Protein AF-A0A7S1L1D4-F1 (afdb_monomer_lite)

Organism: Alexandrium catenella (NCBI:txid2925)

Sequence (574 aa):
IEDAAHQGLFAKFYCGHAAATPAEPLERAPPQRVPNTTEQGAAAAAAESSFKRWLMEVDPSGGLLCFQKELEDNYDEVGQVEDLYAKQREGGGKGLDPQFFEDVGVEDPKHRELFEAWFAGTRAASPPAAAAAVPPASEPLTTVSCQISTAAWLREMDPQGSLDCFRELFEENFDDVEQIRDLYIIEKGGMKVFDPQMFEDVGIKDKGQQALVEAWFAKVVKALPPVASAGPARQPEKAKHQPVSKSGVPSEDGQGGGQSSEDWYQKWLRKNSAGPRRRADQDAQDDGTVLRRPRLSDREQHEWYQKWLRRQESRPALPTDEWKEDASPIDQAQERWSSDDKTWYTFPSLKEKYRSDYSAEELEQFWRKQCKPRWVVEQEEHFRKWEEAEKAKPKEDQEWYQKWLRRQEIRTDVTRPGWLEPEDGEINEQELRLDPQDGEWRTFQQTQEKYGGQSDPKELEEYWRRDMRPEWKLREEEEKRKLEEAERAKPKEEQEWYQKWLRRQEFKESRPNFTERWKSKGGAQAEEGFEGRKIEPECGKAFTFEELKAEYGRDFSEEDLRSYWQKEMTRAEG

Foldseek 3Di:
DDDPVPVVVVVPPDDDDDDDDDDDDDDDDDDDDDDDPPPPVPVVVVPPAQLQVVQCQLPVLCPSVVLSVLCVVPDVHPVVLCVPFFDQDPVRFTAGHPVSCVSSVPDDPVSVVSVRCVRRVNRPPPPPDDDDDDDDDDDDDDDDPDFDQLQNVQCVLPVSCPSVVLNVVCVVPDVGPVRVCVVQQDQDPQATDGHPVVCVSSVVDDPVSSVSVRVVVVVVSVPDDRDPPDDDDDDDDDDDDDDDDDDDDDDDDDDDDDDDPVVVVVVVVVVPPDDDDDDDDDDDDDPPPPPDDPDPDVVNVVVLVVVVVVLVVPQQDQLPPPPQDDPDDADQPFWWAAPPPRDIDRLVRQCVVCVVPDDPVVSVVCCRPGTHTPVNVVSVVVNVVSVVVVVPPDVVSVVVVVVVVVVVVVVVCPPDPVQLDDPPDDADQPWWWQAPVPRDTDGLVRLCVVCVVPDPPVVSVVCCRPVTHTPVVVVVVVVVVVVVVVVVVPDVVVVVVVVVVVVVVVVVVPPDDPVVVVVVPDDDDPPVDPQAWWAQPPPRDTDGLVRQCVVCVVPDPSVVSVVCCVPPTHTDDD

Structure (mmCIF, N/CA/C/O backbone):
data_AF-A0A7S1L1D4-F1
#
_entry.id   AF-A0A7S1L1D4-F1
#
loop_
_atom_site.group_PDB
_atom_site.id
_atom_site.type_symbol
_atom_site.label_atom_id
_atom_site.label_alt_id
_atom_site.label_comp_id
_atom_site.label_asym_id
_atom_site.label_entity_id
_atom_site.label_seq_id
_atom_site.pdbx_PDB_ins_code
_atom_site.Cartn_x
_atom_site.Cartn_y
_atom_site.Cartn_z
_atom_site.occupancy
_atom_site.B_iso_or_equiv
_atom_site.auth_seq_id
_atom_site.auth_comp_id
_atom_site.auth_asym_id
_atom_site.auth_atom_id
_atom_site.pdbx_PDB_model_num
ATOM 1 N N . ILE A 1 1 ? 57.059 15.816 5.648 1.00 48.66 1 ILE A N 1
ATOM 2 C CA . ILE A 1 1 ? 56.910 14.831 6.743 1.00 48.66 1 ILE A CA 1
ATOM 3 C C . ILE A 1 1 ? 58.223 14.075 6.797 1.00 48.66 1 ILE A C 1
ATOM 5 O O . ILE A 1 1 ? 58.498 13.262 5.925 1.00 48.66 1 ILE A O 1
ATOM 9 N N . GLU A 1 2 ? 59.076 14.500 7.721 1.00 50.47 2 GLU A N 1
ATOM 10 C CA . GLU A 1 2 ? 60.470 14.083 7.897 1.00 50.47 2 GLU A CA 1
ATOM 11 C C . GLU A 1 2 ? 60.546 13.158 9.113 1.00 50.47 2 GLU A C 1
ATOM 13 O O . GLU A 1 2 ? 61.048 13.531 10.167 1.00 50.47 2 GLU A O 1
ATOM 18 N N . ASP A 1 3 ? 59.968 11.966 8.987 1.00 55.53 3 ASP A N 1
ATOM 19 C CA . ASP A 1 3 ? 60.041 10.944 10.028 1.00 55.53 3 ASP A CA 1
ATOM 20 C C . ASP A 1 3 ? 60.624 9.653 9.441 1.00 55.53 3 ASP A C 1
ATOM 22 O O . ASP A 1 3 ? 60.053 9.026 8.542 1.00 55.53 3 ASP A O 1
ATOM 26 N N . ALA A 1 4 ? 61.799 9.283 9.950 1.00 49.66 4 ALA A N 1
ATOM 27 C CA . ALA A 1 4 ? 62.588 8.134 9.521 1.00 49.66 4 ALA A CA 1
ATOM 28 C C . ALA A 1 4 ? 61.911 6.784 9.834 1.00 49.66 4 ALA A C 1
ATOM 30 O O . ALA A 1 4 ? 62.296 5.766 9.258 1.00 49.66 4 ALA A O 1
ATOM 31 N N . ALA A 1 5 ? 60.866 6.757 10.668 1.00 56.00 5 ALA A N 1
ATOM 32 C CA . ALA A 1 5 ? 60.074 5.551 10.913 1.00 56.00 5 ALA A CA 1
ATOM 33 C C . ALA A 1 5 ? 59.138 5.186 9.739 1.00 56.00 5 ALA A C 1
ATOM 35 O O . ALA A 1 5 ? 58.781 4.020 9.572 1.00 56.00 5 ALA A O 1
ATOM 36 N N . HIS A 1 6 ? 58.792 6.145 8.870 1.00 54.00 6 HIS A N 1
ATOM 37 C CA . HIS A 1 6 ? 57.832 5.934 7.778 1.00 54.00 6 HIS A CA 1
ATOM 38 C C . HIS A 1 6 ? 58.467 5.546 6.428 1.00 54.00 6 HIS A C 1
ATOM 40 O O . HIS A 1 6 ? 57.762 5.086 5.529 1.00 54.00 6 HIS A O 1
ATOM 46 N N . GLN A 1 7 ? 59.794 5.637 6.278 1.00 50.19 7 GLN A N 1
ATOM 47 C CA . GLN A 1 7 ? 60.490 5.201 5.054 1.00 50.19 7 GLN A CA 1
ATOM 48 C C . GLN A 1 7 ? 60.740 3.681 4.994 1.00 50.19 7 GLN A C 1
ATOM 50 O O . GLN A 1 7 ? 60.885 3.123 3.907 1.00 50.19 7 GLN A O 1
ATOM 55 N N . GLY A 1 8 ? 60.725 2.981 6.136 1.00 50.00 8 GLY A N 1
ATOM 56 C CA . GLY A 1 8 ? 60.973 1.533 6.200 1.00 50.00 8 GLY A CA 1
ATOM 57 C C . GLY A 1 8 ? 59.831 0.657 5.670 1.00 50.00 8 GLY A C 1
ATOM 58 O O . GLY A 1 8 ? 60.067 -0.480 5.261 1.00 50.00 8 GLY A O 1
ATOM 59 N N . LEU A 1 9 ? 58.600 1.176 5.629 1.00 52.84 9 LEU A N 1
ATOM 60 C CA . LEU A 1 9 ? 57.426 0.420 5.173 1.00 52.84 9 LEU A CA 1
ATOM 61 C C . LEU A 1 9 ? 57.191 0.518 3.658 1.00 52.84 9 LEU A C 1
ATOM 63 O O . LEU A 1 9 ? 56.613 -0.395 3.075 1.00 52.84 9 LEU A O 1
ATOM 67 N N . PHE A 1 10 ? 57.715 1.552 2.994 1.00 48.56 10 PHE A N 1
ATOM 68 C CA . PHE A 1 10 ? 57.552 1.732 1.545 1.00 48.56 10 PHE A CA 1
ATOM 69 C C . PHE A 1 10 ? 58.547 0.914 0.701 1.00 48.56 10 PHE A C 1
ATOM 71 O O . PHE A 1 10 ? 58.230 0.535 -0.424 1.00 48.56 10 PHE A O 1
ATOM 78 N N . ALA A 1 11 ? 59.717 0.559 1.244 1.00 45.44 11 ALA A N 1
ATOM 79 C CA . ALA A 1 11 ? 60.732 -0.216 0.519 1.00 45.44 11 ALA A CA 1
ATOM 80 C C . ALA A 1 11 ? 60.411 -1.721 0.397 1.00 45.44 11 ALA A C 1
ATOM 82 O O . ALA A 1 11 ? 61.032 -2.420 -0.401 1.00 45.44 11 ALA A O 1
ATOM 83 N N . LYS A 1 12 ? 59.438 -2.234 1.164 1.00 49.97 12 LYS A N 1
ATOM 84 C CA . LYS A 1 12 ? 59.093 -3.667 1.196 1.00 49.97 12 LYS A CA 1
ATOM 85 C C . LYS A 1 12 ? 58.040 -4.093 0.171 1.00 49.97 12 LYS A C 1
ATOM 87 O O . LYS A 1 12 ? 57.857 -5.290 -0.013 1.00 49.97 12 LYS A O 1
ATOM 92 N N . PHE A 1 13 ? 57.364 -3.149 -0.489 1.00 46.75 13 PHE A N 1
ATOM 93 C CA . PHE A 1 13 ? 56.202 -3.460 -1.331 1.00 46.75 13 PHE A CA 1
ATOM 94 C C . PHE A 1 13 ? 56.436 -3.339 -2.848 1.00 46.75 13 PHE A C 1
ATOM 96 O O . PHE A 1 13 ? 55.564 -3.748 -3.605 1.00 46.75 13 PHE A O 1
ATOM 103 N N . TYR A 1 14 ? 57.585 -2.824 -3.315 1.00 49.09 14 TYR A N 1
ATOM 104 C CA . TYR A 1 14 ? 57.768 -2.516 -4.748 1.00 49.09 14 TYR A CA 1
ATOM 105 C C . TYR A 1 14 ? 59.083 -2.961 -5.418 1.00 49.09 14 TYR A C 1
ATOM 107 O O . TYR A 1 14 ? 59.296 -2.632 -6.582 1.00 49.09 14 TYR A O 1
ATOM 115 N N . CYS A 1 15 ? 59.938 -3.762 -4.772 1.00 37.56 15 CYS A N 1
ATOM 116 C CA . CYS A 1 15 ? 61.202 -4.199 -5.384 1.00 37.56 15 CYS A CA 1
ATOM 117 C C . CYS A 1 15 ? 61.416 -5.723 -5.345 1.00 37.56 15 CYS A C 1
ATOM 119 O O . CYS A 1 15 ? 61.661 -6.283 -4.282 1.00 37.56 15 CYS A O 1
ATOM 121 N N . GLY A 1 16 ? 61.443 -6.347 -6.532 1.00 35.31 16 GLY A N 1
ATOM 122 C CA . GLY A 1 16 ? 62.206 -7.576 -6.823 1.00 35.31 16 GLY A CA 1
ATOM 123 C C . GLY A 1 16 ? 61.352 -8.808 -7.150 1.00 35.31 16 GLY A C 1
ATOM 124 O O . GLY A 1 16 ? 60.869 -9.472 -6.246 1.00 35.31 16 GLY A O 1
ATOM 125 N N . HIS A 1 17 ? 60.979 -9.064 -8.409 1.00 36.28 17 HIS A N 1
ATOM 126 C CA . HIS A 1 17 ? 61.735 -9.804 -9.443 1.00 36.28 17 HIS A CA 1
ATOM 127 C C . HIS A 1 17 ? 62.087 -11.267 -9.121 1.00 36.28 17 HIS A C 1
ATOM 129 O O . HIS A 1 17 ? 62.925 -11.561 -8.279 1.00 36.28 17 HIS A O 1
ATOM 135 N N . ALA A 1 18 ? 61.478 -12.154 -9.916 1.00 40.91 18 ALA A N 1
ATOM 136 C CA . ALA A 1 18 ? 62.149 -13.093 -10.815 1.00 40.91 18 ALA A CA 1
ATOM 137 C C . ALA A 1 18 ? 63.566 -13.563 -10.432 1.00 40.91 18 ALA A C 1
ATOM 139 O O . ALA A 1 18 ? 64.542 -12.841 -10.617 1.00 40.91 18 ALA A O 1
ATOM 140 N N . ALA A 1 19 ? 63.676 -14.847 -10.090 1.00 36.16 19 ALA A N 1
ATOM 141 C CA . ALA A 1 19 ? 64.818 -15.680 -10.451 1.00 36.16 19 ALA A CA 1
ATOM 142 C C . ALA A 1 19 ? 64.370 -17.147 -10.537 1.00 36.16 19 ALA A C 1
ATOM 144 O O . ALA A 1 19 ? 63.771 -17.692 -9.615 1.00 36.16 19 ALA A O 1
ATOM 145 N N . ALA A 1 20 ? 64.640 -17.750 -11.690 1.00 38.72 20 ALA A N 1
ATOM 146 C CA . ALA A 1 20 ? 64.434 -19.155 -12.004 1.00 38.72 20 ALA A CA 1
ATOM 147 C C . ALA A 1 20 ? 65.546 -20.035 -11.416 1.00 38.72 20 ALA A C 1
ATOM 149 O O . ALA A 1 20 ? 66.681 -19.569 -11.332 1.00 38.72 20 ALA A O 1
ATOM 150 N N . THR A 1 21 ? 65.234 -21.300 -11.097 1.00 37.41 21 THR A N 1
ATOM 151 C CA . THR A 1 21 ? 66.015 -22.557 -11.310 1.00 37.41 21 THR A CA 1
ATOM 152 C C . THR A 1 21 ? 65.447 -23.695 -10.424 1.00 37.41 21 THR A C 1
ATOM 154 O O . THR A 1 21 ? 64.663 -23.408 -9.524 1.00 37.41 21 THR A O 1
ATOM 157 N N . PRO A 1 22 ? 65.804 -24.979 -10.634 1.00 48.69 22 PRO A N 1
ATOM 158 C CA . PRO A 1 22 ? 65.435 -25.848 -11.750 1.00 48.69 22 PRO A CA 1
ATOM 159 C C . PRO A 1 22 ? 64.658 -27.106 -11.278 1.00 48.69 22 PRO A C 1
ATOM 161 O O . PRO A 1 22 ? 64.471 -27.350 -10.091 1.00 48.69 22 PRO A O 1
ATOM 164 N N . ALA A 1 23 ? 64.191 -27.891 -12.248 1.00 41.34 23 ALA A N 1
ATOM 165 C CA . ALA A 1 23 ? 63.345 -29.074 -12.103 1.00 41.34 23 ALA A CA 1
ATOM 166 C C . ALA A 1 23 ? 63.991 -30.281 -11.389 1.00 41.34 23 ALA A C 1
ATOM 168 O O . ALA A 1 23 ? 65.159 -30.575 -11.630 1.00 41.34 23 ALA A O 1
ATOM 169 N N . GLU A 1 24 ? 63.174 -31.044 -10.648 1.00 33.44 24 GLU A N 1
ATOM 170 C CA . GLU A 1 24 ? 63.321 -32.495 -10.416 1.00 33.44 24 GLU A CA 1
ATOM 171 C C . GLU A 1 24 ? 61.978 -33.118 -9.928 1.00 33.44 24 GLU A C 1
ATOM 173 O O . GLU A 1 24 ? 61.029 -32.363 -9.702 1.00 33.44 24 GLU A O 1
ATOM 178 N N . PRO A 1 25 ? 61.783 -34.456 -9.922 1.00 48.25 25 PRO A N 1
ATOM 179 C CA . PRO A 1 25 ? 60.781 -35.111 -10.759 1.00 48.25 25 PRO A CA 1
ATOM 180 C C . PRO A 1 25 ? 59.508 -35.585 -10.033 1.00 48.25 25 PRO A C 1
ATOM 182 O O . PRO A 1 25 ? 59.485 -35.875 -8.843 1.00 48.25 25 PRO A O 1
ATOM 185 N N . LEU A 1 26 ? 58.450 -35.704 -10.840 1.00 40.59 26 LEU A N 1
ATOM 186 C CA . LEU A 1 26 ? 57.090 -36.148 -10.526 1.00 40.59 26 LEU A CA 1
ATOM 187 C C . LEU A 1 26 ? 57.016 -37.503 -9.799 1.00 40.59 26 LEU A C 1
ATOM 189 O O . LEU A 1 26 ? 57.303 -38.545 -10.392 1.00 40.59 26 LEU A O 1
ATOM 193 N N . GLU A 1 27 ? 56.470 -37.491 -8.581 1.00 37.03 27 GLU A N 1
ATOM 194 C CA . GLU A 1 27 ? 55.903 -38.671 -7.925 1.00 37.03 27 GLU A CA 1
ATOM 195 C C . GLU A 1 27 ? 54.371 -38.690 -8.103 1.00 37.03 27 GLU A C 1
ATOM 197 O O . GLU A 1 27 ? 53.665 -37.710 -7.864 1.00 37.03 27 GLU A O 1
ATOM 202 N N . ARG A 1 28 ? 53.868 -39.820 -8.612 1.00 43.19 28 ARG A N 1
ATOM 203 C CA . ARG A 1 28 ? 52.464 -40.096 -8.951 1.00 43.19 28 ARG A CA 1
ATOM 204 C C . ARG A 1 28 ? 51.575 -40.133 -7.702 1.00 43.19 28 ARG A C 1
ATOM 206 O O . ARG A 1 28 ? 51.754 -41.006 -6.858 1.00 43.19 28 ARG A O 1
ATOM 213 N N . ALA A 1 29 ? 50.525 -39.311 -7.687 1.00 37.97 29 ALA A N 1
ATOM 214 C CA . ALA A 1 29 ? 49.351 -39.458 -6.822 1.00 37.97 29 ALA A CA 1
ATOM 215 C C . ALA A 1 29 ? 48.086 -39.790 -7.661 1.00 37.97 29 ALA A C 1
ATOM 217 O O . ALA A 1 29 ? 48.034 -39.440 -8.844 1.00 37.97 29 ALA A O 1
ATOM 218 N N . PRO A 1 30 ? 47.096 -40.514 -7.096 1.00 42.94 30 PRO A N 1
ATOM 219 C CA . PRO A 1 30 ? 46.021 -41.196 -7.831 1.00 42.94 30 PRO A CA 1
ATOM 220 C C . PRO A 1 30 ? 44.871 -40.264 -8.275 1.00 42.94 30 PRO A C 1
ATOM 222 O O . PRO A 1 30 ? 44.711 -39.176 -7.723 1.00 42.94 30 PRO A O 1
ATOM 225 N N . PRO A 1 31 ? 44.048 -40.679 -9.263 1.00 36.59 31 PRO A N 1
ATOM 226 C CA . PRO A 1 31 ? 43.069 -39.807 -9.911 1.00 36.59 31 PRO A CA 1
ATOM 227 C C . PRO A 1 31 ? 41.920 -39.413 -8.975 1.00 36.59 31 PRO A C 1
ATOM 229 O O . PRO A 1 31 ? 41.126 -40.253 -8.548 1.00 36.59 31 PRO A O 1
ATOM 232 N N . GLN A 1 32 ? 41.798 -38.110 -8.713 1.00 33.66 32 GLN A N 1
ATOM 233 C CA . GLN A 1 32 ? 40.575 -37.520 -8.181 1.00 33.66 32 GLN A CA 1
ATOM 234 C C . GLN A 1 32 ? 39.510 -37.460 -9.282 1.00 33.66 32 GLN A C 1
ATOM 236 O O . GLN A 1 32 ? 39.758 -37.004 -10.399 1.00 33.66 32 GLN A O 1
ATOM 241 N N . ARG A 1 33 ? 38.316 -37.957 -8.947 1.00 35.25 33 ARG A N 1
ATOM 242 C CA . ARG A 1 33 ? 37.100 -37.849 -9.755 1.00 35.25 33 ARG A CA 1
ATOM 243 C C . ARG A 1 33 ? 36.759 -36.376 -9.976 1.00 35.25 33 ARG A C 1
ATOM 245 O O . ARG A 1 33 ? 36.526 -35.649 -9.016 1.00 35.25 33 ARG A O 1
ATOM 252 N N . VAL A 1 34 ? 36.669 -35.983 -11.240 1.00 33.50 34 VAL A N 1
ATOM 253 C CA . VAL A 1 34 ? 35.993 -34.758 -11.669 1.00 33.50 34 VAL A CA 1
ATOM 254 C C . VAL A 1 34 ? 34.483 -34.899 -11.417 1.00 33.50 34 VAL A C 1
ATOM 256 O O . VAL A 1 34 ? 33.893 -35.886 -11.865 1.00 33.50 34 VAL A O 1
ATOM 259 N N . PRO A 1 35 ? 33.829 -33.976 -10.693 1.00 37.69 35 PRO A N 1
ATOM 260 C CA . PRO A 1 35 ? 32.378 -33.884 -10.709 1.00 37.69 35 PRO A CA 1
ATOM 261 C C . PRO A 1 35 ? 31.933 -33.246 -12.033 1.00 37.69 35 PRO A C 1
ATOM 263 O O . PRO A 1 35 ? 32.427 -32.191 -12.426 1.00 37.69 35 PRO A O 1
ATOM 266 N N . ASN A 1 36 ? 31.016 -33.918 -12.729 1.00 35.09 36 ASN A N 1
ATOM 267 C CA . ASN A 1 36 ? 30.377 -33.432 -13.950 1.00 35.09 36 ASN A CA 1
ATOM 268 C C . ASN A 1 36 ? 29.641 -32.109 -13.687 1.00 35.09 36 ASN A C 1
ATOM 270 O O . ASN A 1 36 ? 28.598 -32.077 -13.038 1.00 35.09 36 ASN A O 1
ATOM 274 N N . THR A 1 37 ? 30.150 -31.023 -14.258 1.00 38.97 37 THR A N 1
ATOM 275 C CA . THR A 1 37 ? 29.443 -29.746 -14.388 1.00 38.97 37 THR A CA 1
ATOM 276 C C . THR A 1 37 ? 28.497 -29.831 -15.590 1.00 38.97 37 THR A C 1
ATOM 278 O O . THR A 1 37 ? 28.827 -29.394 -16.690 1.00 38.97 37 THR A O 1
ATOM 281 N N . THR A 1 38 ? 27.338 -30.476 -15.430 1.00 40.41 38 THR A N 1
ATOM 282 C CA . THR A 1 38 ? 26.268 -30.475 -16.459 1.00 40.41 38 THR A CA 1
ATOM 283 C C . THR A 1 38 ? 24.844 -30.427 -15.873 1.00 40.41 38 THR A C 1
ATOM 285 O O . THR A 1 38 ? 23.893 -30.246 -16.620 1.00 40.41 38 THR A O 1
ATOM 288 N N . GLU A 1 39 ? 24.652 -30.465 -14.547 1.00 42.19 39 GLU A N 1
ATOM 289 C CA . GLU A 1 39 ? 23.301 -30.464 -13.940 1.00 42.19 39 GLU A CA 1
ATOM 290 C C . GLU A 1 39 ? 22.790 -29.089 -13.454 1.00 42.19 39 GLU A C 1
ATOM 292 O O . GLU A 1 39 ? 21.621 -28.953 -13.106 1.00 42.19 39 GLU A O 1
ATOM 297 N N . GLN A 1 40 ? 23.598 -28.023 -13.501 1.00 41.31 40 GLN A N 1
ATOM 298 C CA . GLN A 1 40 ? 23.176 -26.689 -13.024 1.00 41.31 40 GLN A CA 1
ATOM 299 C C . GLN A 1 40 ? 22.318 -25.876 -14.015 1.00 41.31 40 GLN A C 1
ATOM 301 O O . GLN A 1 40 ? 21.830 -24.810 -13.656 1.00 41.31 40 GLN A O 1
ATOM 306 N N . GLY A 1 41 ? 22.066 -26.388 -15.225 1.00 37.00 41 GLY A N 1
ATOM 307 C CA . GLY A 1 41 ? 21.122 -25.790 -16.184 1.00 37.00 41 GLY A CA 1
ATOM 308 C C . GLY A 1 41 ? 19.671 -26.274 -16.046 1.00 37.00 41 GLY A C 1
ATOM 309 O O . GLY A 1 41 ? 18.775 -25.653 -16.603 1.00 37.00 41 GLY A O 1
ATOM 310 N N . ALA A 1 42 ? 19.421 -27.358 -15.300 1.00 43.34 42 ALA A N 1
ATOM 311 C CA . ALA A 1 42 ? 18.081 -27.936 -15.142 1.00 43.34 42 ALA A CA 1
ATOM 312 C C . ALA A 1 42 ? 17.328 -27.401 -13.908 1.00 43.34 42 ALA A C 1
ATOM 314 O O . ALA A 1 42 ? 16.102 -27.380 -13.900 1.00 43.34 42 ALA A O 1
ATOM 315 N N . ALA A 1 43 ? 18.043 -26.913 -12.888 1.00 44.12 43 ALA A N 1
ATOM 316 C CA . ALA A 1 43 ? 17.428 -26.388 -11.666 1.00 44.12 43 ALA A CA 1
ATOM 317 C C . ALA A 1 43 ? 16.853 -24.965 -11.831 1.00 44.12 43 ALA A C 1
ATOM 319 O O . ALA A 1 43 ? 15.891 -24.620 -11.156 1.00 44.12 43 ALA A O 1
ATOM 320 N N . ALA A 1 44 ? 17.385 -24.155 -12.756 1.00 45.62 44 ALA A N 1
ATOM 321 C CA . ALA A 1 44 ? 16.865 -22.808 -13.026 1.00 45.62 44 ALA A CA 1
ATOM 322 C C . ALA A 1 44 ? 15.585 -22.817 -13.887 1.00 45.62 44 ALA A C 1
ATOM 324 O O . ALA A 1 44 ? 14.739 -21.947 -13.726 1.00 45.62 44 ALA A O 1
ATOM 325 N N . ALA A 1 45 ? 15.401 -23.830 -14.743 1.00 48.56 45 ALA A N 1
ATOM 326 C CA . ALA A 1 45 ? 14.151 -24.036 -15.483 1.00 48.56 45 ALA A CA 1
ATOM 327 C C . ALA A 1 45 ? 13.029 -24.637 -14.608 1.00 48.56 45 ALA A C 1
ATOM 329 O O . ALA A 1 45 ? 11.863 -24.586 -14.980 1.00 48.56 45 ALA A O 1
ATOM 330 N N . ALA A 1 46 ? 13.370 -25.196 -13.441 1.00 48.06 46 ALA A N 1
ATOM 331 C CA . ALA A 1 46 ? 12.408 -25.761 -12.495 1.00 48.06 46 ALA A CA 1
ATOM 332 C C . ALA A 1 46 ? 11.784 -24.716 -11.548 1.00 48.06 46 ALA A C 1
ATOM 334 O O . ALA A 1 46 ? 10.862 -25.052 -10.814 1.00 48.06 46 ALA A O 1
ATOM 335 N N . ALA A 1 47 ? 12.277 -23.472 -11.561 1.00 53.00 47 ALA A N 1
ATOM 336 C CA . ALA A 1 47 ? 11.745 -22.374 -10.752 1.00 53.00 47 ALA A CA 1
ATOM 337 C C . ALA A 1 47 ? 10.807 -21.439 -11.538 1.00 53.00 47 ALA A C 1
ATOM 339 O O . ALA A 1 47 ? 10.369 -20.423 -11.002 1.00 53.00 47 ALA A O 1
ATOM 340 N N . GLU A 1 48 ? 10.507 -21.743 -12.807 1.00 72.38 48 GLU A N 1
ATOM 341 C CA . GLU A 1 48 ? 9.436 -21.034 -13.503 1.00 72.38 48 GLU A CA 1
ATOM 342 C C . GLU A 1 48 ? 8.101 -21.391 -12.851 1.00 72.38 48 GLU A C 1
ATOM 344 O O . GLU A 1 48 ? 7.781 -22.569 -12.686 1.00 72.38 48 GLU A O 1
ATOM 349 N N . SER A 1 49 ? 7.348 -20.359 -12.467 1.00 85.31 49 SER A N 1
ATOM 350 C CA . SER A 1 49 ? 6.024 -20.501 -11.869 1.00 85.31 49 SER A CA 1
ATOM 351 C C . SER A 1 49 ? 5.157 -21.479 -12.663 1.00 85.31 49 SER A C 1
ATOM 353 O O . SER A 1 49 ? 5.092 -21.424 -13.898 1.00 85.31 49 SER A O 1
ATOM 355 N N . SER A 1 50 ? 4.473 -22.366 -11.939 1.00 94.44 50 SER A N 1
ATOM 356 C CA . SER A 1 50 ? 3.512 -23.313 -12.507 1.00 94.44 50 SER A CA 1
ATOM 357 C C . SER A 1 50 ? 2.445 -22.587 -13.335 1.00 94.44 50 SER A C 1
ATOM 359 O O . SER A 1 50 ? 2.093 -23.066 -14.414 1.00 94.44 50 SER A O 1
ATOM 361 N N . PHE A 1 51 ? 2.023 -21.391 -12.905 1.00 96.56 51 PHE A N 1
ATOM 362 C CA . PHE A 1 51 ? 1.080 -20.541 -13.633 1.00 96.56 51 PHE A CA 1
ATOM 363 C C . PHE A 1 51 ? 1.658 -19.983 -14.926 1.00 96.56 51 PHE A C 1
ATOM 365 O O . PHE A 1 51 ? 1.000 -20.057 -15.959 1.00 96.56 51 PHE A O 1
ATOM 372 N N . LYS A 1 52 ? 2.900 -19.482 -14.921 1.00 95.69 52 LYS A N 1
ATOM 373 C CA . LYS A 1 52 ? 3.560 -18.998 -16.149 1.00 95.69 52 LYS A CA 1
ATOM 374 C C . LYS A 1 52 ? 3.590 -20.088 -17.216 1.00 95.69 52 LYS A C 1
ATOM 376 O O . LYS A 1 52 ? 3.255 -19.849 -18.375 1.00 95.69 52 LYS A O 1
ATOM 381 N N . ARG A 1 53 ? 3.987 -21.297 -16.812 1.00 96.12 53 ARG A N 1
ATOM 382 C CA . ARG A 1 53 ? 4.030 -22.456 -17.703 1.00 96.12 53 ARG A CA 1
ATOM 383 C C . ARG A 1 53 ? 2.639 -22.795 -18.233 1.00 96.12 53 ARG A C 1
ATOM 385 O O . ARG A 1 53 ? 2.493 -22.982 -19.436 1.00 96.12 53 ARG A O 1
ATOM 392 N N . TRP A 1 54 ? 1.637 -22.839 -17.358 1.00 96.44 54 TRP A N 1
ATOM 393 C CA . TRP A 1 54 ? 0.252 -23.104 -17.735 1.00 96.44 54 TRP A CA 1
ATOM 394 C C . TRP A 1 54 ? -0.301 -22.063 -18.715 1.00 96.44 54 TRP A C 1
ATOM 396 O O . TRP A 1 54 ? -0.837 -22.433 -19.753 1.00 96.44 54 TRP A O 1
ATOM 406 N N . LEU A 1 55 ? -0.082 -20.770 -18.472 1.00 96.56 55 LEU A N 1
ATOM 407 C CA . LEU A 1 55 ? -0.534 -19.693 -19.360 1.00 96.56 55 LEU A CA 1
ATOM 408 C C . LEU A 1 55 ? 0.118 -19.764 -20.745 1.00 96.56 55 LEU A C 1
ATOM 410 O O . LEU A 1 55 ? -0.563 -19.554 -21.744 1.00 96.56 55 LEU A O 1
ATOM 414 N N . MET A 1 56 ? 1.396 -20.144 -20.824 1.00 95.94 56 MET A N 1
ATOM 415 C CA . MET A 1 56 ? 2.072 -20.409 -22.103 1.00 95.94 56 MET A CA 1
ATOM 416 C C . MET A 1 56 ? 1.544 -21.661 -22.821 1.00 95.94 56 MET A C 1
ATOM 418 O O . MET A 1 56 ? 1.685 -21.785 -24.038 1.00 95.94 56 MET A O 1
ATOM 422 N N . GLU A 1 57 ? 0.960 -22.615 -22.090 1.00 95.50 57 GLU A N 1
ATOM 423 C CA . GLU A 1 57 ? 0.285 -23.774 -22.681 1.00 95.50 57 GLU A CA 1
ATOM 424 C C . GLU A 1 57 ? -1.117 -23.423 -23.203 1.00 95.50 57 GLU A C 1
ATOM 426 O O . GLU A 1 57 ? -1.539 -24.005 -24.207 1.00 95.50 57 GLU A O 1
ATOM 431 N N . VAL A 1 58 ? -1.818 -22.484 -22.554 1.00 96.31 58 VAL A N 1
ATOM 432 C CA . VAL A 1 58 ? -3.112 -21.943 -23.010 1.00 96.31 58 VAL A CA 1
ATOM 433 C C . VAL A 1 58 ? -2.914 -21.049 -24.238 1.00 96.31 58 VAL A C 1
ATOM 435 O O . VAL A 1 58 ? -3.596 -21.225 -25.247 1.00 96.31 58 VAL A O 1
ATOM 438 N N . ASP A 1 59 ? -1.944 -20.138 -24.178 1.00 96.50 59 ASP A N 1
ATOM 439 C CA . ASP A 1 59 ? -1.596 -19.212 -25.251 1.00 96.50 59 ASP A CA 1
ATOM 440 C C . ASP A 1 59 ? -0.072 -19.146 -25.461 1.00 96.50 59 ASP A C 1
ATOM 442 O O . ASP A 1 59 ? 0.632 -18.402 -24.771 1.00 96.50 59 ASP A O 1
ATOM 446 N N . PRO A 1 60 ? 0.459 -19.864 -26.469 1.00 94.06 60 PRO A N 1
ATOM 447 C CA . PRO A 1 60 ? 1.885 -19.843 -26.782 1.00 94.06 60 PRO A CA 1
ATOM 448 C C . PRO A 1 60 ? 2.428 -18.473 -27.209 1.00 94.06 60 PRO A C 1
ATOM 450 O O . PRO A 1 60 ? 3.648 -18.309 -27.258 1.00 94.06 60 PRO A O 1
ATOM 453 N N . SER A 1 61 ? 1.565 -17.510 -27.560 1.00 90.62 61 SER A N 1
ATOM 454 C CA . SER A 1 61 ? 1.996 -16.146 -27.883 1.00 90.62 61 SER A CA 1
ATOM 455 C C . SER A 1 61 ? 2.375 -15.333 -26.641 1.00 90.62 61 SER A C 1
ATOM 457 O O . SER A 1 61 ? 3.082 -14.334 -26.763 1.00 90.62 61 SER A O 1
ATOM 459 N N . GLY A 1 62 ? 1.960 -15.789 -25.454 1.00 91.12 62 GLY A N 1
ATOM 460 C CA . GLY A 1 62 ? 2.222 -15.129 -24.180 1.00 91.12 62 GLY A CA 1
ATOM 461 C C . GLY A 1 62 ? 1.288 -13.957 -23.874 1.00 91.12 62 GLY A C 1
ATOM 462 O O . GLY A 1 62 ? 1.517 -13.269 -22.882 1.00 91.12 62 GLY A O 1
ATOM 463 N N . GLY A 1 63 ? 0.232 -13.732 -24.664 1.00 89.56 63 GLY A N 1
ATOM 464 C CA . GLY A 1 63 ? -0.754 -12.675 -24.419 1.00 89.56 63 GLY A CA 1
ATOM 465 C C . GLY A 1 63 ? -1.460 -12.821 -23.069 1.00 89.56 63 GLY A C 1
ATOM 466 O O . GLY A 1 63 ? -1.742 -11.825 -22.411 1.00 89.56 63 GLY A O 1
ATOM 467 N N . LEU A 1 64 ? -1.640 -14.060 -22.597 1.00 96.19 64 LEU A N 1
ATOM 468 C CA . LEU A 1 64 ? -2.236 -14.352 -21.288 1.00 96.19 64 LEU A CA 1
ATOM 469 C C . LEU A 1 64 ? -1.282 -14.194 -20.091 1.00 96.19 64 LEU A C 1
ATOM 471 O O . LEU A 1 64 ? -1.728 -14.304 -18.949 1.00 96.19 64 LEU A O 1
ATOM 475 N N . LEU A 1 65 ? 0.013 -13.916 -20.300 1.00 95.25 65 LEU A N 1
ATOM 476 C CA . LEU A 1 65 ? 0.966 -13.733 -19.193 1.00 95.25 65 LEU A CA 1
ATOM 477 C C . LEU A 1 65 ? 0.652 -12.509 -18.322 1.00 95.25 65 LEU A C 1
ATOM 479 O O . LEU A 1 65 ? 1.106 -12.446 -17.181 1.00 95.25 65 LEU A O 1
ATOM 483 N N . CYS A 1 66 ? -0.154 -11.563 -18.812 1.00 93.06 66 CYS A N 1
ATOM 484 C CA . CYS A 1 66 ? -0.618 -10.429 -18.016 1.00 93.06 66 CYS A CA 1
ATOM 485 C C . CYS A 1 66 ? -1.449 -10.853 -16.790 1.00 93.06 66 CYS A C 1
ATOM 487 O O . CYS A 1 66 ? -1.423 -10.151 -15.781 1.00 93.06 66 CYS A O 1
ATOM 489 N N . PHE A 1 67 ? -2.104 -12.020 -16.830 1.00 96.62 67 PHE A N 1
ATOM 490 C CA . PHE A 1 67 ? -2.880 -12.561 -15.709 1.00 96.62 67 PHE A CA 1
ATOM 491 C C . PHE A 1 67 ? -2.038 -13.387 -14.727 1.00 96.62 67 PHE A C 1
ATOM 493 O O . PHE A 1 67 ? -2.550 -13.791 -13.686 1.00 96.62 67 PHE A O 1
ATOM 500 N N . GLN A 1 68 ? -0.753 -13.642 -15.019 1.00 95.62 68 GLN A N 1
ATOM 501 C CA . GLN A 1 68 ? 0.102 -14.510 -14.198 1.00 95.62 68 GLN A CA 1
ATOM 502 C C . GLN A 1 68 ? 0.130 -14.064 -12.736 1.00 95.62 68 GLN A C 1
ATOM 504 O O . GLN A 1 68 ? -0.034 -14.888 -11.843 1.00 95.62 68 GLN A O 1
ATOM 509 N N . LYS A 1 69 ? 0.323 -12.763 -12.501 1.00 92.12 69 LYS A N 1
ATOM 510 C CA . LYS A 1 69 ? 0.436 -12.232 -11.146 1.00 92.12 69 LYS A CA 1
ATOM 511 C C . LYS A 1 69 ? -0.880 -12.356 -10.375 1.00 92.12 69 LYS A C 1
ATOM 513 O O . LYS A 1 69 ? -0.867 -12.788 -9.234 1.00 92.12 69 LYS A O 1
ATOM 518 N N . GLU A 1 70 ? -1.997 -12.004 -11.008 1.00 95.56 70 GLU A N 1
ATOM 519 C CA . GLU A 1 70 ? -3.315 -12.103 -10.373 1.00 95.56 70 GLU A CA 1
ATOM 520 C C . GLU A 1 70 ? -3.631 -13.559 -10.004 1.00 95.56 70 GLU A C 1
ATOM 522 O O . GLU A 1 70 ? -4.166 -13.838 -8.938 1.00 95.56 70 GLU A O 1
ATOM 527 N N . LEU A 1 71 ? -3.235 -14.513 -10.848 1.00 97.00 71 LEU A N 1
ATOM 528 C CA . LEU A 1 71 ? -3.405 -15.934 -10.562 1.00 97.00 71 LEU A CA 1
ATOM 529 C C . LEU A 1 71 ? -2.504 -16.424 -9.418 1.00 97.00 71 LEU A C 1
ATOM 531 O O . LEU A 1 71 ? -2.977 -17.175 -8.576 1.00 97.00 71 LEU A O 1
ATOM 535 N N . GLU A 1 72 ? -1.245 -15.986 -9.357 1.00 95.88 72 GLU A N 1
ATOM 536 C CA . GLU A 1 72 ? -0.318 -16.320 -8.260 1.00 95.88 72 GLU A CA 1
ATOM 537 C C . GLU A 1 72 ? -0.723 -15.696 -6.918 1.00 95.88 72 GLU A C 1
ATOM 539 O O . GLU A 1 72 ? -0.496 -16.295 -5.871 1.00 95.88 72 GLU A O 1
ATOM 544 N N . ASP A 1 73 ? -1.312 -14.497 -6.939 1.00 93.88 73 ASP A N 1
ATOM 545 C CA . ASP A 1 73 ? -1.740 -13.794 -5.727 1.00 93.88 73 ASP A CA 1
ATOM 546 C C . ASP A 1 73 ? -3.028 -14.421 -5.138 1.00 93.88 73 ASP A C 1
ATOM 548 O O . ASP A 1 73 ? -3.222 -14.395 -3.920 1.00 93.88 73 ASP A O 1
ATOM 552 N N . ASN A 1 74 ? -3.898 -15.001 -5.979 1.00 96.12 74 ASN A N 1
ATOM 553 C CA . ASN A 1 74 ? -5.200 -15.547 -5.567 1.00 96.12 74 ASN A CA 1
ATOM 554 C C . ASN A 1 74 ? -5.237 -17.083 -5.428 1.00 96.12 74 ASN A C 1
ATOM 556 O O . ASN A 1 74 ? -6.142 -17.607 -4.772 1.00 96.12 74 ASN A O 1
ATOM 560 N N . TYR A 1 75 ? -4.293 -17.811 -6.034 1.00 96.75 75 TYR A N 1
ATOM 561 C CA . TYR A 1 75 ? -4.289 -19.275 -6.072 1.00 96.75 75 TYR A CA 1
ATOM 562 C C . TYR A 1 75 ? -2.883 -19.842 -5.855 1.00 96.75 75 TYR A C 1
ATOM 564 O O . TYR A 1 75 ? -1.899 -19.342 -6.393 1.00 96.75 75 TYR A O 1
ATOM 572 N N . ASP A 1 76 ? -2.797 -20.948 -5.117 1.00 95.88 76 ASP A N 1
ATOM 573 C CA . ASP A 1 76 ? -1.519 -21.594 -4.799 1.00 95.88 76 ASP A CA 1
ATOM 574 C C . ASP A 1 76 ? -0.956 -22.363 -6.009 1.00 95.88 76 ASP A C 1
ATOM 576 O O . ASP A 1 76 ? 0.254 -22.393 -6.250 1.00 95.88 76 ASP A O 1
ATOM 580 N N . GLU A 1 77 ? -1.833 -23.005 -6.787 1.00 96.75 77 GLU A N 1
ATOM 581 C CA . GLU A 1 77 ? -1.458 -23.802 -7.955 1.00 96.75 77 GLU A CA 1
ATOM 582 C C . GLU A 1 77 ? -2.581 -23.924 -8.994 1.00 96.75 77 GLU A C 1
ATOM 584 O O . GLU A 1 77 ? -3.763 -23.742 -8.708 1.00 96.75 77 GLU A O 1
ATOM 589 N N . VAL A 1 78 ? -2.212 -24.308 -10.219 1.00 96.75 78 VAL A N 1
ATOM 590 C CA . VAL A 1 78 ? -3.147 -24.496 -11.345 1.00 96.75 78 VAL A CA 1
ATOM 591 C C . VAL A 1 78 ? -4.224 -25.541 -11.026 1.00 96.75 78 VAL A C 1
ATOM 593 O O . VAL A 1 78 ? -5.373 -25.380 -11.429 1.00 96.75 78 VAL A O 1
ATOM 596 N N . GLY A 1 79 ? -3.884 -26.575 -10.247 1.00 95.25 79 GLY A N 1
ATOM 597 C CA . GLY A 1 79 ? -4.839 -27.594 -9.803 1.00 95.25 79 GLY A CA 1
ATOM 598 C C . GLY A 1 79 ? -6.001 -27.015 -8.990 1.00 95.25 79 GLY A C 1
ATOM 599 O O . GLY A 1 79 ? -7.138 -27.434 -9.176 1.00 95.25 79 GLY A O 1
ATOM 600 N N . GLN A 1 80 ? -5.751 -25.984 -8.176 1.00 97.06 80 GLN A N 1
ATOM 601 C CA . GLN A 1 80 ? -6.797 -25.298 -7.415 1.00 97.06 80 GLN A CA 1
ATOM 602 C C . GLN A 1 80 ? -7.780 -24.567 -8.339 1.00 97.06 80 GLN A C 1
ATOM 604 O O . GLN A 1 80 ? -8.988 -24.605 -8.107 1.00 97.06 80 GLN A O 1
ATOM 609 N N . VAL A 1 81 ? -7.281 -23.935 -9.407 1.00 97.31 81 VAL A N 1
ATOM 610 C CA . VAL A 1 81 ? -8.129 -23.285 -10.419 1.00 97.31 81 VAL A CA 1
ATOM 611 C C . VAL A 1 81 ? -8.987 -24.327 -11.142 1.00 97.31 81 VAL A C 1
ATOM 613 O O . VAL A 1 81 ? -10.184 -24.111 -11.339 1.00 97.31 81 VAL A O 1
ATOM 616 N N . GLU A 1 82 ? -8.406 -25.477 -11.498 1.00 96.19 82 GLU A N 1
ATOM 617 C CA . GLU A 1 82 ? -9.155 -26.581 -12.105 1.00 96.19 82 GLU A CA 1
ATOM 618 C C . GLU A 1 82 ? -10.240 -27.127 -11.169 1.00 96.19 82 GLU A C 1
ATOM 620 O O . GLU A 1 82 ? -11.379 -27.294 -11.598 1.00 96.19 82 GLU A O 1
ATOM 625 N N . ASP A 1 83 ? -9.925 -27.365 -9.897 1.00 96.12 83 ASP A N 1
ATOM 626 C CA . ASP A 1 83 ? -10.871 -27.931 -8.932 1.00 96.12 83 ASP A CA 1
ATOM 627 C C . ASP A 1 83 ? -12.024 -26.971 -8.595 1.00 96.12 83 ASP A C 1
ATOM 629 O O . ASP A 1 83 ? -13.158 -27.415 -8.397 1.00 96.12 83 ASP A O 1
ATOM 633 N N . LEU A 1 84 ? -11.756 -25.660 -8.546 1.00 97.56 84 LEU A N 1
ATOM 634 C CA . LEU A 1 84 ? -12.766 -24.644 -8.237 1.00 97.56 84 LEU A CA 1
ATOM 635 C C . LEU A 1 84 ? -13.674 -24.333 -9.430 1.00 97.56 84 LEU A C 1
ATOM 637 O O . LEU A 1 84 ? -14.891 -24.221 -9.258 1.00 97.56 84 LEU A O 1
ATOM 641 N N . TYR A 1 85 ? -13.105 -24.202 -10.632 1.00 97.81 85 TYR A N 1
ATOM 642 C CA . TYR A 1 85 ? -13.832 -23.647 -11.777 1.00 97.81 85 TYR A CA 1
ATOM 643 C C . TYR A 1 85 ? -14.112 -24.643 -12.906 1.00 97.81 85 TYR A C 1
ATOM 645 O O . TYR A 1 85 ? -14.956 -24.352 -13.756 1.00 97.81 85 TYR A O 1
ATOM 653 N N . ALA A 1 86 ? -13.487 -25.825 -12.954 1.00 96.19 86 ALA A N 1
ATOM 654 C CA . ALA A 1 86 ? -13.817 -26.814 -13.981 1.00 96.19 86 ALA A CA 1
ATOM 655 C C . ALA A 1 86 ? -15.087 -27.593 -13.600 1.00 96.19 86 ALA A C 1
ATOM 657 O O . ALA A 1 86 ? -15.063 -28.558 -12.836 1.00 96.19 86 ALA A O 1
ATOM 658 N N . LYS A 1 87 ? -16.224 -27.218 -14.191 1.00 94.62 87 LYS A N 1
ATOM 659 C CA . LYS A 1 87 ? -17.505 -27.908 -13.997 1.00 94.62 87 LYS A CA 1
ATOM 660 C C . LYS A 1 87 ? -17.737 -28.952 -15.088 1.00 94.62 87 LYS A C 1
ATOM 662 O O . LYS A 1 87 ? -17.501 -28.721 -16.275 1.00 94.62 87 LYS A O 1
ATOM 667 N N . GLN A 1 88 ? -18.259 -30.115 -14.703 1.00 94.94 88 GLN A N 1
ATOM 668 C CA . GLN A 1 88 ? -18.715 -31.121 -15.663 1.00 94.94 88 GLN A CA 1
ATOM 669 C C . GLN A 1 88 ? -19.984 -30.604 -16.361 1.00 94.94 88 GLN A C 1
ATOM 671 O O . GLN A 1 88 ? -21.021 -30.421 -15.725 1.00 94.94 88 GLN A O 1
ATOM 676 N N . ARG A 1 89 ? -19.924 -30.373 -17.675 1.00 90.62 89 ARG A N 1
ATOM 677 C CA . ARG A 1 89 ? -21.094 -29.997 -18.483 1.00 90.62 89 ARG A CA 1
ATOM 678 C C . ARG A 1 89 ? -21.964 -31.237 -18.725 1.00 90.62 89 ARG A C 1
ATOM 680 O O . ARG A 1 89 ? -21.433 -32.343 -18.843 1.00 90.62 89 ARG A O 1
ATOM 687 N N . GLU A 1 90 ? -23.279 -31.069 -18.894 1.00 88.25 90 GLU A N 1
ATOM 688 C CA . GLU A 1 90 ? -24.261 -32.165 -19.092 1.00 88.25 90 GLU A CA 1
ATOM 689 C C . GLU A 1 90 ? -24.031 -33.061 -20.340 1.00 88.25 90 GLU A C 1
ATOM 691 O O . GLU A 1 90 ? -24.791 -33.988 -20.596 1.00 88.25 90 GLU A O 1
ATOM 696 N N . GLY A 1 91 ? -22.953 -32.849 -21.100 1.00 88.31 91 GLY A N 1
ATOM 697 C CA . GLY A 1 91 ? -22.514 -33.692 -22.218 1.00 88.31 91 GLY A CA 1
ATOM 698 C C . GLY A 1 91 ? -21.210 -34.463 -21.978 1.00 88.31 91 GLY A C 1
ATOM 699 O O . GLY A 1 91 ? -20.649 -34.994 -22.931 1.00 88.31 91 GLY A O 1
ATOM 700 N N . GLY A 1 92 ? -20.685 -34.497 -20.748 1.00 88.12 92 GLY A N 1
ATOM 701 C CA . GLY A 1 92 ? -19.460 -35.237 -20.414 1.00 88.12 92 GLY A CA 1
ATOM 702 C C . GLY A 1 92 ? -18.141 -34.502 -20.696 1.00 88.12 92 GLY A C 1
ATOM 703 O O . GLY A 1 92 ? -17.084 -35.064 -20.427 1.00 88.12 92 GLY A O 1
ATOM 704 N N . GLY A 1 93 ? -18.180 -33.255 -21.174 1.00 89.19 93 GLY A N 1
ATOM 705 C CA . GLY A 1 93 ? -17.005 -32.380 -21.276 1.00 89.19 93 GLY A CA 1
ATOM 706 C C . GLY A 1 93 ? -16.790 -31.549 -20.008 1.00 89.19 93 GLY A C 1
ATOM 707 O O . GLY A 1 93 ? -17.762 -31.180 -19.345 1.00 89.19 93 GLY A O 1
ATOM 708 N N . LYS A 1 94 ? -15.532 -31.238 -19.678 1.00 93.62 94 LYS A N 1
ATOM 709 C CA . LYS A 1 94 ? -15.207 -30.195 -18.694 1.00 93.62 94 LYS A CA 1
ATOM 710 C C . LYS A 1 94 ? -15.458 -28.829 -19.344 1.00 93.62 94 LYS A C 1
ATOM 712 O O . LYS A 1 94 ? -15.098 -28.627 -20.499 1.00 93.62 94 LYS A O 1
ATOM 717 N N . GLY A 1 95 ? -16.139 -27.931 -18.646 1.00 94.94 95 GLY A N 1
ATOM 718 C CA . GLY A 1 95 ? -16.304 -26.532 -19.032 1.00 94.94 95 GLY A CA 1
ATOM 719 C C . GLY A 1 95 ? -15.796 -25.631 -17.916 1.00 94.94 95 GLY A C 1
ATOM 720 O O . GLY A 1 95 ? -15.811 -26.037 -16.754 1.00 94.94 95 GLY A O 1
ATOM 721 N N . LEU A 1 96 ? -15.342 -24.433 -18.269 1.00 97.12 96 LEU A N 1
ATOM 722 C CA . LEU A 1 96 ? -14.924 -23.436 -17.291 1.00 97.12 96 LEU A CA 1
ATOM 723 C C . LEU A 1 96 ? -16.146 -22.662 -16.785 1.00 97.12 96 LEU A C 1
ATOM 725 O O . LEU A 1 96 ? -17.006 -22.267 -17.573 1.00 97.12 96 LEU A O 1
ATOM 729 N N . ASP A 1 97 ? -16.251 -22.495 -15.473 1.00 97.50 97 ASP A N 1
ATOM 730 C CA . ASP A 1 97 ? -17.292 -21.690 -14.846 1.00 97.50 97 ASP A CA 1
ATOM 731 C C . ASP A 1 97 ? -17.082 -20.198 -15.161 1.00 97.50 97 ASP A C 1
ATOM 733 O O . ASP A 1 97 ? -15.989 -19.696 -14.898 1.00 97.50 97 ASP A O 1
ATOM 737 N N . PRO A 1 98 ? -18.089 -19.460 -15.671 1.00 97.25 98 PRO A N 1
ATOM 738 C CA . PRO A 1 98 ? -17.929 -18.045 -16.020 1.00 97.25 98 PRO A CA 1
ATOM 739 C C . PRO A 1 98 ? -17.445 -17.154 -14.870 1.00 97.25 98 PRO A C 1
ATOM 741 O O . PRO A 1 98 ? -16.817 -16.130 -15.129 1.00 97.25 98 PRO A O 1
ATOM 744 N N . GLN A 1 99 ? -17.689 -17.561 -13.619 1.00 97.62 99 GLN A N 1
ATOM 745 C CA . GLN A 1 99 ? -17.221 -16.854 -12.426 1.00 97.62 99 GLN A CA 1
ATOM 746 C C . GLN A 1 99 ? -15.688 -16.708 -12.387 1.00 97.62 99 GLN A C 1
ATOM 748 O O . GLN A 1 99 ? -15.190 -15.696 -11.909 1.00 97.62 99 GLN A O 1
ATOM 753 N N . PHE A 1 100 ? -14.939 -17.639 -12.992 1.00 97.75 100 PHE A N 1
ATOM 754 C CA . PHE A 1 100 ? -13.483 -17.525 -13.130 1.00 97.75 100 PHE A CA 1
ATOM 755 C C . PHE A 1 100 ? -13.057 -16.200 -13.781 1.00 97.75 100 PHE A C 1
ATOM 757 O O . PHE A 1 100 ? -12.086 -15.579 -13.357 1.00 97.75 100 PHE A O 1
ATOM 764 N N . PHE A 1 101 ? -13.783 -15.749 -14.809 1.00 97.81 101 PHE A N 1
ATOM 765 C CA . PHE A 1 101 ? -13.435 -14.523 -15.526 1.00 97.81 101 PHE A CA 1
ATOM 766 C C . PHE A 1 101 ? -13.710 -13.267 -14.702 1.00 97.81 101 PHE A C 1
ATOM 768 O O . PHE A 1 101 ? -13.015 -12.271 -14.882 1.00 97.81 101 PHE A O 1
ATOM 775 N N . GLU A 1 102 ? -14.706 -13.314 -13.819 1.00 96.81 102 GLU A N 1
ATOM 776 C CA . GLU A 1 102 ? -15.016 -12.227 -12.890 1.00 96.81 102 GLU A CA 1
ATOM 777 C C . GLU A 1 102 ? -13.966 -12.166 -11.776 1.00 96.81 102 GLU A C 1
ATOM 779 O O . GLU A 1 102 ? -13.439 -11.092 -11.499 1.00 96.81 102 GLU A O 1
ATOM 784 N N . ASP A 1 103 ? -13.596 -13.322 -11.221 1.00 96.75 103 ASP A N 1
ATOM 785 C CA . ASP A 1 103 ? -12.666 -13.418 -10.094 1.00 96.75 103 ASP A CA 1
ATOM 786 C C . ASP A 1 103 ? -11.210 -13.108 -10.500 1.00 96.75 103 ASP A C 1
ATOM 788 O O . ASP A 1 103 ? -10.463 -12.537 -9.713 1.00 96.75 103 ASP A O 1
ATOM 792 N N . VAL A 1 104 ? -10.802 -13.434 -11.735 1.00 96.81 104 VAL A N 1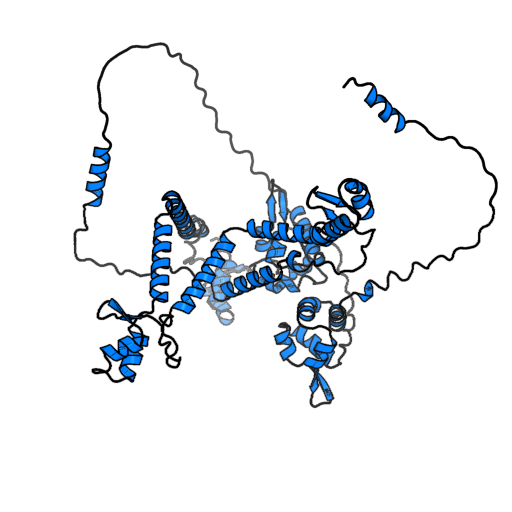
ATOM 793 C CA . VAL A 1 104 ? -9.455 -13.123 -12.271 1.00 96.81 104 VAL A CA 1
ATOM 794 C C . VAL A 1 104 ? -9.417 -11.793 -13.043 1.00 96.81 104 VAL A C 1
ATOM 796 O O . VAL A 1 104 ? -8.343 -11.297 -13.376 1.00 96.81 104 VAL A O 1
ATOM 799 N N . GLY A 1 105 ? -10.573 -11.193 -13.347 1.00 95.19 105 GLY A N 1
ATOM 800 C CA . GLY A 1 105 ? -10.652 -9.938 -14.107 1.00 95.19 105 GLY A CA 1
ATOM 801 C C . GLY A 1 105 ? -10.325 -10.088 -15.599 1.00 95.19 105 GLY A C 1
ATOM 802 O O . GLY A 1 105 ? -9.735 -9.202 -16.215 1.00 95.19 105 GLY A O 1
ATOM 803 N N . VAL A 1 106 ? -10.682 -11.219 -16.212 1.00 97.38 106 VAL A N 1
ATOM 804 C CA . VAL A 1 106 ? -10.484 -11.442 -17.652 1.00 97.38 106 VAL A CA 1
ATOM 805 C C . VAL A 1 106 ? -11.649 -10.813 -18.416 1.00 97.38 106 VAL A C 1
ATOM 807 O O . VAL A 1 106 ? -12.721 -11.408 -18.533 1.00 97.38 106 VAL A O 1
ATOM 810 N N . GLU A 1 107 ? -11.464 -9.612 -18.958 1.00 94.06 107 GLU A N 1
ATOM 811 C CA . GLU A 1 107 ? -12.519 -8.888 -19.688 1.00 94.06 107 GLU A CA 1
ATOM 812 C C . GLU A 1 107 ? -12.521 -9.162 -21.199 1.00 94.06 107 GLU A C 1
ATOM 814 O O . GLU A 1 107 ? -13.597 -9.297 -21.786 1.00 94.06 107 GLU A O 1
ATOM 819 N N . ASP A 1 108 ? -11.343 -9.322 -21.818 1.00 92.69 108 ASP A N 1
ATOM 820 C CA . ASP A 1 108 ? -11.222 -9.532 -23.268 1.00 92.69 108 ASP A CA 1
ATOM 821 C C . ASP A 1 108 ? -11.885 -10.860 -23.697 1.00 92.69 108 ASP A C 1
ATOM 823 O O . ASP A 1 108 ? -11.441 -11.940 -23.277 1.00 92.69 108 ASP A O 1
ATOM 827 N N . PRO A 1 109 ? -12.905 -10.822 -24.579 1.00 94.00 109 PRO A N 1
ATOM 828 C CA . PRO A 1 109 ? -13.553 -12.018 -25.109 1.00 94.00 109 PRO A CA 1
ATOM 829 C C . PRO A 1 109 ? -12.582 -13.031 -25.726 1.00 94.00 109 PRO A C 1
ATOM 831 O O . PRO A 1 109 ? -12.788 -14.233 -25.582 1.00 94.00 109 PRO A O 1
ATOM 834 N N . LYS A 1 110 ? -11.497 -12.578 -26.368 1.00 93.25 110 LYS A N 1
ATOM 835 C CA . LYS A 1 110 ? -10.501 -13.469 -26.985 1.00 93.25 110 LYS A CA 1
ATOM 836 C C . LYS A 1 110 ? -9.723 -14.258 -25.942 1.00 93.25 110 LYS A C 1
ATOM 838 O O . LYS A 1 110 ? -9.447 -15.437 -26.143 1.00 93.25 110 LYS A O 1
ATOM 843 N N . HIS A 1 111 ? -9.386 -13.628 -24.819 1.00 97.06 111 HIS A N 1
ATOM 844 C CA . HIS A 1 111 ? -8.727 -14.314 -23.711 1.00 97.06 111 HIS A CA 1
ATOM 845 C C . HIS A 1 111 ? -9.663 -15.341 -23.070 1.00 97.06 111 HIS A C 1
ATOM 847 O O . HIS A 1 111 ? -9.239 -16.463 -22.792 1.00 97.06 111 HIS A O 1
ATOM 853 N N . ARG A 1 112 ? -10.952 -15.000 -22.915 1.00 97.31 112 ARG A N 1
ATOM 854 C CA . ARG A 1 112 ? -11.975 -15.941 -22.431 1.00 97.31 112 ARG A CA 1
ATOM 855 C C . ARG A 1 112 ? -12.077 -17.170 -23.331 1.00 97.31 112 ARG A C 1
ATOM 857 O O . ARG A 1 112 ? -11.987 -18.286 -22.830 1.00 97.31 112 ARG A O 1
ATOM 864 N N . GLU A 1 113 ? -12.169 -16.976 -24.647 1.00 96.00 113 GLU A N 1
ATOM 865 C CA . GLU A 1 113 ? -12.227 -18.072 -25.625 1.00 96.00 113 GLU A CA 1
ATOM 866 C C . GLU A 1 113 ? -11.014 -19.014 -25.530 1.00 96.00 113 GLU A C 1
ATOM 868 O O . GLU A 1 113 ? -11.175 -20.232 -25.625 1.00 96.00 113 GLU A O 1
ATOM 873 N N . LEU A 1 114 ? -9.806 -18.480 -25.306 1.00 96.69 114 LEU A N 1
ATOM 874 C CA . LEU A 1 114 ? -8.590 -19.286 -25.143 1.00 96.69 114 LEU A CA 1
ATOM 875 C C . LEU A 1 114 ? -8.649 -20.172 -23.890 1.00 96.69 114 LEU A C 1
ATOM 877 O O . LEU A 1 114 ? -8.371 -21.372 -23.978 1.00 96.69 114 LEU A O 1
ATOM 881 N N . PHE A 1 115 ? -9.064 -19.617 -22.747 1.00 97.12 115 PHE A N 1
ATOM 882 C CA . PHE A 1 115 ? -9.260 -20.396 -21.522 1.00 97.12 115 PHE A CA 1
ATOM 883 C C . PHE A 1 115 ? -10.364 -21.448 -21.692 1.00 97.12 115 PHE A C 1
ATOM 885 O O . PHE A 1 115 ? -10.147 -22.620 -21.379 1.00 97.12 115 PHE A O 1
ATOM 892 N N . GLU A 1 116 ? -11.524 -21.078 -22.242 1.00 96.00 116 GLU A N 1
ATOM 893 C CA . GLU A 1 116 ? -12.625 -22.019 -22.485 1.00 96.00 116 GLU A CA 1
ATOM 894 C C . GLU A 1 116 ? -12.203 -23.171 -23.405 1.00 96.00 116 GLU A C 1
ATOM 896 O O . GLU A 1 116 ? -12.505 -24.332 -23.116 1.00 96.00 116 GLU A O 1
ATOM 901 N N . ALA A 1 117 ? -11.474 -22.879 -24.488 1.00 94.94 117 ALA A N 1
ATOM 902 C CA . ALA A 1 117 ? -10.979 -23.890 -25.419 1.00 94.94 117 ALA A CA 1
ATOM 903 C C . ALA A 1 117 ? -10.004 -24.865 -24.742 1.00 94.94 117 ALA A C 1
ATOM 905 O O . ALA A 1 117 ? -10.114 -26.084 -24.931 1.00 94.94 117 ALA A O 1
ATOM 906 N N . TRP A 1 118 ? -9.092 -24.341 -23.916 1.00 95.19 118 TRP A N 1
ATOM 907 C CA . TRP A 1 118 ? -8.139 -25.149 -23.160 1.00 95.19 118 TRP A CA 1
ATOM 908 C C . TRP A 1 118 ? -8.850 -26.078 -22.162 1.00 95.19 118 TRP A C 1
ATOM 910 O O . TRP A 1 118 ? -8.626 -27.291 -22.193 1.00 95.19 118 TRP A O 1
ATOM 920 N N . PHE A 1 119 ? -9.791 -25.556 -21.363 1.00 94.81 119 PHE A N 1
ATOM 921 C CA . PHE A 1 119 ? -10.568 -26.345 -20.392 1.00 94.81 119 PHE A CA 1
ATOM 922 C C . PHE A 1 119 ? -11.525 -27.350 -21.038 1.00 94.81 119 PHE A C 1
ATOM 924 O O . PHE A 1 119 ? -11.750 -28.433 -20.493 1.00 94.81 119 PHE A O 1
ATOM 931 N N . ALA A 1 120 ? -12.040 -27.045 -22.231 1.00 93.19 120 ALA A N 1
ATOM 932 C CA . ALA A 1 120 ? -12.828 -27.982 -23.026 1.00 93.19 120 ALA A CA 1
ATOM 933 C C . ALA A 1 120 ? -12.004 -29.178 -23.545 1.00 93.19 120 ALA A C 1
ATOM 935 O O . ALA A 1 120 ? -12.548 -30.047 -24.229 1.00 93.19 120 ALA A O 1
ATOM 936 N N . GLY A 1 121 ? -10.688 -29.217 -23.289 1.00 90.75 121 GLY A N 1
ATOM 937 C CA . GLY A 1 121 ? -9.771 -30.202 -23.862 1.00 90.75 121 GLY A CA 1
ATOM 938 C C . GLY A 1 121 ? -9.625 -30.052 -25.377 1.00 90.75 121 GLY A C 1
ATOM 939 O O . GLY A 1 121 ? -9.046 -30.914 -26.043 1.00 90.75 121 GLY A O 1
ATOM 940 N N . THR A 1 122 ? -10.141 -28.954 -25.935 1.00 72.38 122 THR A N 1
ATOM 941 C CA . THR A 1 122 ? -10.030 -28.637 -27.351 1.00 72.38 122 THR A CA 1
ATOM 942 C C . THR A 1 122 ? -8.719 -27.902 -27.513 1.00 72.38 122 THR A C 1
ATOM 944 O O . THR A 1 122 ? -8.672 -26.681 -27.601 1.00 72.38 122 THR A O 1
ATOM 947 N N . ARG A 1 123 ? -7.617 -28.657 -27.510 1.00 60.50 123 ARG A N 1
ATOM 948 C CA . ARG A 1 123 ? -6.312 -28.104 -27.867 1.00 60.50 123 ARG A CA 1
ATOM 949 C C . ARG A 1 123 ? -6.467 -27.492 -29.255 1.00 60.50 123 ARG A C 1
ATOM 951 O O . ARG A 1 123 ? -6.609 -28.234 -30.228 1.00 60.50 123 ARG A O 1
ATOM 958 N N . ALA A 1 124 ? -6.521 -26.163 -29.330 1.00 51.28 124 ALA A N 1
ATOM 959 C CA . ALA A 1 124 ? -6.640 -25.455 -30.589 1.00 51.28 124 ALA A CA 1
ATOM 960 C C . ALA A 1 124 ? -5.465 -25.911 -31.453 1.00 51.28 124 ALA A C 1
ATOM 962 O O . ALA A 1 124 ? -4.301 -25.659 -31.134 1.00 51.28 124 ALA A O 1
ATOM 963 N N . ALA A 1 125 ? -5.759 -26.692 -32.493 1.00 43.25 125 ALA A N 1
ATOM 964 C CA . ALA A 1 125 ? -4.759 -27.071 -33.466 1.00 43.25 125 ALA A CA 1
ATOM 965 C C . ALA A 1 125 ? -4.208 -25.759 -34.025 1.00 43.25 125 ALA A C 1
ATOM 967 O O . ALA A 1 125 ? -4.952 -24.997 -34.642 1.00 43.25 125 ALA A O 1
ATOM 968 N N . SER A 1 126 ? -2.939 -25.484 -33.708 1.00 39.19 126 SER A N 1
ATOM 969 C CA . SER A 1 126 ? -2.195 -24.309 -34.155 1.00 39.19 126 SER A CA 1
ATOM 970 C C . SER A 1 126 ? -2.572 -23.987 -35.608 1.00 39.19 126 SER A C 1
ATOM 972 O O . SER A 1 126 ? -2.548 -24.904 -36.441 1.00 39.19 126 SER A O 1
ATOM 974 N N . PRO A 1 127 ? -2.988 -22.747 -35.928 1.00 42.12 127 PRO A N 1
ATOM 975 C CA . PRO A 1 127 ? -3.403 -22.415 -37.283 1.00 42.12 127 PRO A CA 1
ATOM 976 C C . PRO A 1 127 ? -2.256 -22.739 -38.254 1.00 42.12 127 PRO A C 1
ATOM 978 O O . PRO A 1 127 ? -1.099 -22.436 -37.950 1.00 42.12 127 PRO A O 1
ATOM 981 N N . PRO A 1 128 ? -2.528 -23.381 -39.408 1.00 35.56 128 PRO A N 1
ATOM 982 C CA . PRO A 1 128 ? -1.486 -23.717 -40.365 1.00 35.56 128 PRO A CA 1
ATOM 983 C C . PRO A 1 128 ? -0.781 -22.435 -40.798 1.00 35.56 128 PRO A C 1
ATOM 985 O O . PRO A 1 128 ? -1.418 -21.516 -41.311 1.00 35.56 128 PRO A O 1
ATOM 988 N N . ALA A 1 129 ? 0.532 -22.395 -40.563 1.00 39.06 129 ALA A N 1
ATOM 989 C CA . ALA A 1 129 ? 1.429 -21.313 -40.934 1.00 39.06 129 ALA A CA 1
ATOM 990 C C . ALA A 1 129 ? 1.176 -20.873 -42.386 1.00 39.06 129 ALA A C 1
ATOM 992 O O . ALA A 1 129 ? 1.594 -21.534 -43.341 1.00 39.06 129 ALA A O 1
ATOM 993 N N . ALA A 1 130 ? 0.460 -19.760 -42.544 1.00 36.22 130 ALA A N 1
ATOM 994 C CA . ALA A 1 130 ? 0.267 -19.109 -43.824 1.00 36.22 130 ALA A CA 1
ATOM 995 C C . ALA A 1 130 ? 1.583 -18.434 -44.223 1.00 36.22 130 ALA A C 1
ATOM 997 O O . ALA A 1 130 ? 2.203 -17.711 -43.445 1.00 36.22 130 ALA A O 1
ATOM 998 N N . ALA A 1 131 ? 2.014 -18.746 -45.442 1.00 36.66 131 ALA A N 1
ATOM 999 C CA . ALA A 1 131 ? 3.281 -18.374 -46.039 1.00 36.66 131 ALA A CA 1
ATOM 1000 C C . ALA A 1 131 ? 3.609 -16.878 -45.893 1.00 36.66 131 ALA A C 1
ATOM 1002 O O . ALA A 1 131 ? 2.858 -16.008 -46.333 1.00 36.66 131 ALA A O 1
ATOM 1003 N N . ALA A 1 132 ? 4.790 -16.613 -45.336 1.00 36.78 132 ALA A N 1
ATOM 1004 C CA . ALA A 1 132 ? 5.430 -15.312 -45.329 1.00 36.78 132 ALA A CA 1
ATOM 1005 C C . ALA A 1 132 ? 5.671 -14.826 -46.770 1.00 36.78 132 ALA A C 1
ATOM 1007 O O . ALA A 1 132 ? 6.484 -15.389 -47.506 1.00 36.78 132 ALA A O 1
ATOM 1008 N N . ALA A 1 133 ? 4.973 -13.759 -47.156 1.00 34.72 133 ALA A N 1
ATOM 1009 C CA . ALA A 1 133 ? 5.330 -12.935 -48.298 1.00 34.72 133 ALA A CA 1
ATOM 1010 C C . ALA A 1 133 ? 6.334 -11.864 -47.841 1.00 34.72 133 ALA A C 1
ATOM 1012 O O . ALA A 1 133 ? 6.082 -11.099 -46.914 1.00 34.72 133 ALA A O 1
ATOM 1013 N N . VAL A 1 134 ? 7.489 -11.851 -48.500 1.00 43.53 134 VAL A N 1
ATOM 1014 C CA . VAL A 1 134 ? 8.589 -10.893 -48.338 1.00 43.53 134 VAL A CA 1
ATOM 1015 C C . VAL A 1 134 ? 8.184 -9.516 -48.886 1.00 43.53 134 VAL A C 1
ATOM 1017 O O . VAL A 1 134 ? 7.754 -9.464 -50.040 1.00 43.53 134 VAL A O 1
ATOM 1020 N N . PRO A 1 135 ? 8.403 -8.396 -48.166 1.00 39.97 135 PRO A N 1
ATOM 1021 C CA . PRO A 1 1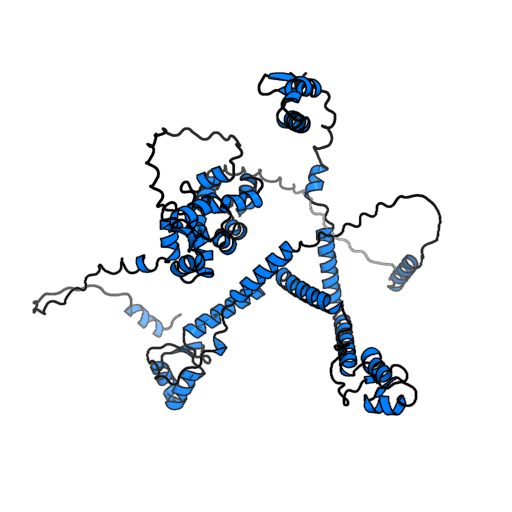35 ? 8.465 -7.073 -48.779 1.00 39.97 135 PRO A CA 1
ATOM 1022 C C . PRO A 1 135 ? 9.924 -6.577 -48.929 1.00 39.97 135 PRO A C 1
ATOM 1024 O O . PRO A 1 135 ? 10.765 -6.852 -48.067 1.00 39.97 135 PRO A O 1
ATOM 1027 N N . PRO A 1 136 ? 10.257 -5.853 -50.016 1.00 41.94 136 PRO A N 1
ATOM 1028 C CA . PRO A 1 136 ? 11.594 -5.318 -50.248 1.00 41.94 136 PRO A CA 1
ATOM 1029 C C . PRO A 1 136 ? 11.816 -3.915 -49.644 1.00 41.94 136 PRO A C 1
ATOM 1031 O O . PRO A 1 136 ? 10.955 -3.046 -49.698 1.00 41.94 136 PRO A O 1
ATOM 1034 N N . ALA A 1 137 ? 13.029 -3.752 -49.109 1.00 33.78 137 ALA A N 1
ATOM 1035 C CA . ALA A 1 137 ? 13.909 -2.578 -49.021 1.00 33.78 137 ALA A CA 1
ATOM 1036 C C . ALA A 1 137 ? 13.341 -1.134 -49.083 1.00 33.78 137 ALA A C 1
ATOM 1038 O O . ALA A 1 137 ? 13.017 -0.616 -50.144 1.00 33.78 137 ALA A O 1
ATOM 1039 N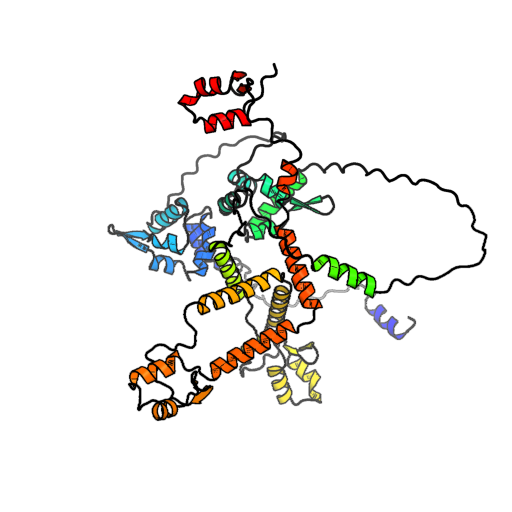 N . SER A 1 138 ? 13.428 -0.473 -47.921 1.00 43.97 138 SER A N 1
ATOM 1040 C CA . SER A 1 138 ? 14.049 0.836 -47.628 1.00 43.97 138 SER A CA 1
ATOM 1041 C C . SER A 1 138 ? 13.995 1.980 -48.660 1.00 43.97 138 SER A C 1
ATOM 1043 O O . SER A 1 138 ? 14.838 2.053 -49.552 1.00 43.97 138 SER A O 1
ATOM 1045 N N . GLU A 1 139 ? 13.160 2.988 -48.379 1.00 33.09 139 GLU A N 1
ATOM 1046 C CA . GLU A 1 139 ? 13.257 4.362 -48.907 1.00 33.09 139 GLU A CA 1
ATOM 1047 C C . GLU A 1 139 ? 13.108 5.414 -47.777 1.00 33.09 139 GLU A C 1
ATOM 1049 O O . GLU A 1 139 ? 12.615 5.081 -46.694 1.00 33.09 139 GLU A O 1
ATOM 1054 N N . PRO A 1 140 ? 13.615 6.654 -47.958 1.00 45.38 140 PRO A N 1
ATOM 1055 C CA . PRO A 1 140 ? 13.887 7.580 -46.858 1.00 45.38 140 PRO A CA 1
ATOM 1056 C C . PRO A 1 140 ? 12.645 8.328 -46.348 1.00 45.38 140 PRO A C 1
ATOM 1058 O O . PRO A 1 140 ? 11.829 8.843 -47.111 1.00 45.38 140 PRO A O 1
ATOM 1061 N N . LEU A 1 141 ? 12.563 8.434 -45.019 1.00 33.03 141 LEU A N 1
ATOM 1062 C CA . LEU A 1 141 ? 11.526 9.132 -44.261 1.00 33.03 141 LEU A CA 1
ATOM 1063 C C . LEU A 1 141 ? 11.426 10.604 -44.683 1.00 33.03 141 LEU A C 1
ATOM 1065 O O . LEU A 1 141 ? 12.311 11.410 -44.394 1.00 33.03 141 LEU A O 1
ATOM 1069 N N . THR A 1 142 ? 10.316 10.947 -45.334 1.00 33.66 142 THR A N 1
ATOM 1070 C CA . THR A 1 142 ? 9.865 12.333 -45.485 1.00 33.66 142 THR A CA 1
ATOM 1071 C C . THR A 1 142 ? 8.826 12.586 -44.398 1.00 33.66 142 THR A C 1
ATOM 1073 O O . THR A 1 142 ? 7.905 11.791 -44.226 1.00 33.66 142 THR A O 1
ATOM 1076 N N . THR A 1 143 ? 9.009 13.657 -43.632 1.00 39.28 143 THR A N 1
ATOM 1077 C CA . THR A 1 143 ? 8.202 14.033 -42.467 1.00 39.28 143 THR A CA 1
ATOM 1078 C C . THR A 1 143 ? 6.770 14.387 -42.877 1.00 39.28 143 THR A C 1
ATOM 1080 O O . THR A 1 143 ? 6.462 15.546 -43.142 1.00 39.28 143 THR A O 1
ATOM 1083 N N . VAL A 1 144 ? 5.893 13.387 -42.939 1.00 36.31 144 VAL A N 1
ATOM 1084 C CA . VAL A 1 144 ? 4.439 13.574 -42.954 1.00 36.31 144 VAL A CA 1
ATOM 1085 C C . VAL A 1 144 ? 3.952 13.255 -41.547 1.00 36.31 144 VAL A C 1
ATOM 1087 O O . VAL A 1 144 ? 4.186 12.163 -41.036 1.00 36.31 144 VAL A O 1
ATOM 1090 N N . SER A 1 145 ? 3.330 14.239 -40.903 1.00 47.19 145 SER A N 1
ATOM 1091 C CA . SER A 1 145 ? 2.731 14.127 -39.571 1.00 47.19 145 SER A CA 1
ATOM 1092 C C . SER A 1 145 ? 1.462 13.268 -39.629 1.00 47.19 145 SER A C 1
ATOM 1094 O O . SER A 1 145 ? 0.354 13.778 -39.489 1.00 47.19 145 SER A O 1
ATOM 1096 N N . CYS A 1 146 ? 1.590 11.975 -39.913 1.00 44.72 146 CYS A N 1
ATOM 1097 C CA . CYS A 1 146 ? 0.469 11.048 -39.820 1.00 44.72 146 CYS A CA 1
ATOM 1098 C C . CYS A 1 146 ? 0.251 10.687 -38.348 1.00 44.72 146 CYS A C 1
ATOM 1100 O O . CYS A 1 146 ? 1.174 10.210 -37.691 1.00 44.72 146 CYS A O 1
ATOM 1102 N N . GLN A 1 147 ? -0.961 10.915 -37.842 1.00 77.50 147 GLN A N 1
ATOM 1103 C CA . GLN A 1 147 ? -1.401 10.446 -36.529 1.00 77.50 147 GLN A CA 1
ATOM 1104 C C . GLN A 1 147 ? -1.333 8.914 -36.517 1.00 77.50 147 GLN A C 1
ATOM 1106 O O . GLN A 1 147 ? -2.195 8.231 -37.069 1.00 77.50 147 GLN A O 1
ATOM 1111 N N . ILE A 1 148 ? -0.257 8.363 -35.958 1.00 92.38 148 ILE A N 1
ATOM 1112 C CA . ILE A 1 148 ? -0.130 6.923 -35.748 1.00 92.38 148 ILE A CA 1
ATOM 1113 C C . ILE A 1 148 ? -1.052 6.576 -34.577 1.00 92.38 148 ILE A C 1
ATOM 1115 O O . ILE A 1 148 ? -0.937 7.166 -33.508 1.00 92.38 148 ILE A O 1
ATOM 1119 N N . SER A 1 149 ? -1.971 5.628 -34.771 1.00 94.88 149 SER A N 1
ATOM 1120 C CA . SER A 1 149 ? -2.806 5.112 -33.677 1.00 94.88 149 SER A CA 1
ATOM 1121 C C . SER A 1 149 ? -1.940 4.481 -32.583 1.00 94.88 149 SER A C 1
ATOM 1123 O O . SER A 1 149 ? -0.937 3.842 -32.912 1.00 94.88 149 SER A O 1
ATOM 1125 N N . THR A 1 150 ? -2.374 4.533 -31.324 1.00 95.25 150 THR A N 1
ATOM 1126 C CA . THR A 1 150 ? -1.673 3.925 -30.179 1.00 95.25 150 THR A CA 1
ATOM 1127 C C . THR A 1 150 ? -1.283 2.463 -30.423 1.00 95.25 150 THR A C 1
ATOM 1129 O O . THR A 1 150 ? -0.143 2.084 -30.174 1.00 95.25 150 THR A O 1
ATOM 1132 N N . ALA A 1 151 ? -2.167 1.650 -31.010 1.00 95.19 151 ALA A N 1
ATOM 1133 C CA . ALA A 1 151 ? -1.863 0.256 -31.354 1.00 95.19 151 ALA A CA 1
ATOM 1134 C C . ALA A 1 151 ? -0.687 0.112 -32.338 1.00 95.19 151 ALA A C 1
ATOM 1136 O O . ALA A 1 151 ? 0.238 -0.666 -32.117 1.00 95.19 151 ALA A O 1
ATOM 1137 N N . ALA A 1 152 ? -0.714 0.876 -33.433 1.00 95.94 152 ALA A N 1
ATOM 1138 C CA . ALA A 1 152 ? 0.359 0.864 -34.425 1.00 95.94 152 ALA A CA 1
ATOM 1139 C C . ALA A 1 152 ? 1.681 1.374 -33.831 1.00 95.94 152 ALA A C 1
ATOM 1141 O O . ALA A 1 152 ? 2.742 0.849 -34.159 1.00 95.94 152 ALA A O 1
ATOM 1142 N N . TRP A 1 153 ? 1.609 2.349 -32.924 1.00 96.44 153 TRP A N 1
ATOM 1143 C CA . TRP A 1 153 ? 2.762 2.871 -32.201 1.00 96.44 153 TRP A CA 1
ATOM 1144 C C . TRP A 1 153 ? 3.386 1.830 -31.261 1.00 96.44 153 TRP A C 1
ATOM 1146 O O . TRP A 1 153 ? 4.594 1.605 -31.326 1.00 96.44 153 TRP A O 1
ATOM 1156 N N . LEU A 1 154 ? 2.579 1.121 -30.464 1.00 96.56 154 LEU A N 1
ATOM 1157 C CA . LEU A 1 154 ? 3.060 0.042 -29.591 1.00 96.56 154 LEU A CA 1
ATOM 1158 C C . LEU A 1 154 ? 3.678 -1.111 -30.392 1.00 96.56 154 LEU A C 1
ATOM 1160 O O . LEU A 1 154 ? 4.724 -1.632 -30.011 1.00 96.56 154 LEU A O 1
ATOM 1164 N N . ARG A 1 155 ? 3.113 -1.447 -31.558 1.00 96.62 155 ARG A N 1
ATOM 1165 C CA . ARG A 1 155 ? 3.687 -2.449 -32.473 1.00 96.62 155 ARG A CA 1
ATOM 1166 C C . ARG A 1 155 ? 4.961 -1.988 -33.175 1.00 96.62 155 ARG A C 1
ATOM 1168 O O . ARG A 1 155 ? 5.773 -2.824 -33.569 1.00 96.62 155 ARG A O 1
ATOM 1175 N N . GLU A 1 156 ? 5.166 -0.681 -33.322 1.00 96.00 156 GLU A N 1
ATOM 1176 C CA . GLU A 1 156 ? 6.442 -0.133 -33.788 1.00 96.00 156 GLU A CA 1
ATOM 1177 C C . GLU A 1 156 ? 7.535 -0.260 -32.713 1.00 96.00 156 GLU A C 1
ATOM 1179 O O . GLU A 1 156 ? 8.697 -0.514 -33.043 1.00 96.00 156 GLU A O 1
ATOM 1184 N N . MET A 1 157 ? 7.174 -0.093 -31.436 1.00 96.12 157 MET A N 1
ATOM 1185 C CA . MET A 1 157 ? 8.077 -0.286 -30.294 1.00 96.12 157 MET A CA 1
ATOM 1186 C C . MET A 1 157 ? 8.430 -1.755 -30.086 1.00 96.12 157 MET A C 1
ATOM 1188 O O . MET A 1 157 ? 9.599 -2.101 -29.915 1.00 96.12 157 MET A O 1
ATOM 1192 N N . ASP A 1 158 ? 7.409 -2.605 -30.116 1.00 97.06 158 ASP A N 1
ATOM 1193 C CA . ASP A 1 158 ? 7.519 -4.030 -29.892 1.00 97.06 158 ASP A CA 1
ATOM 1194 C C . ASP A 1 158 ? 6.712 -4.814 -30.937 1.00 97.06 158 ASP A C 1
ATOM 1196 O O . ASP A 1 158 ? 5.513 -5.066 -30.769 1.00 97.06 158 ASP A O 1
ATOM 1200 N N . PRO A 1 159 ? 7.377 -5.277 -32.009 1.00 94.69 159 PRO A N 1
ATOM 1201 C CA . PRO A 1 159 ? 6.733 -6.096 -33.026 1.00 94.69 159 PRO A CA 1
ATOM 1202 C C . PRO A 1 159 ? 6.127 -7.393 -32.471 1.00 94.69 159 PRO A C 1
ATOM 1204 O O . PRO A 1 159 ? 5.184 -7.922 -33.065 1.00 94.69 159 PRO A O 1
ATOM 1207 N N . GLN A 1 160 ? 6.638 -7.910 -31.345 1.00 91.31 160 GLN A N 1
ATOM 1208 C CA . GLN A 1 160 ? 6.126 -9.134 -30.725 1.00 91.31 160 GLN A CA 1
ATOM 1209 C C . GLN A 1 160 ? 4.782 -8.900 -30.021 1.00 91.31 160 GLN A C 1
ATOM 1211 O O . GLN A 1 160 ? 3.998 -9.837 -29.898 1.00 91.31 160 GLN A O 1
ATOM 1216 N N . GLY A 1 161 ? 4.456 -7.651 -29.671 1.00 92.44 161 GLY A N 1
ATOM 1217 C CA . GLY A 1 161 ? 3.172 -7.273 -29.077 1.00 92.44 161 GLY A CA 1
ATOM 1218 C C . GLY A 1 161 ? 3.061 -7.504 -27.580 1.00 92.44 161 GLY A C 1
ATOM 1219 O O . GLY A 1 161 ? 1.955 -7.474 -27.056 1.00 92.44 161 GLY A O 1
ATOM 1220 N N . SER A 1 162 ? 4.172 -7.714 -26.879 1.00 93.19 162 SER A N 1
ATOM 1221 C CA . SER A 1 162 ? 4.184 -7.761 -25.415 1.00 93.19 162 SER A CA 1
ATOM 1222 C C . SER A 1 162 ? 3.756 -6.431 -24.785 1.00 93.19 162 SER A C 1
ATOM 1224 O O . SER A 1 162 ? 3.312 -6.427 -23.643 1.00 93.19 162 SER A O 1
ATOM 1226 N N . LEU A 1 163 ? 3.858 -5.313 -25.516 1.00 95.81 163 LEU A N 1
ATOM 1227 C CA . LEU A 1 163 ? 3.368 -4.002 -25.078 1.00 95.81 163 LEU A CA 1
ATOM 1228 C C . LEU A 1 163 ? 1.881 -3.747 -25.378 1.00 95.81 163 LEU A C 1
ATOM 1230 O O . LEU A 1 163 ? 1.331 -2.770 -24.869 1.00 95.81 163 LEU A O 1
ATOM 1234 N N . ASP A 1 164 ? 1.205 -4.603 -26.152 1.00 93.56 164 ASP A N 1
ATOM 1235 C CA . ASP A 1 164 ? -0.209 -4.396 -26.502 1.00 93.56 164 ASP A CA 1
ATOM 1236 C C . ASP A 1 164 ? -1.130 -4.446 -25.277 1.00 93.56 164 ASP A C 1
ATOM 1238 O O . ASP A 1 164 ? -2.199 -3.839 -25.295 1.00 93.56 164 ASP A O 1
ATOM 1242 N N . CYS A 1 165 ? -0.707 -5.095 -24.187 1.00 91.56 165 CYS A N 1
ATOM 1243 C CA . CYS A 1 165 ? -1.463 -5.126 -22.935 1.00 91.56 165 CYS A CA 1
ATOM 1244 C C . CYS A 1 165 ? -1.600 -3.746 -22.269 1.00 91.56 165 CYS A C 1
ATOM 1246 O O . CYS A 1 165 ? -2.454 -3.573 -21.408 1.00 91.56 165 CYS A O 1
ATOM 1248 N N . PHE A 1 166 ? -0.785 -2.757 -22.656 1.00 95.62 166 PHE A N 1
ATOM 1249 C CA . PHE A 1 166 ? -0.905 -1.377 -22.171 1.00 95.62 166 PHE A CA 1
ATOM 1250 C C . PHE A 1 166 ? -1.734 -0.488 -23.098 1.00 95.62 166 PHE A C 1
ATOM 1252 O O . PHE A 1 166 ? -1.906 0.693 -22.808 1.00 95.62 166 PHE A O 1
ATOM 1259 N N . ARG A 1 167 ? -2.238 -1.017 -24.220 1.00 95.62 167 ARG A N 1
ATOM 1260 C CA . ARG A 1 167 ? -2.930 -0.226 -25.241 1.00 95.62 167 ARG A CA 1
ATOM 1261 C C . ARG A 1 167 ? -4.105 0.563 -24.677 1.00 95.62 167 ARG A C 1
ATOM 1263 O O . ARG A 1 167 ? -4.166 1.766 -24.899 1.00 95.62 167 ARG A O 1
ATOM 1270 N N . GLU A 1 168 ? -5.007 -0.105 -23.967 1.00 89.69 168 GLU A N 1
ATOM 1271 C CA . GLU A 1 168 ? -6.201 0.535 -23.400 1.00 89.69 168 GLU A CA 1
ATOM 1272 C C . GLU A 1 168 ? -5.815 1.614 -22.393 1.00 89.69 168 GLU A C 1
ATOM 1274 O O . GLU A 1 168 ? -6.359 2.710 -22.422 1.00 89.69 168 GLU A O 1
ATOM 1279 N N . LEU A 1 169 ? -4.788 1.351 -21.585 1.00 91.56 169 LEU A N 1
ATOM 1280 C CA . LEU A 1 169 ? -4.281 2.318 -20.623 1.00 91.56 169 LEU A CA 1
ATOM 1281 C C . LEU A 1 169 ? -3.693 3.559 -21.311 1.00 91.56 169 LEU A C 1
ATOM 1283 O O . LEU A 1 169 ? -3.871 4.673 -20.824 1.00 91.56 169 LEU A O 1
ATOM 1287 N N . PHE A 1 170 ? -3.007 3.398 -22.445 1.00 95.75 170 PHE A N 1
ATOM 1288 C CA . PHE A 1 170 ? -2.537 4.539 -23.229 1.00 95.75 170 PHE A CA 1
ATOM 1289 C C . PHE A 1 170 ? -3.681 5.299 -23.905 1.00 95.75 170 PHE A C 1
ATOM 1291 O O . PHE A 1 170 ? -3.648 6.521 -23.905 1.00 95.75 170 PHE A O 1
ATOM 1298 N N . GLU A 1 171 ? -4.674 4.602 -24.463 1.00 94.31 171 GLU A N 1
ATOM 1299 C CA . GLU A 1 171 ? -5.845 5.228 -25.099 1.00 94.31 171 GLU A CA 1
ATOM 1300 C C . GLU A 1 171 ? -6.772 5.918 -24.073 1.00 94.31 171 GLU A C 1
ATOM 1302 O O . GLU A 1 171 ? -7.436 6.890 -24.417 1.00 94.31 171 GLU A O 1
ATOM 1307 N N . GLU A 1 172 ? -6.804 5.464 -22.814 1.00 92.06 172 GLU A N 1
ATOM 1308 C CA . GLU A 1 172 ? -7.579 6.098 -21.734 1.00 92.06 172 GLU A CA 1
ATOM 1309 C C . GLU A 1 172 ? -6.871 7.334 -21.155 1.00 92.06 172 GLU A C 1
ATOM 1311 O O . GLU A 1 172 ? -7.523 8.327 -20.831 1.00 92.06 172 GLU A O 1
ATOM 1316 N N . ASN A 1 173 ? -5.541 7.287 -21.013 1.00 92.88 173 ASN A N 1
ATOM 1317 C CA . ASN A 1 173 ? -4.776 8.360 -20.367 1.00 92.88 173 ASN A CA 1
ATOM 1318 C C . ASN A 1 173 ? -4.250 9.425 -21.336 1.00 92.88 173 ASN A C 1
ATOM 1320 O O . ASN A 1 173 ? -3.892 10.518 -20.887 1.00 92.88 173 ASN A O 1
ATOM 1324 N N . PHE A 1 174 ? -4.178 9.120 -22.634 1.00 95.56 174 PHE A N 1
ATOM 1325 C CA . PHE A 1 174 ? -3.617 10.017 -23.636 1.00 95.56 174 PHE A CA 1
ATOM 1326 C C . PHE A 1 174 ? -4.479 10.060 -24.897 1.00 95.56 174 PHE A C 1
ATOM 1328 O O . PHE A 1 174 ? -4.881 9.034 -25.438 1.00 95.56 174 PHE A O 1
ATOM 1335 N N . ASP A 1 175 ? -4.706 11.273 -25.391 1.00 92.31 175 ASP A N 1
ATOM 1336 C CA . ASP A 1 175 ? -5.493 11.546 -26.590 1.00 92.31 175 ASP A CA 1
ATOM 1337 C C . ASP A 1 175 ? -4.777 11.030 -27.852 1.00 92.31 175 ASP A C 1
ATOM 1339 O O . ASP A 1 175 ? -5.411 10.516 -28.776 1.00 92.31 175 ASP A O 1
ATOM 1343 N N . ASP A 1 176 ? -3.445 11.165 -27.901 1.00 94.56 176 ASP A N 1
ATOM 1344 C CA . ASP A 1 176 ? -2.612 10.696 -29.005 1.00 94.56 176 ASP A CA 1
ATOM 1345 C C . ASP A 1 176 ? -1.138 10.458 -28.609 1.00 94.56 176 ASP A C 1
ATOM 1347 O O . ASP A 1 176 ? -0.671 10.770 -27.510 1.00 94.56 176 ASP A O 1
ATOM 1351 N N . VAL A 1 177 ? -0.375 9.886 -29.547 1.00 94.56 177 VAL A N 1
ATOM 1352 C CA . VAL A 1 177 ? 1.052 9.563 -29.375 1.00 94.56 177 VAL A CA 1
ATOM 1353 C C . VAL A 1 177 ? 1.927 10.818 -29.239 1.00 94.56 177 VAL A C 1
ATOM 1355 O O . VAL A 1 177 ? 2.997 10.753 -28.627 1.00 94.56 177 VAL A O 1
ATOM 1358 N N . GLU A 1 178 ? 1.508 11.963 -29.782 1.00 93.31 178 GLU A N 1
ATOM 1359 C CA . GLU A 1 178 ? 2.254 13.217 -29.643 1.00 93.31 178 GLU A CA 1
ATOM 1360 C C . GLU A 1 178 ? 2.119 13.778 -28.224 1.00 93.31 178 GLU A C 1
ATOM 1362 O O . GLU A 1 178 ? 3.117 14.223 -27.663 1.00 93.31 178 GLU A O 1
ATOM 1367 N N . GLN A 1 179 ? 0.958 13.642 -27.577 1.00 94.19 179 GLN A N 1
ATOM 1368 C CA . GLN A 1 179 ? 0.793 13.995 -26.166 1.00 94.19 179 GLN A CA 1
ATOM 1369 C C . GLN A 1 179 ? 1.742 13.190 -25.267 1.00 94.19 179 GLN A C 1
ATOM 1371 O O . GLN A 1 179 ? 2.372 13.758 -24.372 1.00 94.19 179 GLN A O 1
ATOM 1376 N N . ILE A 1 180 ? 1.905 11.887 -25.528 1.00 95.44 180 ILE A N 1
ATOM 1377 C CA . ILE A 1 180 ? 2.862 11.037 -24.799 1.00 95.44 180 ILE A CA 1
ATOM 1378 C C . ILE A 1 180 ? 4.294 11.553 -25.011 1.00 95.44 180 ILE A C 1
ATOM 1380 O O . ILE A 1 180 ? 5.075 11.656 -24.061 1.00 95.44 180 ILE A O 1
ATOM 1384 N N . ARG A 1 181 ? 4.653 11.907 -26.253 1.00 93.31 181 ARG A N 1
ATOM 1385 C CA . ARG A 1 181 ? 5.974 12.468 -26.578 1.00 93.31 181 ARG A CA 1
ATOM 1386 C C . ARG A 1 181 ? 6.211 13.797 -25.871 1.00 93.31 181 ARG A C 1
ATOM 1388 O O . ARG A 1 181 ? 7.276 13.977 -25.293 1.00 93.31 181 ARG A O 1
ATOM 1395 N N . ASP A 1 182 ? 5.246 14.702 -25.891 1.00 92.81 182 ASP A N 1
ATOM 1396 C CA . ASP A 1 182 ? 5.384 16.035 -25.308 1.00 92.81 182 ASP A CA 1
ATOM 1397 C C . ASP A 1 182 ? 5.440 16.005 -23.776 1.00 92.81 182 ASP A C 1
ATOM 1399 O O . ASP A 1 182 ? 6.170 16.793 -23.173 1.00 92.81 182 ASP A O 1
ATOM 1403 N N . LEU A 1 183 ? 4.708 15.085 -23.139 1.00 96.31 183 LEU A N 1
ATOM 1404 C CA . LEU A 1 183 ? 4.717 14.930 -21.684 1.00 96.31 183 LEU A CA 1
ATOM 1405 C C . LEU A 1 183 ? 6.009 14.293 -21.172 1.00 96.31 183 LEU A C 1
ATOM 1407 O O . LEU A 1 183 ? 6.561 14.759 -20.175 1.00 96.31 183 LEU A O 1
ATOM 1411 N N . TYR A 1 184 ? 6.503 13.255 -21.852 1.00 97.19 184 TYR A N 1
ATOM 1412 C CA . TYR A 1 184 ? 7.603 12.435 -21.335 1.00 97.19 184 TYR A CA 1
ATOM 1413 C C . TYR A 1 184 ? 8.948 12.661 -22.028 1.00 97.19 184 TYR A C 1
ATOM 1415 O O . TYR A 1 184 ? 9.949 12.085 -21.610 1.00 97.19 184 TYR A O 1
ATOM 1423 N N . ILE A 1 185 ? 9.038 13.518 -23.049 1.00 96.00 185 ILE A N 1
ATOM 1424 C CA . ILE A 1 185 ? 10.321 13.995 -23.581 1.00 96.00 185 ILE A CA 1
ATOM 1425 C C . ILE A 1 185 ? 10.613 15.378 -22.993 1.00 96.00 185 ILE A C 1
ATOM 1427 O O . ILE A 1 185 ? 10.233 16.414 -23.538 1.00 96.00 185 ILE A O 1
ATOM 1431 N N . ILE A 1 186 ? 11.353 15.400 -21.887 1.00 94.38 186 ILE A N 1
ATOM 1432 C CA . ILE A 1 186 ? 11.724 16.627 -21.179 1.00 94.38 186 ILE A CA 1
ATOM 1433 C C . ILE A 1 186 ? 13.039 17.213 -21.705 1.00 94.38 186 ILE A C 1
ATOM 1435 O O . ILE A 1 186 ? 13.965 16.499 -22.091 1.00 94.38 186 ILE A O 1
ATOM 1439 N N . GLU A 1 187 ? 13.169 18.539 -21.693 1.00 95.00 187 GLU A N 1
ATOM 1440 C CA . GLU A 1 187 ? 14.421 19.211 -22.045 1.00 95.00 187 GLU A CA 1
ATOM 1441 C C . GLU A 1 187 ? 15.288 19.420 -20.795 1.00 95.00 187 GLU A C 1
ATOM 1443 O O . GLU A 1 187 ? 14.966 20.213 -19.909 1.00 95.00 187 GLU A O 1
ATOM 1448 N N . LYS A 1 188 ? 16.425 18.720 -20.718 1.00 92.88 188 LYS A N 1
ATOM 1449 C CA . LYS A 1 188 ? 17.378 18.820 -19.609 1.00 92.88 188 LYS A CA 1
ATOM 1450 C C . LYS A 1 188 ? 18.746 19.234 -20.136 1.00 92.88 188 LYS A C 1
ATOM 1452 O O . LYS A 1 188 ? 19.453 18.459 -20.770 1.00 92.88 188 LYS A O 1
ATOM 1457 N N . GLY A 1 189 ? 19.124 20.486 -19.874 1.00 91.50 189 GLY A N 1
ATOM 1458 C CA . GLY A 1 189 ? 20.413 21.036 -20.313 1.00 91.50 189 GLY A CA 1
ATOM 1459 C C . GLY A 1 189 ? 20.523 21.243 -21.828 1.00 91.50 189 GLY A C 1
ATOM 1460 O O . GLY A 1 189 ? 21.610 21.089 -22.376 1.00 91.50 189 GLY A O 1
ATOM 1461 N N . GLY A 1 190 ? 19.415 21.563 -22.506 1.00 91.81 190 GLY A N 1
ATOM 1462 C CA . GLY A 1 190 ? 19.376 21.734 -23.965 1.00 91.81 190 GLY A CA 1
ATOM 1463 C C . GLY A 1 190 ? 19.345 20.420 -24.752 1.00 91.81 190 GLY A C 1
ATOM 1464 O O . GLY A 1 190 ? 19.476 20.431 -25.974 1.00 91.81 190 GLY A O 1
ATOM 1465 N N . MET A 1 191 ? 19.205 19.284 -24.064 1.00 89.88 191 MET A N 1
ATOM 1466 C CA . MET A 1 191 ? 19.011 17.972 -24.673 1.00 89.88 191 MET A CA 1
ATOM 1467 C C . MET A 1 191 ? 17.630 17.441 -24.308 1.00 89.88 191 MET A C 1
ATOM 1469 O O . MET A 1 191 ? 17.218 17.519 -23.152 1.00 89.88 191 MET A O 1
ATOM 1473 N N . LYS A 1 192 ? 16.927 16.890 -25.297 1.00 93.75 192 LYS A N 1
ATOM 1474 C CA . LYS A 1 192 ? 15.694 16.135 -25.078 1.00 93.75 192 LYS A CA 1
ATOM 1475 C C . LYS A 1 192 ? 16.054 14.787 -24.450 1.00 93.75 192 LYS A C 1
ATOM 1477 O O . LYS A 1 192 ? 16.898 14.076 -24.987 1.00 93.75 192 LYS A O 1
ATOM 1482 N N . VAL A 1 193 ? 15.461 14.464 -23.308 1.00 95.19 193 VAL A N 1
ATOM 1483 C CA . VAL A 1 193 ? 15.679 13.224 -22.555 1.00 95.19 193 VAL A CA 1
ATOM 1484 C C . VAL A 1 193 ? 14.314 12.636 -22.213 1.00 95.19 193 VAL A C 1
ATOM 1486 O O . VAL A 1 193 ? 13.396 13.373 -21.873 1.00 95.19 193 VAL A O 1
ATOM 1489 N N . PHE A 1 194 ? 14.181 11.319 -22.329 1.00 96.94 194 PHE A N 1
ATOM 1490 C CA . PHE A 1 194 ? 12.981 10.600 -21.913 1.00 96.94 194 PHE A CA 1
ATOM 1491 C C . PHE A 1 194 ? 12.882 10.559 -20.378 1.00 96.94 194 PHE A C 1
ATOM 1493 O O . PHE A 1 194 ? 13.880 10.273 -19.714 1.00 96.94 194 PHE A O 1
ATOM 1500 N N . ASP A 1 195 ? 11.711 10.875 -19.827 1.00 97.25 195 ASP A N 1
ATOM 1501 C CA . ASP A 1 195 ? 11.428 10.866 -18.392 1.00 97.25 195 ASP A CA 1
ATOM 1502 C C . ASP A 1 195 ? 10.951 9.471 -17.939 1.00 97.25 195 ASP A C 1
ATOM 1504 O O . ASP A 1 195 ? 9.852 9.052 -18.316 1.00 97.25 195 ASP A O 1
ATOM 1508 N N . PRO A 1 196 ? 11.729 8.748 -17.103 1.00 96.75 196 PRO A N 1
ATOM 1509 C CA . PRO A 1 196 ? 11.341 7.431 -16.599 1.00 96.75 196 PRO A CA 1
ATOM 1510 C C . PRO A 1 196 ? 10.044 7.420 -15.779 1.00 96.75 196 PRO A C 1
ATOM 1512 O O . PRO A 1 196 ? 9.493 6.341 -15.564 1.00 96.75 196 PRO A O 1
ATOM 1515 N N . GLN A 1 197 ? 9.543 8.584 -15.338 1.00 96.44 197 GLN A N 1
ATOM 1516 C CA . GLN A 1 197 ? 8.258 8.707 -14.638 1.00 96.44 197 GLN A CA 1
ATOM 1517 C C . GLN A 1 197 ? 7.096 8.084 -15.431 1.00 96.44 197 GLN A C 1
ATOM 1519 O O . GLN A 1 197 ? 6.164 7.549 -14.834 1.00 96.44 197 GLN A O 1
ATOM 1524 N N . MET A 1 198 ? 7.198 8.047 -16.765 1.00 96.88 198 MET A N 1
ATOM 1525 C CA . MET A 1 198 ? 6.237 7.377 -17.644 1.00 96.88 198 MET A CA 1
ATOM 1526 C C . MET A 1 198 ? 5.939 5.931 -17.217 1.00 96.88 198 MET A C 1
ATOM 1528 O O . MET A 1 198 ? 4.796 5.486 -17.281 1.00 96.88 198 MET A O 1
ATOM 1532 N N . PHE A 1 199 ? 6.947 5.183 -16.760 1.00 97.44 199 PHE A N 1
ATOM 1533 C CA . PHE A 1 199 ? 6.753 3.789 -16.355 1.00 97.44 199 PHE A CA 1
ATOM 1534 C C . PHE A 1 199 ? 5.913 3.653 -15.093 1.00 97.44 199 PHE A C 1
ATOM 1536 O O . PHE A 1 199 ? 5.195 2.668 -14.940 1.00 97.44 199 PHE A O 1
ATOM 1543 N N . GLU A 1 200 ? 5.998 4.630 -14.194 1.00 94.69 200 GLU A N 1
ATOM 1544 C CA . GLU A 1 200 ? 5.174 4.664 -12.992 1.00 94.69 200 GLU A CA 1
ATOM 1545 C C . GLU A 1 200 ? 3.740 5.067 -13.329 1.00 94.69 200 GLU A C 1
ATOM 1547 O O . GLU A 1 200 ? 2.805 4.434 -12.840 1.00 94.69 200 GLU A O 1
ATOM 1552 N N . ASP A 1 201 ? 3.581 6.064 -14.200 1.00 93.06 201 ASP A N 1
ATOM 1553 C CA . ASP A 1 201 ? 2.279 6.608 -14.584 1.00 93.06 201 ASP A CA 1
ATOM 1554 C C . ASP A 1 201 ? 1.456 5.593 -15.396 1.00 93.06 201 ASP A C 1
ATOM 1556 O O . ASP A 1 201 ? 0.263 5.428 -15.156 1.00 93.06 201 ASP A O 1
ATOM 1560 N N . VAL A 1 202 ? 2.107 4.853 -16.301 1.00 93.56 202 VAL A N 1
ATOM 1561 C CA . VAL A 1 202 ? 1.493 3.787 -17.120 1.00 93.56 202 VAL A CA 1
ATOM 1562 C C . VAL A 1 202 ? 1.577 2.415 -16.423 1.00 93.56 202 VAL A C 1
ATOM 1564 O O . VAL A 1 202 ? 1.040 1.419 -16.890 1.00 93.56 202 VAL A O 1
ATOM 1567 N N . GLY A 1 203 ? 2.260 2.305 -15.283 1.00 93.19 203 GLY A N 1
ATOM 1568 C CA . GLY A 1 203 ? 2.349 1.045 -14.538 1.00 93.19 203 GLY A CA 1
ATOM 1569 C C . GLY A 1 203 ? 3.130 -0.080 -15.237 1.00 93.19 203 GLY A C 1
ATOM 1570 O O . GLY A 1 203 ? 2.933 -1.254 -14.912 1.00 93.19 203 GLY A O 1
ATOM 1571 N N . ILE A 1 204 ? 4.045 0.245 -16.155 1.00 95.75 204 ILE A N 1
ATOM 1572 C CA . ILE A 1 204 ? 4.923 -0.729 -16.821 1.00 95.75 204 ILE A CA 1
ATOM 1573 C C . ILE A 1 204 ? 6.008 -1.160 -15.828 1.00 95.75 204 ILE A C 1
ATOM 1575 O O . ILE A 1 204 ? 6.958 -0.421 -15.575 1.00 95.75 204 ILE A O 1
ATOM 1579 N N . LYS A 1 205 ? 5.883 -2.357 -15.244 1.00 93.06 205 LYS A N 1
ATOM 1580 C CA . LYS A 1 205 ? 6.818 -2.868 -14.217 1.00 93.06 205 LYS A CA 1
ATOM 1581 C C . LYS A 1 205 ? 7.916 -3.768 -14.772 1.00 93.06 205 LYS A C 1
ATOM 1583 O O . LYS A 1 205 ? 8.994 -3.838 -14.180 1.00 93.06 205 LYS A O 1
ATOM 1588 N N . ASP A 1 206 ? 7.642 -4.466 -15.871 1.00 94.62 206 ASP A N 1
ATOM 1589 C CA . ASP A 1 206 ? 8.594 -5.408 -16.448 1.00 94.62 206 ASP A CA 1
ATOM 1590 C C . ASP A 1 206 ? 9.798 -4.676 -17.053 1.00 94.62 206 ASP A C 1
ATOM 1592 O O . ASP A 1 206 ? 9.664 -3.718 -17.817 1.00 94.62 206 ASP A O 1
ATOM 1596 N N . LYS A 1 207 ? 11.004 -5.135 -16.711 1.00 95.12 207 LYS A N 1
ATOM 1597 C CA . LYS A 1 207 ? 12.248 -4.491 -17.151 1.00 95.12 207 LYS A CA 1
ATOM 1598 C C . LYS A 1 207 ? 12.530 -4.693 -18.638 1.00 95.12 207 LYS A C 1
ATOM 1600 O O . LYS A 1 207 ? 13.175 -3.832 -19.233 1.00 95.12 207 LYS A O 1
ATOM 1605 N N . GLY A 1 208 ? 12.056 -5.786 -19.233 1.00 94.00 208 GLY A N 1
ATOM 1606 C CA . GLY A 1 208 ? 12.151 -6.017 -20.673 1.00 94.00 208 GLY A CA 1
ATOM 1607 C C . GLY A 1 208 ? 11.285 -5.028 -21.445 1.00 94.00 208 GLY A C 1
ATOM 1608 O O . GLY A 1 208 ? 11.779 -4.345 -22.340 1.00 94.00 208 GLY A O 1
ATOM 1609 N N . GLN A 1 209 ? 10.029 -4.872 -21.029 1.00 95.75 209 GLN A N 1
ATOM 1610 C CA . GLN A 1 209 ? 9.091 -3.899 -21.591 1.00 95.75 209 GLN A CA 1
ATOM 1611 C C . GLN A 1 209 ? 9.588 -2.453 -21.431 1.00 95.75 209 GLN A C 1
ATOM 1613 O O . GLN A 1 209 ? 9.591 -1.701 -22.406 1.00 95.75 209 GLN A O 1
ATOM 1618 N N . GLN A 1 210 ? 10.093 -2.073 -20.246 1.00 97.25 210 GLN A N 1
ATOM 1619 C CA . GLN A 1 210 ? 10.711 -0.753 -20.032 1.00 97.25 210 GLN A CA 1
ATOM 1620 C C . GLN A 1 210 ? 11.862 -0.506 -21.019 1.00 97.25 210 GLN A C 1
ATOM 1622 O O . GLN A 1 210 ? 11.903 0.538 -21.667 1.00 97.25 210 GLN A O 1
ATOM 1627 N N . ALA A 1 211 ? 12.760 -1.480 -21.196 1.00 96.69 211 ALA A N 1
ATOM 1628 C CA . ALA A 1 211 ? 13.899 -1.347 -22.101 1.00 96.69 211 ALA A CA 1
ATOM 1629 C C . ALA A 1 211 ? 13.484 -1.171 -23.574 1.00 96.69 211 ALA A C 1
ATOM 1631 O O . ALA A 1 211 ? 14.143 -0.429 -24.304 1.00 96.69 211 ALA A O 1
ATOM 1632 N N . LEU A 1 212 ? 12.394 -1.813 -24.015 1.00 96.94 212 LEU A N 1
ATOM 1633 C CA . LEU A 1 212 ? 11.844 -1.631 -25.366 1.00 96.94 212 LEU A CA 1
ATOM 1634 C C . LEU A 1 212 ? 11.359 -0.190 -25.580 1.00 96.94 212 LEU A C 1
ATOM 1636 O O . LEU A 1 212 ? 11.709 0.441 -26.581 1.00 96.94 212 LEU A O 1
ATOM 1640 N N . VAL A 1 213 ? 10.624 0.355 -24.608 1.00 96.44 213 VAL A N 1
ATOM 1641 C CA . VAL A 1 213 ? 10.134 1.740 -24.643 1.00 96.44 213 VAL A CA 1
ATOM 1642 C C . VAL A 1 213 ? 11.300 2.736 -24.609 1.00 96.44 213 VAL A C 1
ATOM 1644 O O . VAL A 1 213 ? 11.368 3.620 -25.466 1.00 96.44 213 VAL A O 1
ATOM 1647 N N . GLU A 1 214 ? 12.271 2.568 -23.701 1.00 96.75 214 GLU A N 1
ATOM 1648 C CA . GLU A 1 214 ? 13.471 3.422 -23.636 1.00 96.75 214 GLU A CA 1
ATOM 1649 C C . GLU A 1 214 ? 14.260 3.398 -24.952 1.00 96.75 214 GLU A C 1
ATOM 1651 O O . GLU A 1 214 ? 14.677 4.447 -25.452 1.00 96.75 214 GLU A O 1
ATOM 1656 N N . ALA A 1 215 ? 14.451 2.213 -25.544 1.00 96.50 215 ALA A N 1
ATOM 1657 C CA . ALA A 1 215 ? 15.166 2.055 -26.806 1.00 96.50 215 ALA A CA 1
ATOM 1658 C C . ALA A 1 215 ? 14.455 2.777 -27.959 1.00 96.50 215 ALA A C 1
ATOM 1660 O O . ALA A 1 215 ? 15.108 3.435 -28.781 1.00 96.50 215 ALA A O 1
ATOM 1661 N N . TRP A 1 216 ? 13.124 2.700 -28.007 1.00 96.00 216 TRP A N 1
ATOM 1662 C CA . TRP A 1 216 ? 12.338 3.419 -29.001 1.00 96.00 216 TRP A CA 1
ATOM 1663 C C . TRP A 1 216 ? 12.421 4.939 -28.800 1.00 96.00 216 TRP A C 1
ATOM 1665 O O . TRP A 1 216 ? 12.719 5.662 -29.754 1.00 96.00 216 TRP A O 1
ATOM 1675 N N . PHE A 1 217 ? 12.275 5.449 -27.572 1.00 95.25 217 PHE A N 1
ATOM 1676 C CA . PHE A 1 217 ? 12.405 6.888 -27.310 1.00 95.25 217 PHE A CA 1
ATOM 1677 C C . PHE A 1 217 ? 13.817 7.404 -27.590 1.00 95.25 217 PHE A C 1
ATOM 1679 O O . PHE A 1 217 ? 13.971 8.484 -28.159 1.00 95.25 217 PHE A O 1
ATOM 1686 N N . ALA A 1 218 ? 14.859 6.626 -27.291 1.00 93.81 218 ALA A N 1
ATOM 1687 C CA . ALA A 1 218 ? 16.231 6.971 -27.654 1.00 93.81 218 ALA A CA 1
ATOM 1688 C C . ALA A 1 218 ? 16.406 7.097 -29.179 1.00 93.81 218 ALA A C 1
ATOM 1690 O O . ALA A 1 218 ? 17.088 8.012 -29.655 1.00 93.81 218 ALA A O 1
ATOM 1691 N N . LYS A 1 219 ? 15.759 6.219 -29.960 1.00 95.00 219 LYS A N 1
ATOM 1692 C CA . LYS A 1 219 ? 15.726 6.302 -31.429 1.00 95.00 219 LYS A CA 1
ATOM 1693 C C . LYS A 1 219 ? 15.015 7.577 -31.897 1.00 95.00 219 LYS A C 1
ATOM 1695 O O . LYS A 1 219 ? 15.545 8.261 -32.772 1.00 95.00 219 LYS A O 1
ATOM 1700 N N . VAL A 1 220 ? 13.874 7.924 -31.299 1.00 92.25 220 VAL A N 1
ATOM 1701 C CA . VAL A 1 220 ? 13.104 9.135 -31.637 1.00 92.25 220 VAL A CA 1
ATOM 1702 C C . VAL A 1 220 ? 13.865 10.408 -31.279 1.00 92.25 220 VAL A C 1
ATOM 1704 O O . VAL A 1 220 ? 14.041 11.273 -32.133 1.00 92.25 220 VAL A O 1
ATOM 1707 N N . VAL A 1 221 ? 14.402 10.505 -30.062 1.00 92.44 221 VAL A N 1
ATOM 1708 C CA . VAL A 1 221 ? 15.204 11.651 -29.602 1.00 92.44 221 VAL A CA 1
ATOM 1709 C C . VAL A 1 221 ? 16.412 11.879 -30.511 1.00 92.44 221 VAL A C 1
ATOM 1711 O O . VAL A 1 221 ? 16.714 13.019 -30.854 1.00 92.44 221 VAL A O 1
ATOM 1714 N N . LYS A 1 222 ? 17.076 10.805 -30.956 1.00 92.69 222 LYS A N 1
ATOM 1715 C CA . LYS A 1 222 ? 18.213 10.887 -31.884 1.00 92.69 222 LYS A CA 1
ATOM 1716 C C . LYS A 1 222 ? 17.813 11.350 -33.290 1.00 92.69 222 LYS A C 1
ATOM 1718 O O . LYS A 1 222 ? 18.644 11.926 -33.989 1.00 92.69 222 LYS A O 1
ATOM 1723 N N . ALA A 1 223 ? 16.581 11.075 -33.713 1.00 90.00 223 ALA A N 1
ATOM 1724 C CA . ALA A 1 223 ? 16.058 11.490 -35.012 1.00 90.00 223 ALA A CA 1
ATOM 1725 C C . ALA A 1 223 ? 15.576 12.952 -35.029 1.00 90.00 223 ALA A C 1
ATOM 1727 O O . ALA A 1 223 ? 15.443 13.533 -36.107 1.00 90.00 223 ALA A O 1
ATOM 1728 N N . LEU A 1 224 ? 15.331 13.561 -33.863 1.00 85.50 224 LEU A N 1
ATOM 1729 C CA . LEU A 1 224 ? 14.893 14.951 -33.784 1.00 85.50 224 LEU A CA 1
ATOM 1730 C C . LEU A 1 224 ? 16.035 15.907 -34.170 1.00 85.50 224 LEU A C 1
ATOM 1732 O O . LEU A 1 224 ? 17.152 15.778 -33.659 1.00 85.50 224 LEU A O 1
ATOM 1736 N N . PRO A 1 225 ? 15.782 16.895 -35.050 1.00 82.94 225 PRO A N 1
ATOM 1737 C CA . PRO A 1 225 ? 16.788 17.888 -35.387 1.00 82.94 225 PRO A CA 1
ATOM 1738 C C . PRO A 1 225 ? 17.170 18.683 -34.128 1.00 82.94 225 PRO A C 1
ATOM 1740 O O . PRO A 1 225 ? 16.295 18.984 -33.308 1.00 82.94 225 PRO A O 1
ATOM 1743 N N . PRO A 1 226 ? 18.454 19.055 -33.959 1.00 76.88 226 PRO A N 1
ATOM 1744 C CA . PRO A 1 226 ? 18.856 19.930 -32.869 1.00 76.88 226 PRO A CA 1
ATOM 1745 C C . PRO A 1 226 ? 18.049 21.221 -32.981 1.00 76.88 226 PRO A C 1
ATOM 1747 O O . PRO A 1 226 ? 18.090 21.896 -34.013 1.00 76.88 226 PRO A O 1
ATOM 1750 N N . VAL A 1 227 ? 17.283 21.537 -31.933 1.00 68.81 227 VAL A N 1
ATOM 1751 C CA . VAL A 1 227 ? 16.497 22.770 -31.873 1.00 68.81 227 VAL A CA 1
ATOM 1752 C C . VAL A 1 227 ? 17.482 23.912 -32.074 1.00 68.81 227 VAL A C 1
ATOM 1754 O O . VAL A 1 227 ? 18.415 24.080 -31.286 1.00 68.81 227 VAL A O 1
ATOM 1757 N N . ALA A 1 228 ? 17.337 24.642 -33.181 1.00 63.69 228 ALA A N 1
ATOM 1758 C CA . ALA A 1 228 ? 18.201 25.767 -33.480 1.00 63.69 228 ALA A CA 1
ATOM 1759 C C . ALA A 1 228 ? 18.074 26.757 -32.321 1.00 63.69 228 ALA A C 1
ATOM 1761 O O . ALA A 1 228 ? 17.038 27.402 -32.164 1.00 63.69 228 ALA A O 1
ATOM 1762 N N . SER A 1 229 ? 19.116 26.813 -31.486 1.00 53.44 229 SER A N 1
ATOM 1763 C CA . SER A 1 229 ? 19.249 27.761 -30.387 1.00 53.44 229 SER A CA 1
ATOM 1764 C C . SER A 1 229 ? 18.862 29.141 -30.905 1.00 53.44 229 SER A C 1
ATOM 1766 O O . SER A 1 229 ? 19.531 29.691 -31.786 1.00 53.44 229 SER A O 1
ATOM 1768 N N . ALA A 1 230 ? 17.725 29.653 -30.427 1.00 49.16 230 ALA A N 1
ATOM 1769 C CA . ALA A 1 230 ? 17.270 30.989 -30.757 1.00 49.16 230 ALA A CA 1
ATOM 1770 C C . ALA A 1 230 ? 18.424 31.953 -30.450 1.00 49.16 230 ALA A C 1
ATOM 1772 O O . ALA A 1 230 ? 18.962 31.952 -29.342 1.00 49.16 230 ALA A O 1
ATOM 1773 N N . GLY A 1 231 ? 18.854 32.698 -31.473 1.00 49.78 231 GLY A N 1
ATOM 1774 C CA . GLY A 1 231 ? 20.078 33.495 -31.452 1.00 49.78 231 GLY A CA 1
ATOM 1775 C C . GLY A 1 231 ? 20.209 34.415 -30.229 1.00 49.78 231 GLY A C 1
ATOM 1776 O O . GLY A 1 231 ? 19.216 34.753 -29.581 1.00 49.78 231 GLY A O 1
ATOM 1777 N N . PRO A 1 232 ? 21.442 34.848 -29.904 1.00 50.66 232 PRO A N 1
ATOM 1778 C CA . PRO A 1 232 ? 21.750 35.503 -28.642 1.00 50.66 232 PRO A CA 1
ATOM 1779 C C . PRO A 1 232 ? 20.868 36.731 -28.419 1.00 50.66 232 PRO A C 1
ATOM 1781 O O . PRO A 1 232 ? 20.842 37.664 -29.226 1.00 50.66 232 PRO A O 1
ATOM 1784 N N . ALA A 1 233 ? 20.170 36.727 -27.282 1.00 40.50 233 ALA A N 1
ATOM 1785 C CA . ALA A 1 233 ? 19.452 37.875 -26.760 1.00 40.50 233 ALA A CA 1
ATOM 1786 C C . ALA A 1 233 ? 20.358 39.118 -26.794 1.00 40.50 233 ALA A C 1
ATOM 1788 O O . ALA A 1 233 ? 21.469 39.116 -26.253 1.00 40.50 233 ALA A O 1
ATOM 1789 N N . ARG A 1 234 ? 19.877 40.182 -27.453 1.00 38.19 234 ARG A N 1
ATOM 1790 C CA . ARG A 1 234 ? 20.512 41.507 -27.480 1.00 38.19 234 ARG A CA 1
ATOM 1791 C C . ARG A 1 234 ? 20.892 41.929 -26.059 1.00 38.19 234 ARG A C 1
ATOM 1793 O O . ARG A 1 234 ? 20.025 42.062 -25.197 1.00 38.19 234 ARG A O 1
ATOM 1800 N N . GLN A 1 235 ? 22.182 42.181 -25.842 1.00 39.81 235 GLN A N 1
ATOM 1801 C CA . GLN A 1 235 ? 22.672 42.836 -24.631 1.00 39.81 235 GLN A CA 1
ATOM 1802 C C . GLN A 1 235 ? 22.066 44.247 -24.511 1.00 39.81 235 GLN A C 1
ATOM 1804 O O . GLN A 1 235 ? 21.987 44.951 -25.521 1.00 39.81 235 GLN A O 1
ATOM 1809 N N . PRO A 1 236 ? 21.682 44.703 -23.306 1.00 41.75 236 PRO A N 1
ATOM 1810 C CA . PRO A 1 236 ? 21.335 46.100 -23.089 1.00 41.75 236 PRO A CA 1
ATOM 1811 C C . PRO A 1 236 ? 22.592 46.977 -23.192 1.00 41.75 236 PRO A C 1
ATOM 1813 O O . PRO A 1 236 ? 23.594 46.750 -22.508 1.00 41.75 236 PRO A O 1
ATOM 1816 N N . GLU A 1 237 ? 22.532 47.981 -24.069 1.00 31.39 237 GLU A N 1
ATOM 1817 C CA . GLU A 1 237 ? 23.573 48.990 -24.254 1.00 31.39 237 GLU A CA 1
ATOM 1818 C C . GLU A 1 237 ? 23.895 49.725 -22.944 1.00 31.39 237 GLU A C 1
ATOM 1820 O O . GLU A 1 237 ? 23.028 50.271 -22.260 1.00 31.39 237 GLU A O 1
ATOM 1825 N N . LYS A 1 238 ? 25.191 49.783 -22.627 1.00 37.22 238 LYS A N 1
ATOM 1826 C CA . LYS A 1 238 ? 25.758 50.634 -21.580 1.00 37.22 238 LYS A CA 1
ATOM 1827 C C . LYS A 1 238 ? 25.745 52.093 -22.041 1.00 37.22 238 LYS A C 1
ATOM 1829 O O . LYS A 1 238 ? 26.587 52.495 -22.844 1.00 37.22 238 LYS A O 1
ATOM 1834 N N . ALA A 1 239 ? 24.860 52.906 -21.470 1.00 35.12 239 ALA A N 1
ATOM 1835 C CA . ALA A 1 239 ? 24.980 54.358 -21.530 1.00 35.12 239 ALA A CA 1
ATOM 1836 C C . ALA A 1 239 ? 26.159 54.825 -20.653 1.00 35.12 239 ALA A C 1
ATOM 1838 O O . ALA A 1 239 ? 26.211 54.577 -19.448 1.00 35.12 239 ALA A O 1
ATOM 1839 N N . LYS A 1 240 ? 27.128 55.491 -21.286 1.00 41.34 240 LYS A N 1
ATOM 1840 C CA . LYS A 1 240 ? 28.252 56.183 -20.646 1.00 41.34 240 LYS A CA 1
ATOM 1841 C C . LYS A 1 240 ? 27.751 57.466 -19.972 1.00 41.34 240 LYS A C 1
ATOM 1843 O O . LYS A 1 240 ? 27.230 58.332 -20.667 1.00 41.34 240 LYS A O 1
ATOM 1848 N N . HIS A 1 241 ? 28.041 57.658 -18.685 1.00 33.72 241 HIS A N 1
ATOM 1849 C CA . HIS A 1 241 ? 28.152 58.998 -18.102 1.00 33.72 241 HIS A CA 1
ATOM 1850 C C . HIS A 1 241 ? 29.444 59.146 -17.295 1.00 33.72 241 HIS A C 1
ATOM 1852 O O . HIS A 1 241 ? 29.813 58.291 -16.494 1.00 33.72 241 HIS A O 1
ATOM 1858 N N . GLN A 1 242 ? 30.147 60.234 -17.611 1.00 32.19 242 GLN A N 1
ATOM 1859 C CA . GLN A 1 242 ? 31.398 60.705 -17.026 1.00 32.19 242 GLN A CA 1
ATOM 1860 C C . GLN A 1 242 ? 31.215 61.214 -15.583 1.00 32.19 242 GLN A C 1
ATOM 1862 O O . GLN A 1 242 ? 30.101 61.575 -15.200 1.00 32.19 242 GLN A O 1
ATOM 1867 N N . PRO A 1 243 ? 32.305 61.291 -14.797 1.00 41.62 243 PRO A N 1
ATOM 1868 C CA . PRO A 1 243 ? 32.273 61.720 -13.406 1.00 41.62 243 PRO A CA 1
ATOM 1869 C C . PRO A 1 243 ? 32.376 63.247 -13.285 1.00 41.62 243 PRO A C 1
ATOM 1871 O O . PRO A 1 243 ? 33.216 63.869 -13.933 1.00 41.62 243 PRO A O 1
ATOM 1874 N N . VAL A 1 244 ? 31.578 63.845 -12.396 1.00 31.67 244 VAL A N 1
ATOM 1875 C CA . VAL A 1 244 ? 31.803 65.213 -11.910 1.00 31.67 244 VAL A CA 1
ATOM 1876 C C . VAL A 1 244 ? 31.811 65.207 -10.385 1.00 31.67 244 VAL A C 1
ATOM 1878 O O . VAL A 1 244 ? 30.918 64.678 -9.724 1.00 31.67 244 VAL A O 1
ATOM 1881 N N . SER A 1 245 ? 32.894 65.769 -9.870 1.00 38.19 245 SER A N 1
ATOM 1882 C CA . SER A 1 245 ? 33.330 65.905 -8.489 1.00 38.19 245 SER A CA 1
ATOM 1883 C C . SER A 1 245 ? 32.299 66.583 -7.582 1.00 38.19 245 SER A C 1
ATOM 1885 O O . SER A 1 245 ? 31.696 67.584 -7.961 1.00 38.19 245 SER A O 1
ATOM 1887 N N . LYS A 1 246 ? 32.165 66.093 -6.342 1.00 33.59 246 LYS A N 1
ATOM 1888 C CA . LYS A 1 246 ? 31.492 66.798 -5.241 1.00 33.59 246 LYS A CA 1
ATOM 1889 C C . LYS A 1 246 ? 32.521 67.266 -4.213 1.00 33.59 246 LYS A C 1
ATOM 1891 O O . LYS A 1 246 ? 33.066 66.464 -3.462 1.00 33.59 246 LYS A O 1
ATOM 1896 N N . SER A 1 247 ? 32.732 68.574 -4.171 1.00 42.44 247 SER A N 1
ATOM 1897 C CA . SER A 1 247 ? 33.153 69.334 -2.995 1.00 42.44 247 SER A CA 1
ATOM 1898 C C . SER A 1 247 ? 32.043 70.345 -2.688 1.00 42.44 247 SER A C 1
ATOM 1900 O O . SER A 1 247 ? 31.429 70.876 -3.611 1.00 42.44 247 SER A O 1
ATOM 1902 N N . GLY A 1 248 ? 31.767 70.592 -1.405 1.00 31.55 248 GLY A N 1
ATOM 1903 C CA . GLY A 1 248 ? 30.882 71.682 -0.980 1.00 31.55 248 GLY A CA 1
ATOM 1904 C C . GLY A 1 248 ? 29.856 71.296 0.080 1.00 31.55 248 GLY A C 1
ATOM 1905 O O . GLY A 1 248 ? 28.734 70.919 -0.238 1.00 31.55 248 GLY A O 1
ATOM 1906 N N . VAL A 1 249 ? 30.263 71.445 1.338 1.00 39.53 249 VAL A N 1
ATOM 1907 C CA . VAL A 1 249 ? 29.401 71.747 2.496 1.00 39.53 249 VAL A CA 1
ATOM 1908 C C . VAL A 1 249 ? 28.891 73.195 2.310 1.00 39.53 249 VAL A C 1
ATOM 1910 O O . VAL A 1 249 ? 29.654 74.010 1.782 1.00 39.53 249 VAL A O 1
ATOM 1913 N N . PRO A 1 250 ? 27.636 73.538 2.671 1.00 44.56 250 PRO A N 1
ATOM 1914 C CA . PRO A 1 250 ? 27.443 74.217 3.954 1.00 44.56 250 PRO A CA 1
ATOM 1915 C C . PRO A 1 250 ? 26.171 73.846 4.738 1.00 44.56 250 PRO A C 1
ATOM 1917 O O . PRO A 1 250 ? 25.184 73.335 4.217 1.00 44.56 250 PRO A O 1
ATOM 1920 N N . SER A 1 251 ? 26.313 74.157 6.023 1.00 34.69 251 SER A N 1
ATOM 1921 C CA . SER A 1 251 ? 25.411 74.201 7.170 1.00 34.69 251 SER A CA 1
ATOM 1922 C C . SER A 1 251 ? 24.005 74.803 7.019 1.00 34.69 251 SER A C 1
ATOM 1924 O O . SER A 1 251 ? 23.790 75.755 6.277 1.00 34.69 251 SER A O 1
ATOM 1926 N N . GLU A 1 252 ? 23.176 74.297 7.941 1.00 38.91 252 GLU A N 1
ATOM 1927 C CA . GLU A 1 252 ? 22.252 74.976 8.873 1.00 38.91 252 GLU A CA 1
ATOM 1928 C C . GLU A 1 252 ? 20.765 75.212 8.542 1.00 38.91 252 GLU A C 1
ATOM 1930 O O . GLU A 1 252 ? 20.365 75.678 7.482 1.00 38.91 252 GLU A O 1
ATOM 1935 N N . ASP A 1 253 ? 20.005 74.908 9.604 1.00 34.06 253 ASP A N 1
ATOM 1936 C CA . ASP A 1 253 ? 18.665 75.329 10.008 1.00 34.06 253 ASP A CA 1
ATOM 1937 C C . ASP A 1 253 ? 17.412 74.599 9.500 1.00 34.06 253 ASP A C 1
ATOM 1939 O O . ASP A 1 253 ? 17.005 74.678 8.346 1.00 34.06 253 ASP A O 1
ATOM 1943 N N . GLY A 1 254 ? 16.691 74.020 10.474 1.00 31.78 254 GLY A N 1
ATOM 1944 C CA . GLY A 1 254 ? 15.247 74.254 10.560 1.00 31.78 254 GLY A CA 1
ATOM 1945 C C . GLY A 1 254 ? 14.323 73.042 10.707 1.00 31.78 254 GLY A C 1
ATOM 1946 O O . GLY A 1 254 ? 13.800 72.541 9.726 1.00 31.78 254 GLY A O 1
ATOM 1947 N N . GLN A 1 255 ? 14.017 72.694 11.963 1.00 35.28 255 GLN A N 1
ATOM 1948 C CA . GLN A 1 255 ? 12.672 72.344 12.465 1.00 35.28 255 GLN A CA 1
ATOM 1949 C C . GLN A 1 255 ? 11.907 71.125 11.889 1.00 35.28 255 GLN A C 1
ATOM 1951 O O . GLN A 1 255 ? 11.232 71.191 10.873 1.00 35.28 255 GLN A O 1
ATOM 1956 N N . GLY A 1 256 ? 11.873 70.057 12.699 1.00 35.00 256 GLY A N 1
ATOM 1957 C CA . GLY A 1 256 ? 10.668 69.630 13.434 1.00 35.00 256 GLY A CA 1
ATOM 1958 C C . GLY A 1 256 ? 9.457 69.090 12.659 1.00 35.00 256 GLY A C 1
ATOM 1959 O O . GLY A 1 256 ? 8.750 69.829 11.987 1.00 35.00 256 GLY A O 1
ATOM 1960 N N . GLY A 1 257 ? 9.106 67.823 12.913 1.00 33.59 257 GLY A N 1
ATOM 1961 C CA . GLY A 1 257 ? 7.781 67.296 12.568 1.00 33.59 257 GLY A CA 1
ATOM 1962 C C . GLY A 1 257 ? 7.652 65.778 12.652 1.00 33.59 257 GLY A C 1
ATOM 1963 O O . GLY A 1 257 ? 7.408 65.128 11.642 1.00 33.59 257 GLY A O 1
ATOM 1964 N N . GLY A 1 258 ? 7.822 65.197 13.844 1.00 40.12 258 GLY A N 1
ATOM 1965 C CA . GLY A 1 258 ? 7.505 63.788 14.086 1.00 40.12 258 GLY A CA 1
ATOM 1966 C C . GLY A 1 258 ? 5.997 63.547 13.990 1.00 40.12 258 GLY A C 1
ATOM 1967 O O . GLY A 1 258 ? 5.239 64.030 14.828 1.00 40.12 258 GLY A O 1
ATOM 1968 N N . GLN A 1 259 ? 5.558 62.801 12.977 1.00 40.84 259 GLN A N 1
ATOM 1969 C CA . GLN A 1 259 ? 4.189 62.293 12.912 1.00 40.84 259 GLN A CA 1
ATOM 1970 C C . GLN A 1 259 ? 4.054 61.085 13.844 1.00 40.84 259 GLN A C 1
ATOM 1972 O O . GLN A 1 259 ? 4.680 60.045 13.651 1.00 40.84 259 GLN A O 1
ATOM 1977 N N . SER A 1 260 ? 3.250 61.279 14.888 1.00 53.38 260 SER A N 1
ATOM 1978 C CA . SER A 1 260 ? 2.891 60.287 15.897 1.00 53.38 260 SER A CA 1
ATOM 1979 C C . SER A 1 260 ? 2.064 59.144 15.296 1.00 53.38 260 SER A C 1
ATOM 1981 O O . SER A 1 260 ? 1.148 59.370 14.503 1.00 53.38 260 SER A O 1
ATOM 1983 N N . SER A 1 261 ? 2.350 57.922 15.756 1.00 44.53 261 SER A N 1
ATOM 1984 C CA . SER A 1 261 ? 1.602 56.677 15.512 1.00 44.53 261 SER A CA 1
ATOM 1985 C C . SER A 1 261 ? 0.087 56.795 15.774 1.00 44.53 261 SER A C 1
ATOM 1987 O O . SER A 1 261 ? -0.696 56.000 15.253 1.00 44.53 261 SER A O 1
ATOM 1989 N N . GLU A 1 262 ? -0.336 57.798 16.543 1.00 42.50 262 GLU A N 1
ATOM 1990 C CA . GLU A 1 262 ? -1.737 58.097 16.850 1.00 42.50 262 GLU A CA 1
ATOM 1991 C C . GLU A 1 262 ? -2.530 58.566 15.612 1.00 42.50 262 GLU A C 1
ATOM 1993 O O . GLU A 1 262 ? -3.706 58.235 15.448 1.00 42.50 262 GLU A O 1
ATOM 1998 N N . ASP A 1 263 ? -1.881 59.298 14.698 1.00 54.03 263 ASP A N 1
ATOM 1999 C CA . ASP A 1 263 ? -2.550 59.943 13.558 1.00 54.03 263 ASP A CA 1
ATOM 2000 C C . ASP A 1 263 ? -2.869 58.937 12.437 1.00 54.03 263 ASP A C 1
ATOM 2002 O O . ASP A 1 263 ? -3.844 59.067 11.692 1.00 54.03 263 ASP A O 1
ATOM 2006 N N . TRP A 1 264 ? -2.094 57.850 12.372 1.00 63.91 264 TRP A N 1
ATOM 2007 C CA . TRP A 1 264 ? -2.383 56.706 11.511 1.00 63.91 264 TRP A CA 1
ATOM 2008 C C . TRP A 1 264 ? -3.555 55.868 12.054 1.00 63.91 264 TRP A C 1
ATOM 2010 O O . TRP A 1 264 ? -4.452 55.490 11.294 1.00 63.91 264 TRP A O 1
ATOM 2020 N N . TYR A 1 265 ? -3.613 55.653 13.374 1.00 46.22 265 TYR A N 1
ATOM 2021 C CA . TYR A 1 265 ? -4.666 54.867 14.029 1.00 46.22 265 TYR A CA 1
ATOM 2022 C C . TYR A 1 265 ? -6.039 55.569 13.993 1.00 46.22 265 TYR A C 1
ATOM 2024 O O . TYR A 1 265 ? -7.063 54.949 13.690 1.00 46.22 265 TYR A O 1
ATOM 2032 N N . GLN A 1 266 ? -6.066 56.894 14.161 1.00 60.31 266 GLN A N 1
ATOM 2033 C CA . GLN A 1 266 ? -7.279 57.711 14.009 1.00 60.31 266 GLN A CA 1
ATOM 2034 C C . GLN A 1 266 ? -7.809 57.727 12.560 1.00 60.31 266 GLN A C 1
ATOM 2036 O O . GLN A 1 266 ? -9.023 57.760 12.331 1.00 60.31 266 GLN A O 1
ATOM 2041 N N . LYS A 1 267 ? -6.922 57.638 11.558 1.00 59.94 267 LYS A N 1
ATOM 2042 C CA . LYS A 1 267 ? -7.299 57.530 10.135 1.00 59.94 267 LYS A CA 1
ATOM 2043 C C . LYS A 1 267 ? -7.915 56.175 9.791 1.00 59.94 267 LYS A C 1
ATOM 2045 O O . LYS A 1 267 ? -8.826 56.110 8.965 1.00 59.94 267 LYS A O 1
ATOM 2050 N N . TRP A 1 268 ? -7.449 55.110 10.436 1.00 65.31 268 TRP A N 1
ATOM 2051 C CA . TRP A 1 268 ? -7.997 53.766 10.279 1.00 65.31 268 TRP A CA 1
ATOM 2052 C C . TRP A 1 268 ? -9.403 53.647 10.895 1.00 65.31 268 TRP A C 1
ATOM 2054 O O . TRP A 1 268 ? -10.321 53.149 10.240 1.00 65.31 268 TRP A O 1
ATOM 2064 N N . LEU A 1 269 ? -9.625 54.223 12.084 1.00 54.72 269 LEU A N 1
ATOM 2065 C CA . LEU A 1 269 ? -10.938 54.222 12.746 1.00 54.72 269 LEU A CA 1
ATOM 2066 C C . LEU A 1 269 ? -12.019 54.980 11.960 1.00 54.72 269 LEU A C 1
ATOM 2068 O O . LEU A 1 269 ? -13.161 54.524 11.915 1.00 54.72 269 LEU A O 1
ATOM 2072 N N . ARG A 1 270 ? -11.681 56.077 11.264 1.00 58.97 270 ARG A N 1
ATOM 2073 C CA . ARG A 1 270 ? -12.633 56.803 10.391 1.00 58.97 270 ARG A CA 1
ATOM 2074 C C . ARG A 1 270 ? -13.009 56.040 9.121 1.00 58.97 270 ARG A C 1
ATOM 2076 O O . ARG A 1 270 ? -14.073 56.286 8.563 1.00 58.97 270 ARG A O 1
ATOM 2083 N N . LYS A 1 271 ? -12.154 55.123 8.659 1.00 49.31 271 LYS A N 1
ATOM 2084 C CA . LYS A 1 271 ? -12.390 54.343 7.436 1.00 49.31 271 LYS A CA 1
ATOM 2085 C C . LYS A 1 271 ? -13.296 53.129 7.677 1.00 49.31 271 LYS A C 1
ATOM 2087 O O . LYS A 1 271 ? -13.994 52.723 6.757 1.00 49.31 271 LYS A O 1
ATOM 2092 N N . ASN A 1 272 ? -13.336 52.615 8.909 1.00 43.72 272 ASN A N 1
ATOM 2093 C CA . ASN A 1 272 ? -14.109 51.421 9.277 1.00 43.72 272 ASN A CA 1
ATOM 2094 C C . ASN A 1 272 ? -15.412 51.697 10.051 1.00 43.72 272 ASN A C 1
ATOM 2096 O O . ASN A 1 272 ? -16.172 50.768 10.298 1.00 43.72 272 ASN A O 1
ATOM 2100 N N . SER A 1 273 ? -15.706 52.948 10.421 1.00 39.62 273 SER A N 1
ATOM 2101 C CA . SER A 1 273 ? -16.930 53.316 11.162 1.00 39.62 273 SER A CA 1
ATOM 2102 C C . SER A 1 273 ? -18.094 53.790 10.275 1.00 39.62 273 SER A C 1
ATOM 2104 O O . SER A 1 273 ? -19.172 54.107 10.778 1.00 39.62 273 SER A O 1
ATOM 2106 N N . ALA A 1 274 ? -17.932 53.790 8.949 1.00 38.75 274 ALA A N 1
ATOM 2107 C CA . ALA A 1 274 ? -19.022 54.064 8.017 1.00 38.75 274 ALA A CA 1
ATOM 2108 C C . ALA A 1 274 ? -19.824 52.779 7.739 1.00 38.75 274 ALA A C 1
ATOM 2110 O O . ALA A 1 274 ? -19.551 52.048 6.790 1.00 38.75 274 ALA A O 1
ATOM 2111 N N . GLY A 1 275 ? -20.809 52.499 8.595 1.00 40.50 275 GLY A N 1
ATOM 2112 C CA . GLY A 1 275 ? -21.783 51.426 8.381 1.00 40.50 275 GLY A CA 1
ATOM 2113 C C . GLY A 1 275 ? -22.624 51.627 7.105 1.00 40.50 275 GLY A C 1
ATOM 2114 O O . GLY A 1 275 ? -22.778 52.759 6.629 1.00 40.50 275 GLY A O 1
ATOM 2115 N N . PRO A 1 276 ? -23.189 50.547 6.536 1.00 39.06 276 PRO A N 1
ATOM 2116 C CA . PRO A 1 276 ? -23.892 50.604 5.261 1.00 39.06 276 PRO A CA 1
ATOM 2117 C C . PRO A 1 276 ? -25.207 51.382 5.392 1.00 39.06 276 PRO A C 1
ATOM 2119 O O . PRO A 1 276 ? -26.125 51.008 6.125 1.00 39.06 276 PRO A O 1
ATOM 2122 N N . ARG A 1 277 ? -25.305 52.485 4.642 1.00 34.81 277 ARG A N 1
ATOM 2123 C CA . ARG A 1 277 ? -26.565 53.195 4.407 1.00 34.81 277 ARG A CA 1
ATOM 2124 C C . ARG A 1 277 ? -27.486 52.306 3.576 1.00 34.81 277 ARG A C 1
ATOM 2126 O O . ARG A 1 277 ? -27.181 52.005 2.427 1.00 34.81 277 ARG A O 1
ATOM 2133 N N . ARG A 1 278 ? -28.645 51.973 4.146 1.00 47.38 278 ARG A N 1
ATOM 2134 C CA . ARG A 1 278 ? -29.821 51.493 3.414 1.00 47.38 278 ARG A CA 1
ATOM 2135 C C . ARG A 1 278 ? -30.139 52.448 2.255 1.00 47.38 278 ARG A C 1
ATOM 2137 O O . ARG A 1 278 ? -30.412 53.625 2.495 1.00 47.38 278 ARG A O 1
ATOM 2144 N N . ARG A 1 279 ? -30.167 51.930 1.029 1.00 36.53 279 ARG A N 1
ATOM 2145 C CA . ARG A 1 279 ? -31.024 52.429 -0.051 1.00 36.53 279 ARG A CA 1
ATOM 2146 C C . ARG A 1 279 ? -31.674 51.240 -0.739 1.00 36.53 279 ARG A C 1
ATOM 2148 O O . ARG A 1 279 ? -31.009 50.255 -1.035 1.00 36.53 279 ARG A O 1
ATOM 2155 N N . ALA A 1 280 ? -32.985 51.370 -0.861 1.00 40.47 280 ALA A N 1
ATOM 2156 C CA . ALA A 1 280 ? -33.886 50.492 -1.569 1.00 40.47 280 ALA A CA 1
ATOM 2157 C C . ALA A 1 280 ? -33.706 50.611 -3.091 1.00 40.47 280 ALA A C 1
ATOM 2159 O O . ALA A 1 280 ? -33.197 51.626 -3.569 1.00 40.47 280 ALA A O 1
ATOM 2160 N N . ASP A 1 281 ? -34.195 49.566 -3.759 1.00 42.84 281 ASP A N 1
ATOM 2161 C CA . ASP A 1 281 ? -34.641 49.464 -5.150 1.00 42.84 281 ASP A CA 1
ATOM 2162 C C . ASP A 1 281 ? -33.626 49.767 -6.260 1.00 42.84 281 ASP A C 1
ATOM 2164 O O . ASP A 1 281 ? -33.361 50.925 -6.570 1.00 42.84 281 ASP A O 1
ATOM 2168 N N . GLN A 1 282 ? -33.135 48.706 -6.918 1.00 36.31 282 GLN A N 1
ATOM 2169 C CA . GLN A 1 282 ? -33.322 48.477 -8.364 1.00 36.31 282 GLN A CA 1
ATOM 2170 C C . GLN A 1 282 ? -32.605 47.199 -8.836 1.00 36.31 282 GLN A C 1
ATOM 2172 O O . GLN A 1 282 ? -31.391 47.078 -8.714 1.00 36.31 282 GLN A O 1
ATOM 2177 N N . ASP A 1 283 ? -33.411 46.266 -9.346 1.00 47.34 283 ASP A N 1
ATOM 2178 C CA . ASP A 1 283 ? -33.151 45.280 -10.402 1.00 47.34 283 ASP A CA 1
ATOM 2179 C C . ASP A 1 283 ? -31.706 44.807 -10.639 1.00 47.34 283 ASP A C 1
ATOM 2181 O O . ASP A 1 283 ? -30.925 45.447 -11.342 1.00 47.34 283 ASP A O 1
ATOM 2185 N N . ALA A 1 284 ? -31.411 43.588 -10.182 1.00 38.06 284 ALA A N 1
ATOM 2186 C CA . ALA A 1 284 ? -30.481 42.692 -10.862 1.00 38.06 284 ALA A CA 1
ATOM 2187 C C . ALA A 1 284 ? -30.850 41.238 -10.537 1.00 38.06 284 ALA A C 1
ATOM 2189 O O . ALA A 1 284 ? -30.827 40.819 -9.380 1.00 38.06 284 ALA A O 1
ATOM 2190 N N . GLN A 1 285 ? -31.227 40.488 -11.572 1.00 42.78 285 GLN A N 1
ATOM 2191 C CA . GLN A 1 285 ? -31.300 39.031 -11.549 1.00 42.78 285 GLN A CA 1
ATOM 2192 C C . GLN A 1 285 ? -29.905 38.489 -11.218 1.00 42.78 285 GLN A C 1
ATOM 2194 O O . GLN A 1 285 ? -28.976 38.653 -12.005 1.00 42.78 285 GLN A O 1
ATOM 2199 N N . ASP A 1 286 ? -29.773 37.896 -10.036 1.00 35.81 286 ASP A N 1
ATOM 2200 C CA . ASP A 1 286 ? -28.556 37.247 -9.557 1.00 35.81 286 ASP A CA 1
ATOM 2201 C C . ASP A 1 286 ? -28.634 35.754 -9.920 1.00 35.81 286 ASP A C 1
ATOM 2203 O O . ASP A 1 286 ? -29.408 34.990 -9.334 1.00 35.81 286 ASP A O 1
ATOM 2207 N N . ASP A 1 287 ? -27.890 35.365 -10.957 1.00 39.34 287 ASP A N 1
ATOM 2208 C CA . ASP A 1 287 ? -27.628 33.976 -11.335 1.00 39.34 287 ASP A CA 1
ATOM 2209 C C . ASP A 1 287 ? -26.597 33.398 -10.357 1.00 39.34 287 ASP A C 1
ATOM 2211 O O . ASP A 1 287 ? -25.384 33.604 -10.465 1.00 39.34 287 ASP A O 1
ATOM 2215 N N . GLY A 1 288 ? -27.115 32.724 -9.333 1.00 43.41 288 GLY A N 1
ATOM 2216 C CA . GLY A 1 288 ? -26.350 32.093 -8.269 1.00 43.41 288 GLY A CA 1
ATOM 2217 C C . GLY A 1 288 ? -25.580 30.855 -8.729 1.00 43.41 288 GLY A C 1
ATOM 2218 O O . GLY A 1 288 ? -25.856 29.750 -8.265 1.00 43.41 288 GLY A O 1
ATOM 2219 N N . THR A 1 289 ? -24.547 31.026 -9.549 1.00 39.94 289 THR A N 1
ATOM 2220 C CA . THR A 1 289 ? -23.487 30.023 -9.727 1.00 39.94 289 THR A CA 1
ATOM 2221 C C . THR A 1 289 ? -22.363 30.250 -8.721 1.00 39.94 289 THR A C 1
ATOM 2223 O O . THR A 1 289 ? -21.298 30.784 -9.026 1.00 39.94 289 THR A O 1
ATOM 2226 N N . VAL A 1 290 ? -22.582 29.797 -7.484 1.00 38.53 290 VAL A N 1
ATOM 2227 C CA . VAL A 1 290 ? -21.472 29.494 -6.573 1.00 38.53 290 VAL A CA 1
ATOM 2228 C C . VAL A 1 290 ? -20.779 28.255 -7.134 1.00 38.53 290 VAL A C 1
ATOM 2230 O O . VAL A 1 290 ? -21.321 27.152 -7.051 1.00 38.53 290 VAL A O 1
ATOM 2233 N N . LEU A 1 291 ? -19.592 28.439 -7.717 1.00 36.69 291 LEU A N 1
ATOM 2234 C CA . LEU A 1 291 ? -18.696 27.368 -8.154 1.00 36.69 291 LEU A CA 1
ATOM 2235 C C . LEU A 1 291 ? -18.381 26.446 -6.965 1.00 36.69 291 LEU A C 1
ATOM 2237 O O . LEU A 1 291 ? -17.438 26.659 -6.200 1.00 36.69 291 LEU A O 1
ATOM 2241 N N . ARG A 1 292 ? -19.199 25.405 -6.784 1.00 41.75 292 ARG A N 1
ATOM 2242 C CA . ARG A 1 292 ? -18.855 24.266 -5.938 1.00 41.75 292 ARG A CA 1
ATOM 2243 C C . ARG A 1 292 ? -17.632 23.612 -6.560 1.00 41.75 292 ARG A C 1
ATOM 2245 O O . ARG A 1 292 ? -17.677 23.190 -7.711 1.00 41.75 292 ARG A O 1
ATOM 2252 N N . ARG A 1 293 ? -16.557 23.494 -5.776 1.00 36.56 293 ARG A N 1
ATOM 2253 C CA . ARG A 1 293 ? -15.435 22.619 -6.124 1.00 36.56 293 ARG A CA 1
ATOM 2254 C C . ARG A 1 293 ? -15.968 21.245 -6.550 1.00 36.56 293 ARG A C 1
ATOM 2256 O O . ARG A 1 293 ? -16.888 20.747 -5.886 1.00 36.56 293 ARG A O 1
ATOM 2263 N N . PRO A 1 294 ? -15.362 20.604 -7.561 1.00 41.72 294 PRO A N 1
ATOM 2264 C CA . PRO A 1 294 ? -15.616 19.200 -7.828 1.00 41.72 294 PRO A CA 1
ATOM 2265 C C . PRO A 1 294 ? -15.346 18.423 -6.538 1.00 41.72 294 PRO A C 1
ATOM 2267 O O . PRO A 1 294 ? -14.278 18.540 -5.930 1.00 41.72 294 PRO A O 1
ATOM 2270 N N . ARG A 1 295 ? -16.350 17.691 -6.055 1.00 56.50 295 ARG A N 1
ATOM 2271 C CA . ARG A 1 295 ? -16.103 16.655 -5.056 1.00 56.50 295 ARG A CA 1
ATOM 2272 C C . ARG A 1 295 ? -15.191 15.640 -5.738 1.00 56.50 295 ARG A C 1
ATOM 2274 O O . ARG A 1 295 ? -15.553 15.180 -6.814 1.00 56.50 295 ARG A O 1
ATOM 2281 N N . LEU A 1 296 ? -14.051 15.319 -5.118 1.00 58.38 296 LEU A N 1
ATOM 2282 C CA . LEU A 1 296 ? -13.305 14.102 -5.451 1.00 58.38 296 LEU A CA 1
ATOM 2283 C C . LEU A 1 296 ? -14.324 12.968 -5.508 1.00 58.38 296 LEU A C 1
ATOM 2285 O O . LEU A 1 296 ? -15.067 12.766 -4.537 1.00 58.38 296 LEU A O 1
ATOM 2289 N N . SER A 1 297 ? -14.406 12.322 -6.660 1.00 76.75 297 SER A N 1
ATOM 2290 C CA . SER A 1 297 ? -15.338 11.233 -6.898 1.00 76.75 297 SER A CA 1
ATOM 2291 C C . SER A 1 297 ? -15.104 10.122 -5.872 1.00 76.75 297 SER A C 1
ATOM 2293 O O . SER A 1 297 ? -14.008 9.972 -5.321 1.00 76.75 297 SER A O 1
ATOM 2295 N N . ASP A 1 298 ? -16.136 9.331 -5.583 1.00 69.75 298 ASP A N 1
ATOM 2296 C CA . ASP A 1 298 ? -15.987 8.184 -4.681 1.00 69.75 298 ASP A CA 1
ATOM 2297 C C . ASP A 1 298 ? -14.939 7.181 -5.217 1.00 69.75 298 ASP A C 1
ATOM 2299 O O . ASP A 1 298 ? -14.270 6.517 -4.428 1.00 69.75 298 ASP A O 1
ATOM 2303 N N . ARG A 1 299 ? -14.709 7.163 -6.542 1.00 72.81 299 ARG A N 1
ATOM 2304 C CA . ARG A 1 299 ? -13.648 6.395 -7.213 1.00 72.81 299 ARG A CA 1
ATOM 2305 C C . ARG A 1 299 ? -12.246 6.872 -6.825 1.00 72.81 299 ARG A C 1
ATOM 2307 O O . ARG A 1 299 ? -11.456 6.069 -6.344 1.00 72.81 299 ARG A O 1
ATOM 2314 N N . GLU A 1 300 ? -11.960 8.170 -6.923 1.00 77.44 300 GLU A N 1
ATOM 2315 C CA . GLU A 1 300 ? -10.649 8.724 -6.532 1.00 77.44 300 GLU A CA 1
ATOM 2316 C C . GLU A 1 300 ? -10.366 8.520 -5.034 1.00 77.44 300 GLU A C 1
ATOM 2318 O O . GLU A 1 300 ? -9.226 8.287 -4.629 1.00 77.44 300 GLU A O 1
ATOM 2323 N N . GLN A 1 301 ? -11.405 8.584 -4.192 1.00 75.88 301 GLN A N 1
ATOM 2324 C CA . GLN A 1 301 ? -11.275 8.281 -2.763 1.00 75.88 301 GLN A CA 1
ATOM 2325 C C . GLN A 1 301 ? -10.938 6.802 -2.523 1.00 75.88 301 GLN A C 1
ATOM 2327 O O . GLN A 1 301 ? -10.121 6.501 -1.649 1.00 75.88 301 GLN A O 1
ATOM 2332 N N . HIS A 1 302 ? -11.543 5.892 -3.290 1.00 77.31 302 HIS A N 1
ATOM 2333 C CA . HIS A 1 302 ? -11.278 4.459 -3.203 1.00 77.31 302 HIS A CA 1
ATOM 2334 C C . HIS A 1 302 ? -9.867 4.104 -3.695 1.00 77.31 302 HIS A C 1
ATOM 2336 O O . HIS A 1 302 ? -9.133 3.408 -2.999 1.00 77.31 302 HIS A O 1
ATOM 2342 N N . GLU A 1 303 ? -9.441 4.640 -4.838 1.00 79.44 303 GLU A N 1
ATOM 2343 C CA . GLU A 1 303 ? -8.104 4.403 -5.399 1.00 79.44 303 GLU A CA 1
ATOM 2344 C C . GLU A 1 303 ? -6.989 4.866 -4.449 1.00 79.44 303 GLU A C 1
ATOM 2346 O O . GLU A 1 303 ? -5.990 4.165 -4.252 1.00 79.44 303 GLU A O 1
ATOM 2351 N N . TRP A 1 304 ? -7.180 6.007 -3.779 1.00 78.00 304 TRP A N 1
ATOM 2352 C CA . TRP A 1 304 ? -6.253 6.480 -2.752 1.00 78.00 304 TRP A CA 1
ATOM 2353 C C . TRP A 1 304 ? -6.216 5.586 -1.517 1.00 78.00 304 TRP A C 1
ATOM 2355 O O . TRP A 1 304 ? -5.131 5.306 -1.000 1.00 78.00 304 TRP A O 1
ATOM 2365 N N . TYR A 1 305 ? -7.376 5.122 -1.050 1.00 79.06 305 TYR A N 1
ATOM 2366 C CA . TYR A 1 305 ? -7.453 4.182 0.066 1.00 79.06 305 TYR A CA 1
ATOM 2367 C C . TYR A 1 305 ? -6.707 2.880 -0.254 1.00 79.06 305 TYR A C 1
ATOM 2369 O O . TYR A 1 305 ? -5.878 2.434 0.538 1.00 79.06 305 TYR A O 1
ATOM 2377 N N . GLN A 1 306 ? -6.889 2.345 -1.461 1.00 78.62 306 GLN A N 1
ATOM 2378 C CA . GLN A 1 306 ? -6.161 1.169 -1.938 1.00 78.62 306 GLN A CA 1
ATOM 2379 C C . GLN A 1 306 ? -4.649 1.421 -2.050 1.00 78.62 306 GLN A C 1
ATOM 2381 O O . GLN A 1 306 ? -3.834 0.579 -1.677 1.00 78.62 306 GLN A O 1
ATOM 2386 N N . LYS A 1 307 ? -4.234 2.611 -2.505 1.00 82.56 307 LYS A N 1
ATOM 2387 C CA . LYS A 1 307 ? -2.815 3.007 -2.538 1.00 82.56 307 LYS A CA 1
ATOM 2388 C C . LYS A 1 307 ? -2.210 3.091 -1.134 1.00 82.56 307 LYS A C 1
ATOM 2390 O O . LYS A 1 307 ? -1.038 2.760 -0.958 1.00 82.56 307 LYS A O 1
ATOM 2395 N N . TRP A 1 308 ? -2.987 3.528 -0.146 1.00 84.56 308 TRP A N 1
ATOM 2396 C CA . TRP A 1 308 ? -2.571 3.550 1.253 1.00 84.56 308 TRP A CA 1
ATOM 2397 C C . TRP A 1 308 ? -2.479 2.138 1.849 1.00 84.56 308 TRP A C 1
ATOM 2399 O O . TRP A 1 308 ? -1.476 1.844 2.497 1.00 84.56 308 TRP A O 1
ATOM 2409 N N . LEU A 1 309 ? -3.442 1.252 1.575 1.00 80.06 309 LEU A N 1
ATOM 2410 C CA . LEU A 1 309 ? -3.396 -0.149 2.014 1.00 80.06 309 LEU A CA 1
ATOM 2411 C C . LEU A 1 309 ? -2.168 -0.872 1.462 1.00 80.06 309 LEU A C 1
ATOM 2413 O O . LEU A 1 309 ? -1.353 -1.356 2.243 1.00 80.06 309 LEU A O 1
ATOM 2417 N N . ARG A 1 310 ? -1.937 -0.798 0.145 1.00 85.12 310 ARG A N 1
ATOM 2418 C CA . ARG A 1 310 ? -0.728 -1.357 -0.483 1.00 85.12 310 ARG A CA 1
ATOM 2419 C C . ARG A 1 310 ? 0.558 -0.816 0.138 1.00 85.12 310 ARG A C 1
ATOM 2421 O O . ARG A 1 310 ? 1.558 -1.522 0.234 1.00 85.12 310 ARG A O 1
ATOM 2428 N N . ARG A 1 311 ? 0.553 0.449 0.573 1.00 83.56 311 ARG A N 1
ATOM 2429 C CA . ARG A 1 311 ? 1.693 1.075 1.258 1.00 83.56 311 ARG A CA 1
ATOM 2430 C C . ARG A 1 311 ? 1.903 0.507 2.667 1.00 83.56 311 ARG A C 1
ATOM 2432 O O . ARG A 1 311 ? 3.055 0.379 3.071 1.00 83.56 311 ARG A O 1
ATOM 2439 N N . GLN A 1 312 ? 0.833 0.178 3.392 1.00 82.19 312 GLN A N 1
ATOM 2440 C CA . GLN A 1 312 ? 0.920 -0.501 4.691 1.00 82.19 312 GLN A CA 1
ATOM 2441 C C . GLN A 1 312 ? 1.351 -1.960 4.539 1.00 82.19 312 GLN A C 1
ATOM 2443 O O . GLN A 1 312 ? 2.198 -2.410 5.297 1.00 82.19 312 GLN A O 1
ATOM 2448 N N . GLU A 1 313 ? 0.845 -2.671 3.536 1.00 85.19 313 GLU A N 1
ATOM 2449 C CA . GLU A 1 313 ? 1.258 -4.048 3.228 1.00 85.19 313 GLU A CA 1
ATOM 2450 C C . GLU A 1 313 ? 2.724 -4.116 2.784 1.00 85.19 313 GLU A C 1
ATOM 2452 O O . GLU A 1 313 ? 3.449 -5.039 3.135 1.00 85.19 313 GLU A O 1
ATOM 2457 N N . SER A 1 314 ? 3.200 -3.082 2.083 1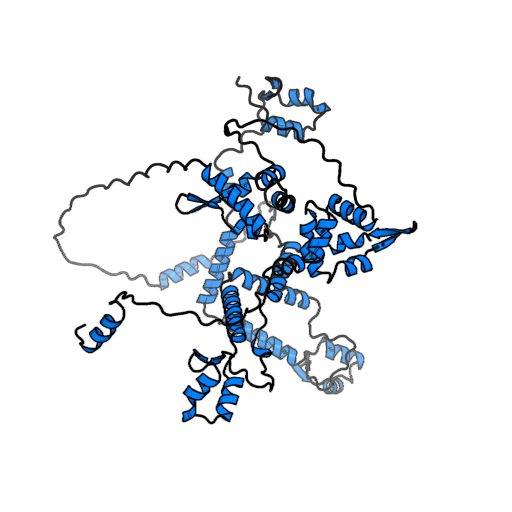.00 85.12 314 SER A N 1
ATOM 2458 C CA . SER A 1 314 ? 4.612 -2.935 1.706 1.00 85.12 314 SER A CA 1
ATOM 2459 C C . SER A 1 314 ? 5.505 -2.437 2.852 1.00 85.12 314 SER A C 1
ATOM 2461 O O . SER A 1 314 ? 6.688 -2.163 2.626 1.00 85.12 314 SER A O 1
ATOM 2463 N N . ARG A 1 315 ? 4.971 -2.240 4.066 1.00 90.44 315 ARG A N 1
ATOM 2464 C CA . ARG A 1 315 ? 5.774 -1.844 5.226 1.00 90.44 315 ARG A CA 1
ATOM 2465 C C . ARG A 1 315 ? 6.603 -3.052 5.670 1.00 90.44 315 ARG A C 1
ATOM 2467 O O . ARG A 1 315 ? 6.018 -4.052 6.079 1.00 90.44 315 ARG A O 1
ATOM 2474 N N . PRO A 1 316 ? 7.947 -2.981 5.633 1.00 87.50 316 PRO A N 1
ATOM 2475 C CA . PRO A 1 316 ? 8.767 -4.072 6.136 1.00 87.50 316 PRO A CA 1
ATOM 2476 C C . PRO A 1 316 ? 8.429 -4.324 7.609 1.00 87.50 316 PRO A C 1
ATOM 2478 O O . PRO A 1 316 ? 8.300 -3.375 8.389 1.00 87.50 316 PRO A O 1
ATOM 2481 N N . ALA A 1 317 ? 8.267 -5.595 7.977 1.00 86.75 317 ALA A N 1
ATOM 2482 C CA . ALA A 1 317 ? 8.037 -5.981 9.362 1.00 86.75 317 ALA A CA 1
ATOM 2483 C C . ALA A 1 317 ? 9.194 -5.481 10.239 1.00 86.75 317 ALA A C 1
ATOM 2485 O O . ALA A 1 317 ? 10.358 -5.521 9.831 1.00 86.75 317 ALA A O 1
ATOM 2486 N N . LEU A 1 318 ? 8.870 -4.985 11.434 1.00 82.75 318 LEU A N 1
ATOM 2487 C CA . LEU A 1 318 ? 9.879 -4.580 12.405 1.00 82.75 318 LEU A CA 1
ATOM 2488 C C . LEU A 1 318 ? 10.605 -5.835 12.914 1.00 82.75 318 LEU A C 1
ATOM 2490 O O . LEU A 1 318 ? 9.970 -6.671 13.554 1.00 82.75 318 LEU A O 1
ATOM 2494 N N . PRO A 1 319 ? 11.925 -5.972 12.694 1.00 76.69 319 PRO A N 1
ATOM 2495 C CA . PRO A 1 319 ? 12.666 -7.177 13.091 1.00 76.69 319 PRO A CA 1
ATOM 2496 C C . PRO A 1 319 ? 12.757 -7.351 14.610 1.00 76.69 319 PRO A C 1
ATOM 2498 O O . PRO A 1 319 ? 13.081 -8.425 15.116 1.00 76.69 319 PRO A O 1
ATOM 2501 N N . THR A 1 320 ? 12.526 -6.265 15.348 1.00 64.69 320 THR A N 1
ATOM 2502 C CA . THR A 1 320 ? 12.848 -6.148 16.769 1.00 64.69 320 THR A CA 1
ATOM 2503 C C . THR A 1 320 ? 11.919 -6.932 17.684 1.00 64.69 320 THR A C 1
ATOM 2505 O O . THR A 1 320 ? 12.336 -7.261 18.791 1.00 64.69 320 THR A O 1
ATOM 2508 N N . ASP A 1 321 ? 10.702 -7.260 17.246 1.00 62.50 321 ASP A N 1
ATOM 2509 C CA . ASP A 1 321 ? 9.726 -7.922 18.121 1.00 62.50 321 ASP A CA 1
ATOM 2510 C C . ASP A 1 321 ? 9.870 -9.456 18.136 1.00 62.50 321 ASP A C 1
ATOM 2512 O O . ASP A 1 321 ? 9.408 -10.112 19.074 1.00 62.50 321 ASP A O 1
ATOM 2516 N N . GLU A 1 322 ? 10.588 -10.037 17.167 1.00 65.19 322 GLU A N 1
ATOM 2517 C CA . GLU A 1 322 ? 10.650 -11.496 16.983 1.00 65.19 322 GLU A CA 1
ATOM 2518 C C . GLU A 1 322 ? 12.046 -12.114 17.036 1.00 65.19 322 GLU A C 1
ATOM 2520 O O . GLU A 1 322 ? 12.151 -13.337 17.159 1.00 65.19 322 GLU A O 1
ATOM 2525 N N . TRP A 1 323 ? 13.131 -11.330 17.024 1.00 82.81 323 TRP A N 1
ATOM 2526 C CA . TRP A 1 323 ? 14.457 -11.919 17.209 1.00 82.81 323 TRP A CA 1
ATOM 2527 C C . TRP A 1 323 ? 14.705 -12.281 18.681 1.00 82.81 323 TRP A C 1
ATOM 2529 O O . TRP A 1 323 ? 15.342 -11.558 19.447 1.00 82.81 323 TRP A O 1
ATOM 2539 N N . LYS A 1 324 ? 14.171 -13.435 19.082 1.00 82.00 324 LYS A N 1
ATOM 2540 C CA . LYS A 1 324 ? 14.536 -14.139 20.308 1.00 82.00 324 LYS A CA 1
ATOM 2541 C C . LYS A 1 324 ? 15.453 -15.270 19.916 1.00 82.00 324 LYS A C 1
ATOM 2543 O O . LYS A 1 324 ? 15.034 -16.216 19.257 1.00 82.00 324 LYS A O 1
ATOM 2548 N N . GLU A 1 325 ? 16.708 -15.157 20.316 1.00 80.06 325 GLU A N 1
ATOM 2549 C CA . GLU A 1 325 ? 17.629 -16.253 20.106 1.00 80.06 325 GLU A CA 1
ATOM 2550 C C . GLU A 1 325 ? 17.178 -17.458 20.932 1.00 80.06 325 GLU A C 1
ATOM 2552 O O . GLU A 1 325 ? 16.961 -17.375 22.145 1.00 80.06 325 GLU A O 1
ATOM 2557 N N . ASP A 1 326 ? 16.996 -18.575 20.243 1.00 78.31 326 ASP A N 1
ATOM 2558 C CA . ASP A 1 326 ? 16.748 -19.859 20.857 1.00 78.31 326 ASP A CA 1
ATOM 2559 C C . ASP A 1 326 ? 17.979 -20.282 21.674 1.00 78.31 326 ASP A C 1
ATOM 2561 O O . ASP A 1 326 ? 19.112 -19.855 21.435 1.00 78.31 326 ASP A O 1
ATOM 2565 N N . ALA A 1 327 ? 17.788 -21.147 22.671 1.00 89.62 327 ALA A N 1
ATOM 2566 C CA . ALA A 1 327 ? 18.887 -21.701 23.472 1.00 89.62 327 ALA A CA 1
ATOM 2567 C C . ALA A 1 327 ? 19.807 -22.649 22.662 1.00 89.62 327 ALA A C 1
ATOM 2569 O O . ALA A 1 327 ? 20.497 -23.495 23.232 1.00 89.62 327 ALA A O 1
ATOM 2570 N N . SER A 1 328 ? 19.807 -22.524 21.333 1.00 92.12 328 SER A N 1
ATOM 2571 C CA . SER A 1 328 ? 20.633 -23.283 20.411 1.00 92.12 328 SER A CA 1
ATOM 2572 C C . SER A 1 328 ? 22.117 -22.972 20.630 1.00 92.12 328 SER A C 1
ATOM 2574 O O . SER A 1 328 ? 22.472 -21.856 21.036 1.00 92.12 328 SER A O 1
ATOM 2576 N N . PRO A 1 329 ? 23.010 -23.954 20.407 1.00 96.38 329 PRO A N 1
ATOM 2577 C CA . PRO A 1 329 ? 24.451 -23.744 20.491 1.00 96.38 329 PRO A CA 1
ATOM 2578 C C . PRO A 1 329 ? 24.910 -22.585 19.599 1.00 96.38 329 PRO A C 1
ATOM 2580 O O . PRO A 1 329 ? 24.480 -22.479 18.453 1.00 96.38 329 PRO A O 1
ATOM 2583 N N . ILE A 1 330 ? 25.799 -21.734 20.119 1.00 96.25 330 ILE A N 1
ATOM 2584 C CA . ILE A 1 330 ? 26.317 -20.575 19.381 1.00 96.25 330 ILE A CA 1
ATOM 2585 C C . ILE A 1 330 ? 27.109 -21.047 18.161 1.00 96.25 330 ILE A C 1
ATOM 2587 O O . ILE A 1 330 ? 28.128 -21.734 18.303 1.00 96.25 330 ILE A O 1
ATOM 2591 N N . ASP A 1 331 ? 26.693 -20.604 16.977 1.00 96.19 331 ASP A N 1
ATOM 2592 C CA . ASP A 1 331 ? 27.492 -20.727 15.763 1.00 96.19 331 ASP A CA 1
ATOM 2593 C C . ASP A 1 331 ? 28.732 -19.821 15.860 1.00 96.19 331 ASP A C 1
ATOM 2595 O O . ASP A 1 331 ? 28.647 -18.593 15.857 1.00 96.19 331 ASP A O 1
ATOM 2599 N N . GLN A 1 332 ? 29.907 -20.446 15.959 1.00 96.94 332 GLN A N 1
ATOM 2600 C CA . GLN A 1 332 ? 31.192 -19.760 16.122 1.00 96.94 332 GLN A CA 1
ATOM 2601 C C . GLN A 1 332 ? 31.591 -18.933 14.890 1.00 96.94 332 GLN A C 1
ATOM 2603 O O . GLN A 1 332 ? 32.408 -18.020 15.020 1.00 96.94 332 GLN A O 1
ATOM 2608 N N . ALA A 1 333 ? 31.056 -19.258 13.709 1.00 97.19 333 ALA A N 1
ATOM 2609 C CA . ALA A 1 333 ? 31.354 -18.558 12.462 1.00 97.19 333 ALA A CA 1
ATOM 2610 C C . ALA A 1 333 ? 30.396 -17.388 12.194 1.00 97.19 333 ALA A C 1
ATOM 2612 O O . ALA A 1 333 ? 30.683 -16.554 11.335 1.00 97.19 333 ALA A O 1
ATOM 2613 N N . GLN A 1 334 ? 29.276 -17.307 12.917 1.00 96.50 334 GLN A N 1
ATOM 2614 C CA . GLN A 1 334 ? 28.294 -16.251 12.720 1.00 96.50 334 GLN A CA 1
ATOM 2615 C C . GLN A 1 334 ? 28.865 -14.895 13.149 1.00 96.50 334 GLN A C 1
ATOM 2617 O O . GLN A 1 334 ? 29.350 -14.731 14.268 1.00 96.50 334 GLN A O 1
ATOM 2622 N N . GLU A 1 335 ? 28.763 -13.905 12.264 1.00 98.00 335 GLU A N 1
ATOM 2623 C CA . GLU A 1 335 ? 29.098 -12.519 12.574 1.00 98.00 335 GLU A CA 1
ATOM 2624 C C . GLU A 1 335 ? 27.896 -11.787 13.173 1.00 98.00 335 GLU A C 1
ATOM 2626 O O . GLU A 1 335 ? 26.768 -11.871 12.667 1.00 98.00 335 GLU A O 1
ATOM 2631 N N . ARG A 1 336 ? 28.143 -11.033 14.244 1.00 97.75 336 ARG A N 1
ATOM 2632 C CA . ARG A 1 336 ? 27.146 -10.185 14.892 1.00 97.75 336 ARG A CA 1
ATOM 2633 C C . ARG A 1 336 ? 27.676 -8.788 15.146 1.00 97.75 336 ARG A C 1
ATOM 2635 O O . ARG A 1 336 ? 28.852 -8.586 15.436 1.00 97.75 336 ARG A O 1
ATOM 2642 N N . TRP A 1 337 ? 26.775 -7.831 15.032 1.00 97.88 337 TRP A N 1
ATOM 2643 C CA . TRP A 1 337 ? 26.991 -6.420 15.266 1.00 97.88 337 TRP A CA 1
ATOM 2644 C C . TRP A 1 337 ? 26.854 -6.094 16.745 1.00 97.88 337 TRP A C 1
ATOM 2646 O O . TRP A 1 337 ? 25.797 -6.320 17.334 1.00 97.88 337 TRP A O 1
ATOM 2656 N N . SER A 1 338 ? 27.904 -5.528 17.331 1.00 97.12 338 SER A N 1
ATOM 2657 C CA . SER A 1 338 ? 27.887 -5.011 18.698 1.00 97.12 338 SER A CA 1
ATOM 2658 C C . SER A 1 338 ? 27.350 -3.576 18.730 1.00 97.12 338 SER A C 1
ATOM 2660 O O . SER A 1 338 ? 27.850 -2.695 18.024 1.00 97.12 338 SER A O 1
ATOM 2662 N N . SER A 1 339 ? 26.336 -3.320 19.564 1.00 94.12 339 SER A N 1
ATOM 2663 C CA . SER A 1 339 ? 25.759 -1.981 19.754 1.00 94.12 339 SER A CA 1
ATOM 2664 C C . SER A 1 339 ? 26.741 -0.976 20.356 1.00 94.12 339 SER A C 1
ATOM 2666 O O . SER A 1 339 ? 26.637 0.218 20.072 1.00 94.12 339 SER A O 1
ATOM 2668 N N . ASP A 1 340 ? 27.684 -1.453 21.169 1.00 94.38 340 ASP A N 1
ATOM 2669 C CA . ASP A 1 340 ? 28.519 -0.602 22.019 1.00 94.38 340 ASP A CA 1
ATOM 2670 C C . ASP A 1 340 ? 29.646 0.068 21.231 1.00 94.38 340 ASP A C 1
ATOM 2672 O O . ASP A 1 340 ? 29.942 1.247 21.428 1.00 94.38 340 ASP A O 1
ATOM 2676 N N . ASP A 1 341 ? 30.258 -0.668 20.303 1.00 96.06 341 ASP A N 1
ATOM 2677 C CA . ASP A 1 341 ? 31.401 -0.202 19.513 1.00 96.06 341 ASP A CA 1
ATOM 2678 C C . ASP A 1 341 ? 31.131 -0.136 18.005 1.00 96.06 341 ASP A C 1
ATOM 2680 O O . ASP A 1 341 ? 31.989 0.335 17.257 1.00 96.06 341 ASP A O 1
ATOM 2684 N N . LYS A 1 342 ? 29.931 -0.538 17.558 1.00 95.81 342 LYS A N 1
ATOM 2685 C CA . LYS A 1 342 ? 29.498 -0.479 16.155 1.00 95.81 342 LYS A CA 1
ATOM 2686 C C . LYS A 1 342 ? 30.437 -1.250 15.225 1.00 95.81 342 LYS A C 1
ATOM 2688 O O . LYS A 1 342 ? 30.825 -0.758 14.163 1.00 95.81 342 LYS A O 1
ATOM 2693 N N . THR A 1 343 ? 30.828 -2.452 15.642 1.00 97.62 343 THR A N 1
ATOM 2694 C CA . THR A 1 343 ? 31.674 -3.346 14.843 1.00 97.62 343 THR A CA 1
ATOM 2695 C C . THR A 1 343 ? 31.140 -4.777 14.814 1.00 97.62 343 THR A C 1
ATOM 2697 O O . THR A 1 343 ? 30.401 -5.205 15.703 1.00 97.62 343 THR A O 1
ATOM 2700 N N . TRP A 1 344 ? 31.493 -5.500 13.748 1.00 97.81 344 TRP A N 1
ATOM 2701 C CA . TRP A 1 344 ? 31.155 -6.909 13.556 1.00 97.81 344 TRP A CA 1
ATOM 2702 C C . TRP A 1 344 ? 32.187 -7.797 14.244 1.00 97.81 344 TRP A C 1
ATOM 2704 O O . TRP A 1 344 ? 33.388 -7.624 14.042 1.00 97.81 344 TRP A O 1
ATOM 2714 N N . TYR A 1 345 ? 31.711 -8.771 15.013 1.00 98.31 345 TYR A N 1
ATOM 2715 C CA . TYR A 1 345 ? 32.540 -9.800 15.632 1.00 98.31 345 TYR A CA 1
ATOM 2716 C C . TYR A 1 345 ? 32.013 -11.180 15.290 1.00 98.31 345 TYR A C 1
ATOM 2718 O O . TYR A 1 345 ? 30.810 -11.358 15.153 1.00 98.31 345 TYR A O 1
ATOM 2726 N N . THR A 1 346 ? 32.905 -12.164 15.235 1.00 98.12 346 THR A N 1
ATOM 2727 C CA . THR A 1 346 ? 32.577 -13.576 15.487 1.00 98.12 346 THR A CA 1
ATOM 2728 C C . THR A 1 346 ? 32.701 -13.870 16.983 1.00 98.12 346 THR A C 1
ATOM 2730 O O . THR A 1 346 ? 33.489 -13.208 17.670 1.00 98.12 346 THR A O 1
ATOM 2733 N N . PHE A 1 347 ? 31.993 -14.873 17.512 1.00 97.94 347 PHE A N 1
ATOM 2734 C CA . PHE A 1 347 ? 32.044 -15.178 18.949 1.00 97.94 347 PHE A CA 1
ATOM 2735 C C . PHE A 1 347 ? 33.475 -15.426 19.483 1.00 97.94 347 PHE A C 1
ATOM 2737 O O . PHE A 1 347 ? 33.820 -14.849 20.519 1.00 97.94 347 PHE A O 1
ATOM 2744 N N . PRO A 1 348 ? 34.373 -16.159 18.783 1.00 98.19 348 PRO A N 1
ATOM 2745 C CA . PRO A 1 348 ? 35.775 -16.280 19.193 1.00 98.19 348 PRO A CA 1
ATOM 2746 C C . PRO A 1 348 ? 36.519 -14.940 19.248 1.00 98.19 348 PRO A C 1
ATOM 2748 O O . PRO A 1 348 ? 37.285 -14.702 20.181 1.00 98.19 348 PRO A O 1
ATOM 2751 N N . SER A 1 349 ? 36.292 -14.057 18.268 1.00 98.06 349 SER A N 1
ATOM 2752 C CA . SER A 1 349 ? 36.952 -12.745 18.218 1.00 98.06 349 SER A CA 1
ATOM 2753 C C . SER A 1 349 ? 36.466 -11.808 19.326 1.00 98.06 349 SER A C 1
ATOM 2755 O O . SER A 1 349 ? 37.278 -11.122 19.947 1.00 98.06 349 SER A O 1
ATOM 2757 N N . LEU A 1 350 ? 35.164 -11.841 19.633 1.00 97.88 350 LEU A N 1
ATOM 2758 C CA . LEU A 1 350 ? 34.572 -11.113 20.751 1.00 97.88 350 LEU A CA 1
ATOM 2759 C C . LEU A 1 350 ? 35.138 -11.625 22.078 1.00 97.88 350 LEU A C 1
ATOM 2761 O O . LEU A 1 350 ? 35.550 -10.836 22.927 1.00 97.88 350 LEU A O 1
ATOM 2765 N N . LYS A 1 351 ? 35.234 -12.951 22.224 1.00 97.69 351 LYS A N 1
ATOM 2766 C CA . LYS A 1 351 ? 35.795 -13.580 23.417 1.00 97.69 351 LYS A CA 1
ATOM 2767 C C . LYS A 1 351 ? 37.243 -13.171 23.643 1.00 97.69 351 LYS A C 1
ATOM 2769 O O . LYS A 1 351 ? 37.582 -12.801 24.756 1.00 97.69 351 LYS A O 1
ATOM 2774 N N . GLU A 1 352 ? 38.080 -13.180 22.609 1.00 97.81 352 GLU A N 1
ATOM 2775 C CA . GLU A 1 352 ? 39.479 -12.758 22.740 1.00 97.81 352 GLU A CA 1
ATOM 2776 C C . GLU A 1 352 ? 39.602 -11.269 23.086 1.00 97.81 352 GLU A C 1
ATOM 2778 O O . GLU A 1 352 ? 40.413 -10.909 23.940 1.00 97.81 352 GLU A O 1
ATOM 2783 N N . LYS A 1 353 ? 38.768 -10.413 22.478 1.00 97.69 353 LYS A N 1
ATOM 2784 C CA . LYS A 1 353 ? 38.778 -8.965 22.722 1.00 97.69 353 LYS A CA 1
ATOM 2785 C C . LYS A 1 353 ? 38.386 -8.604 24.159 1.00 97.69 353 LYS A C 1
ATOM 2787 O O . LYS A 1 353 ? 38.999 -7.713 24.735 1.00 97.69 353 LYS A O 1
ATOM 2792 N N . TYR A 1 354 ? 37.394 -9.288 24.728 1.00 97.31 354 TYR A N 1
ATOM 2793 C CA . TYR A 1 354 ? 36.790 -8.930 26.017 1.00 97.31 354 TYR A CA 1
ATOM 2794 C C . TYR A 1 354 ? 37.106 -9.909 27.163 1.00 97.31 354 TYR A C 1
ATOM 2796 O O . TYR A 1 354 ? 36.553 -9.784 28.255 1.00 97.31 354 TYR A O 1
ATOM 2804 N N . ARG A 1 355 ? 38.027 -10.864 26.960 1.00 96.94 355 ARG A N 1
ATOM 2805 C CA . ARG A 1 355 ? 38.389 -11.883 27.969 1.00 96.94 355 ARG A CA 1
ATOM 2806 C C . ARG A 1 355 ? 38.935 -11.332 29.287 1.00 96.94 355 ARG A C 1
ATOM 2808 O O . ARG A 1 355 ? 38.966 -12.069 30.266 1.00 96.94 355 ARG A O 1
ATOM 2815 N N . SER A 1 356 ? 39.477 -10.112 29.295 1.00 97.44 356 SER A N 1
ATOM 2816 C CA . SER A 1 356 ? 40.030 -9.498 30.510 1.00 97.44 356 SER A CA 1
ATOM 2817 C C . SER A 1 356 ? 38.949 -8.945 31.426 1.00 97.44 356 SER A C 1
ATOM 2819 O O . SER A 1 356 ? 39.158 -8.888 32.635 1.00 97.44 356 SER A O 1
ATOM 2821 N N . ASP A 1 357 ? 37.818 -8.553 30.844 1.00 97.56 357 ASP A N 1
ATOM 2822 C CA . ASP A 1 357 ? 36.825 -7.717 31.512 1.00 97.56 357 ASP A CA 1
ATOM 2823 C C . ASP A 1 357 ? 35.568 -8.514 31.878 1.00 97.56 357 ASP A C 1
ATOM 2825 O O . ASP A 1 357 ? 34.845 -8.127 32.791 1.00 97.56 357 ASP A O 1
ATOM 2829 N N . TYR A 1 358 ? 35.332 -9.643 31.201 1.00 97.50 358 TYR A N 1
ATOM 2830 C CA . TYR A 1 358 ? 34.128 -10.452 31.360 1.00 97.50 358 TYR A CA 1
ATOM 2831 C C . TYR A 1 358 ? 34.448 -11.943 31.432 1.00 97.50 358 TYR A C 1
ATOM 2833 O O . TYR A 1 358 ? 35.352 -12.456 30.762 1.00 97.50 358 TYR A O 1
ATOM 2841 N N . SER A 1 359 ? 33.659 -12.664 32.224 1.00 97.88 359 SER A N 1
ATOM 2842 C CA . SER A 1 359 ? 33.671 -14.124 32.240 1.00 97.88 359 SER A CA 1
ATOM 2843 C C . SER A 1 359 ? 33.119 -14.706 30.931 1.00 97.88 359 SER A C 1
ATOM 2845 O O . SER A 1 359 ? 32.411 -14.049 30.167 1.00 97.88 359 SER A O 1
ATOM 2847 N N . ALA A 1 360 ? 33.422 -15.979 30.660 1.00 96.81 360 ALA A N 1
ATOM 2848 C CA . ALA A 1 360 ? 32.932 -16.651 29.454 1.00 96.81 360 ALA A CA 1
ATOM 2849 C C . ALA A 1 360 ? 31.393 -16.703 29.384 1.00 96.81 360 ALA A C 1
ATOM 2851 O O . ALA A 1 360 ? 30.831 -16.604 28.296 1.00 96.81 360 ALA A O 1
ATOM 2852 N N . GLU A 1 361 ? 30.731 -16.828 30.535 1.00 96.88 361 GLU A N 1
ATOM 2853 C CA . GLU A 1 361 ? 29.270 -16.870 30.660 1.00 96.88 361 GLU A CA 1
ATOM 2854 C C . GLU A 1 361 ? 28.644 -15.493 30.401 1.00 96.88 361 GLU A C 1
ATOM 2856 O O . GLU A 1 361 ? 27.640 -15.388 29.698 1.00 96.88 361 GLU A O 1
ATOM 2861 N N . GLU A 1 362 ? 29.263 -14.420 30.903 1.00 97.06 362 GLU A N 1
ATOM 2862 C CA . GLU A 1 362 ? 28.833 -13.044 30.626 1.00 97.06 362 GLU A CA 1
ATOM 2863 C C . GLU A 1 362 ? 29.003 -12.686 29.147 1.00 97.06 362 GLU A C 1
ATOM 2865 O O . GLU A 1 362 ? 28.125 -12.044 28.573 1.00 97.06 362 GLU A O 1
ATOM 2870 N N . LEU A 1 363 ? 30.079 -13.151 28.503 1.00 97.19 363 LEU A N 1
ATOM 2871 C CA . LEU A 1 363 ? 30.311 -12.936 27.071 1.00 97.19 363 LEU A CA 1
ATOM 2872 C C . LEU A 1 363 ? 29.292 -13.664 26.196 1.00 97.19 363 LEU A C 1
ATOM 2874 O O . LEU A 1 363 ? 28.840 -13.105 25.199 1.00 97.19 363 LEU A O 1
ATOM 2878 N N . GLU A 1 364 ? 28.893 -14.881 26.569 1.00 96.25 364 GLU A N 1
ATOM 2879 C CA . GLU A 1 364 ? 27.790 -15.582 25.906 1.00 96.25 364 GLU A CA 1
ATOM 2880 C C . GLU A 1 364 ? 26.469 -14.823 26.077 1.00 96.25 364 GLU A C 1
ATOM 2882 O O . GLU A 1 364 ? 25.759 -14.592 25.099 1.00 96.25 364 GLU A O 1
ATOM 2887 N N . GLN A 1 365 ? 26.150 -14.361 27.287 1.00 95.62 365 GLN A N 1
ATOM 2888 C CA . GLN A 1 365 ? 24.933 -13.576 27.501 1.00 95.62 365 GLN A CA 1
ATOM 2889 C C . GLN A 1 365 ? 24.946 -12.253 26.727 1.00 95.62 365 GLN A C 1
ATOM 2891 O O . GLN A 1 365 ? 23.917 -11.866 26.172 1.00 95.62 365 GLN A O 1
ATOM 2896 N N . PHE A 1 366 ? 26.092 -11.575 26.668 1.00 96.00 366 PHE A N 1
ATOM 2897 C CA . PHE A 1 366 ? 26.270 -10.350 25.894 1.00 96.00 366 PHE A CA 1
ATOM 2898 C C . PHE A 1 366 ? 26.078 -10.607 24.395 1.00 96.00 366 PHE A C 1
ATOM 2900 O O . PHE A 1 366 ? 25.287 -9.919 23.752 1.00 96.00 366 PHE A O 1
ATOM 2907 N N . TRP A 1 367 ? 26.714 -11.652 23.860 1.00 96.25 367 TRP A N 1
ATOM 2908 C CA . TRP A 1 367 ? 26.578 -12.067 22.463 1.00 96.25 367 TRP A CA 1
ATOM 2909 C C . TRP A 1 367 ? 25.127 -12.350 22.062 1.00 96.25 367 TRP A C 1
ATOM 2911 O O . TRP A 1 367 ? 24.702 -11.985 20.966 1.00 96.25 367 TRP A O 1
ATOM 2921 N N . ARG A 1 368 ? 24.358 -12.978 22.957 1.00 95.12 368 ARG A N 1
ATOM 2922 C CA . ARG A 1 368 ? 22.962 -13.327 22.680 1.00 95.12 368 ARG A CA 1
ATOM 2923 C C . ARG A 1 368 ? 21.993 -12.158 22.829 1.00 95.12 368 ARG A C 1
ATOM 2925 O O . ARG A 1 368 ? 21.021 -12.064 22.093 1.00 95.12 368 ARG A O 1
ATOM 2932 N N . LYS A 1 369 ? 22.227 -11.270 23.799 1.00 93.88 369 LYS A N 1
ATOM 2933 C CA . LYS A 1 369 ? 21.288 -10.180 24.116 1.00 93.88 369 LYS A CA 1
ATOM 2934 C C . LYS A 1 369 ? 21.580 -8.882 23.375 1.00 93.88 369 LYS A C 1
ATOM 2936 O O . LYS A 1 369 ? 20.644 -8.176 23.024 1.00 93.88 369 LYS A O 1
ATOM 2941 N N . GLN A 1 370 ? 22.855 -8.548 23.196 1.00 95.00 370 GLN A N 1
ATOM 2942 C CA . GLN A 1 370 ? 23.282 -7.232 22.710 1.00 95.00 370 GLN A CA 1
ATOM 2943 C C . GLN A 1 370 ? 23.882 -7.282 21.304 1.00 95.00 370 GLN A C 1
ATOM 2945 O O . GLN A 1 370 ? 23.843 -6.279 20.591 1.00 95.00 370 GLN A O 1
ATOM 2950 N N . CYS A 1 371 ? 24.429 -8.426 20.876 1.00 96.56 371 CYS A N 1
ATOM 2951 C CA . CYS A 1 371 ? 24.972 -8.546 19.528 1.00 96.56 371 CYS A CA 1
ATOM 2952 C C . CYS A 1 371 ? 23.896 -9.026 18.548 1.00 96.56 371 CYS A C 1
ATOM 2954 O O . CYS A 1 371 ? 23.392 -10.142 18.658 1.00 96.56 371 CYS A O 1
ATOM 2956 N N . LYS A 1 372 ? 23.568 -8.195 17.555 1.00 96.19 372 LYS A N 1
ATOM 2957 C CA . LYS A 1 372 ? 22.548 -8.506 16.543 1.00 96.19 372 LYS A CA 1
ATOM 2958 C C . LYS A 1 372 ? 23.172 -9.241 15.357 1.00 96.19 372 LYS A C 1
ATOM 2960 O O . LYS A 1 372 ? 24.205 -8.797 14.857 1.00 96.19 372 LYS A O 1
ATOM 2965 N N . PRO A 1 373 ? 22.584 -10.334 14.855 1.00 96.56 373 PRO A N 1
ATOM 2966 C CA . PRO A 1 373 ? 23.082 -10.985 13.652 1.00 96.56 373 PRO A CA 1
ATOM 2967 C C . PRO A 1 373 ? 22.892 -10.099 12.424 1.00 96.56 373 PRO A C 1
ATOM 2969 O O . PRO A 1 373 ? 22.066 -9.184 12.406 1.00 96.56 373 PRO A O 1
ATOM 2972 N N . ARG A 1 374 ? 23.669 -10.390 11.377 1.00 94.88 374 ARG A N 1
ATOM 2973 C CA . ARG A 1 374 ? 23.755 -9.535 10.190 1.00 94.88 374 ARG A CA 1
ATOM 2974 C C . ARG A 1 374 ? 22.423 -9.211 9.533 1.00 94.88 374 ARG A C 1
ATOM 2976 O O . ARG A 1 374 ? 22.147 -8.048 9.258 1.00 94.88 374 ARG A O 1
ATOM 2983 N N . TRP A 1 375 ? 21.582 -10.222 9.375 1.00 94.19 375 TRP A N 1
ATOM 2984 C CA . TRP A 1 375 ? 20.267 -10.065 8.770 1.00 94.19 375 TRP A CA 1
ATOM 2985 C C . TRP A 1 375 ? 19.338 -9.151 9.589 1.00 94.19 375 TRP A C 1
ATOM 2987 O O . TRP A 1 375 ? 18.567 -8.408 8.993 1.00 94.19 375 TRP A O 1
ATOM 2997 N N . VAL A 1 376 ? 19.435 -9.136 10.929 1.00 94.62 376 VAL A N 1
ATOM 2998 C CA . VAL A 1 376 ? 18.626 -8.233 11.776 1.00 94.62 376 VAL A CA 1
ATOM 2999 C C . VAL A 1 376 ? 19.036 -6.787 11.528 1.00 94.62 376 VAL A C 1
ATOM 3001 O O . VAL A 1 376 ? 18.179 -5.930 11.347 1.00 94.62 376 VAL A O 1
ATOM 3004 N N . VAL A 1 377 ? 20.342 -6.508 11.475 1.00 95.00 377 VAL A N 1
ATOM 3005 C CA . VAL A 1 377 ? 20.847 -5.149 11.219 1.00 95.00 377 VAL A CA 1
ATOM 3006 C C . VAL A 1 377 ? 20.484 -4.682 9.813 1.00 95.00 377 VAL A C 1
ATOM 3008 O O . VAL A 1 377 ? 20.034 -3.553 9.645 1.00 95.00 377 VAL A O 1
ATOM 3011 N N . GLU A 1 378 ? 20.631 -5.544 8.805 1.00 93.31 378 GLU A N 1
ATOM 3012 C CA . GLU A 1 378 ? 20.248 -5.224 7.426 1.00 93.31 378 GLU A CA 1
ATOM 3013 C C . GLU A 1 378 ? 18.739 -4.946 7.309 1.00 93.31 378 GLU A C 1
ATOM 3015 O O . GLU A 1 378 ? 18.341 -3.992 6.636 1.00 93.31 378 GLU A O 1
ATOM 3020 N N . GLN A 1 379 ? 17.892 -5.704 8.016 1.00 91.81 379 GLN A N 1
ATOM 3021 C CA . GLN A 1 379 ? 16.457 -5.422 8.069 1.00 91.81 379 GLN A CA 1
ATOM 3022 C C . GLN A 1 379 ? 16.131 -4.128 8.834 1.00 91.81 379 GLN A C 1
ATOM 3024 O O . GLN A 1 379 ? 15.280 -3.363 8.382 1.00 91.81 379 GLN A O 1
ATOM 3029 N N . GLU A 1 380 ? 16.805 -3.833 9.951 1.00 93.56 380 GLU A N 1
ATOM 3030 C CA . GLU A 1 380 ? 16.638 -2.564 10.678 1.00 93.56 380 GLU A CA 1
ATOM 3031 C C . GLU A 1 380 ? 17.038 -1.362 9.813 1.00 93.56 380 GLU A C 1
ATOM 3033 O O . GLU A 1 380 ? 16.346 -0.342 9.799 1.00 93.56 380 GLU A O 1
ATOM 3038 N N . GLU A 1 381 ? 18.122 -1.475 9.042 1.00 93.25 381 GLU A N 1
ATOM 3039 C CA . GLU A 1 381 ? 18.519 -0.442 8.085 1.00 93.25 381 GLU A CA 1
ATOM 3040 C C . GLU A 1 381 ? 17.509 -0.285 6.949 1.00 93.25 381 GLU A C 1
ATOM 3042 O O . GLU A 1 381 ? 17.216 0.843 6.541 1.00 93.25 381 GLU A O 1
ATOM 3047 N N . HIS A 1 382 ? 16.968 -1.392 6.439 1.00 90.38 382 HIS A N 1
ATOM 3048 C CA . HIS A 1 382 ? 15.913 -1.364 5.433 1.00 90.38 382 HIS A CA 1
ATOM 3049 C C . HIS A 1 382 ? 14.653 -0.669 5.971 1.00 90.38 382 HIS A C 1
ATOM 3051 O O . HIS A 1 382 ? 14.119 0.230 5.319 1.00 90.38 382 HIS A O 1
ATOM 3057 N N . PHE A 1 383 ? 14.235 -1.004 7.193 1.00 92.62 383 PHE A N 1
ATOM 3058 C CA . PHE A 1 383 ? 13.120 -0.352 7.875 1.00 92.62 383 PHE A CA 1
ATOM 3059 C C . PHE A 1 383 ? 13.376 1.147 8.078 1.00 92.62 383 PHE A C 1
ATOM 3061 O O . PHE A 1 383 ? 12.521 1.970 7.757 1.00 92.62 383 PHE A O 1
ATOM 3068 N N . ARG A 1 384 ? 14.580 1.530 8.521 1.00 92.62 384 ARG A N 1
ATOM 3069 C CA . ARG A 1 384 ? 14.952 2.943 8.681 1.00 92.62 384 ARG A CA 1
ATOM 3070 C C . ARG A 1 384 ? 14.882 3.705 7.357 1.00 92.62 384 ARG A C 1
ATOM 3072 O O . ARG A 1 384 ? 14.341 4.806 7.319 1.00 92.62 384 ARG A O 1
ATOM 3079 N N . LYS A 1 385 ? 15.394 3.129 6.264 1.00 92.81 385 LYS A N 1
ATOM 3080 C CA . LYS A 1 385 ? 15.300 3.734 4.922 1.00 92.81 385 LYS A CA 1
ATOM 3081 C C . LYS A 1 385 ? 13.849 3.882 4.470 1.00 92.81 385 LYS A C 1
ATOM 3083 O O . LYS A 1 385 ? 13.505 4.907 3.888 1.00 92.81 385 LYS A O 1
ATOM 3088 N N . TRP A 1 386 ? 13.003 2.893 4.755 1.00 92.44 386 TRP A N 1
ATOM 3089 C CA . TRP A 1 386 ? 11.570 2.969 4.480 1.00 92.44 386 TRP A CA 1
ATOM 3090 C C . TRP A 1 386 ? 10.906 4.111 5.266 1.00 92.44 386 TRP A C 1
ATOM 3092 O O . TRP A 1 386 ? 10.183 4.910 4.676 1.00 92.44 386 TRP A O 1
ATOM 3102 N N . GLU A 1 387 ? 11.207 4.269 6.560 1.00 91.19 387 GLU A N 1
ATOM 3103 C CA . GLU A 1 387 ? 10.684 5.382 7.366 1.00 91.19 387 GLU A CA 1
ATOM 3104 C C . GLU A 1 387 ? 11.174 6.751 6.885 1.00 91.19 387 GLU A C 1
ATOM 3106 O O . GLU A 1 387 ? 10.411 7.717 6.875 1.00 91.19 387 GLU A O 1
ATOM 3111 N N . GLU A 1 388 ? 12.448 6.862 6.508 1.00 91.06 388 GLU A N 1
ATOM 3112 C CA . GLU A 1 388 ? 13.015 8.091 5.947 1.00 91.06 388 GLU A CA 1
ATOM 3113 C C . GLU A 1 388 ? 12.348 8.443 4.616 1.00 91.06 388 GLU A C 1
ATOM 3115 O O . GLU A 1 388 ? 11.969 9.597 4.413 1.00 91.06 388 GLU A O 1
ATOM 3120 N N . ALA A 1 389 ? 12.126 7.455 3.745 1.00 88.50 389 ALA A N 1
ATOM 3121 C CA . ALA A 1 389 ? 11.382 7.639 2.505 1.00 88.50 389 ALA A CA 1
ATOM 3122 C C . ALA A 1 389 ? 9.930 8.062 2.777 1.00 88.50 389 ALA A C 1
ATOM 3124 O O . ALA A 1 389 ? 9.426 8.967 2.115 1.00 88.50 389 ALA A O 1
ATOM 3125 N N . GLU A 1 390 ? 9.266 7.480 3.781 1.00 85.94 390 GLU A N 1
ATOM 3126 C CA . GLU A 1 390 ? 7.897 7.851 4.157 1.00 85.94 390 GLU A CA 1
ATOM 3127 C C . GLU A 1 390 ? 7.816 9.270 4.740 1.00 85.94 390 GLU A C 1
ATOM 3129 O O . GLU A 1 390 ? 6.876 10.011 4.448 1.00 85.94 390 GLU A O 1
ATOM 3134 N N . LYS A 1 391 ? 8.826 9.689 5.512 1.00 88.00 391 LYS A N 1
ATOM 3135 C CA . LYS A 1 391 ? 8.954 11.064 6.024 1.00 88.00 391 LYS A CA 1
ATOM 3136 C C . LYS A 1 391 ? 9.310 12.072 4.931 1.00 88.00 391 LYS A C 1
ATOM 3138 O O . LYS A 1 391 ? 8.943 13.238 5.053 1.00 88.00 391 LYS A O 1
ATOM 3143 N N . ALA A 1 392 ? 10.030 11.645 3.895 1.00 85.75 392 ALA A N 1
ATOM 3144 C CA . ALA A 1 392 ? 10.423 12.488 2.769 1.00 85.75 392 ALA A CA 1
ATOM 3145 C C . ALA A 1 392 ? 9.292 12.709 1.752 1.00 85.75 392 ALA A C 1
ATOM 3147 O O . ALA A 1 392 ? 9.388 13.627 0.932 1.00 85.75 392 ALA A O 1
ATOM 3148 N N . LYS A 1 393 ? 8.219 11.906 1.795 1.00 83.38 393 LYS A N 1
ATOM 3149 C CA . LYS A 1 393 ? 7.050 12.113 0.933 1.00 83.38 393 LYS A CA 1
ATOM 3150 C C . LYS A 1 393 ? 6.403 13.479 1.205 1.00 83.38 393 LYS A C 1
ATOM 3152 O O . LYS A 1 393 ? 6.425 13.958 2.343 1.00 83.38 393 LYS A O 1
ATOM 3157 N N . PRO A 1 394 ? 5.824 14.131 0.179 1.00 86.69 394 PRO A N 1
ATOM 3158 C CA . PRO A 1 394 ? 5.183 15.431 0.340 1.00 86.69 394 PRO A CA 1
ATOM 3159 C C . PRO A 1 394 ? 4.153 15.410 1.474 1.00 86.69 394 PRO A C 1
ATOM 3161 O O . PRO A 1 394 ? 3.315 14.512 1.544 1.00 86.69 394 PRO A O 1
ATOM 3164 N N . LYS A 1 395 ? 4.171 16.433 2.342 1.00 79.00 395 LYS A N 1
ATOM 3165 C CA . LYS A 1 395 ? 3.187 16.587 3.434 1.00 79.00 395 LYS A CA 1
ATOM 3166 C C . LYS A 1 395 ? 1.736 16.558 2.945 1.00 79.00 395 LYS A C 1
ATOM 3168 O O . LYS A 1 395 ? 0.857 16.206 3.719 1.00 79.00 395 LYS A O 1
ATOM 3173 N N . GLU A 1 396 ? 1.497 16.893 1.679 1.00 74.38 396 GLU A N 1
ATOM 3174 C CA . GLU A 1 396 ? 0.176 16.884 1.044 1.00 74.38 396 GLU A CA 1
ATOM 3175 C C . GLU A 1 396 ? -0.477 15.484 1.081 1.00 74.38 396 GLU A C 1
ATOM 3177 O O . GLU A 1 396 ? -1.660 15.382 1.410 1.00 74.38 396 GLU A O 1
ATOM 3182 N N . ASP A 1 397 ? 0.302 14.407 0.905 1.00 73.38 397 ASP A N 1
ATOM 3183 C CA . ASP A 1 397 ? -0.174 13.017 1.029 1.00 73.38 397 ASP A CA 1
ATOM 3184 C C . ASP A 1 397 ? -0.569 12.674 2.478 1.00 73.38 397 ASP A C 1
ATOM 3186 O O . ASP A 1 397 ? -1.590 12.028 2.729 1.00 73.38 397 ASP A O 1
ATOM 3190 N N . GLN A 1 398 ? 0.232 13.120 3.455 1.00 69.38 398 GLN A N 1
ATOM 3191 C CA . GLN A 1 398 ? -0.016 12.864 4.881 1.00 69.38 398 GLN A CA 1
ATOM 3192 C C . GLN A 1 398 ? -1.211 13.673 5.410 1.00 69.38 398 GLN A C 1
ATOM 3194 O O . GLN A 1 398 ? -2.040 13.157 6.164 1.00 69.38 398 GLN A O 1
ATOM 3199 N N . GLU A 1 399 ? -1.329 14.937 5.002 1.00 78.56 399 GLU A N 1
ATOM 3200 C CA . GLU A 1 399 ? -2.425 15.827 5.390 1.00 78.56 399 GLU A CA 1
ATOM 3201 C C . GLU A 1 399 ? -3.765 15.356 4.822 1.00 78.56 399 GLU A C 1
ATOM 3203 O O . GLU A 1 399 ? -4.787 15.450 5.510 1.00 78.56 399 GLU A O 1
ATOM 3208 N N . TRP A 1 400 ? -3.778 14.806 3.602 1.00 75.38 400 TRP A N 1
ATOM 3209 C CA . TRP A 1 400 ? -4.992 14.249 3.013 1.00 75.38 400 TRP A CA 1
ATOM 3210 C C . TRP A 1 400 ? -5.495 13.034 3.792 1.00 75.38 400 TRP A C 1
ATOM 3212 O O . TRP A 1 400 ? -6.676 12.994 4.135 1.00 75.38 400 TRP A O 1
ATOM 3222 N N . TYR A 1 401 ? -4.615 12.098 4.163 1.00 71.50 401 TYR A N 1
ATOM 3223 C CA . TYR A 1 401 ? -4.993 10.928 4.966 1.00 71.50 401 TYR A CA 1
ATOM 3224 C C . TYR A 1 401 ? -5.584 11.332 6.324 1.00 71.50 401 TYR A C 1
ATOM 3226 O O . TYR A 1 401 ? -6.665 10.879 6.701 1.00 71.50 401 TYR A O 1
ATOM 3234 N N . GLN A 1 402 ? -4.953 12.281 7.024 1.00 75.25 402 GLN A N 1
ATOM 3235 C CA . GLN A 1 402 ? -5.514 12.817 8.270 1.00 75.25 402 GLN A CA 1
ATOM 3236 C C . GLN A 1 402 ? -6.844 13.554 8.060 1.00 75.25 402 GLN A C 1
ATOM 3238 O O . GLN A 1 402 ? -7.684 13.621 8.957 1.00 75.25 402 GLN A O 1
ATOM 3243 N N . LYS A 1 403 ? -7.052 14.165 6.892 1.00 76.31 403 LYS A N 1
ATOM 3244 C CA . LYS A 1 403 ? -8.321 14.811 6.539 1.00 76.31 403 LYS A CA 1
ATOM 3245 C C . LYS A 1 403 ? -9.401 13.784 6.193 1.00 76.31 403 LYS A C 1
ATOM 3247 O O . LYS A 1 403 ? -10.566 14.030 6.494 1.00 76.31 403 LYS A O 1
ATOM 3252 N N . TRP A 1 404 ? -9.030 12.651 5.602 1.00 79.19 404 TRP A N 1
ATOM 3253 C CA . TRP A 1 404 ? -9.920 11.523 5.343 1.00 79.19 404 TRP A CA 1
ATOM 3254 C C . TRP A 1 404 ? -10.352 10.842 6.646 1.00 79.19 404 TRP A C 1
ATOM 3256 O O . TRP A 1 404 ? -11.553 10.696 6.854 1.00 79.19 404 TRP A O 1
ATOM 3266 N N . LEU A 1 405 ? -9.424 10.555 7.569 1.00 72.19 405 LEU A N 1
ATOM 3267 C CA . LEU A 1 405 ? -9.755 10.018 8.899 1.00 72.19 405 LEU A CA 1
ATOM 3268 C C . LEU A 1 405 ? -10.724 10.933 9.656 1.00 72.19 405 LEU A C 1
ATOM 3270 O O . LEU A 1 405 ? -11.782 10.484 10.084 1.00 72.19 405 LEU A O 1
ATOM 3274 N N . ARG A 1 406 ? -10.441 12.243 9.701 1.00 76.81 406 ARG A N 1
ATOM 3275 C CA . ARG A 1 406 ? -11.357 13.231 10.299 1.00 76.81 406 ARG A CA 1
ATOM 3276 C C . ARG A 1 406 ? -12.733 13.244 9.634 1.00 76.81 406 ARG A C 1
ATOM 3278 O O . ARG A 1 406 ? -13.737 13.465 10.297 1.00 76.81 406 ARG A O 1
ATOM 3285 N N . ARG A 1 407 ? -12.809 13.019 8.318 1.00 70.81 407 ARG A N 1
ATOM 3286 C CA . ARG A 1 407 ? -14.094 12.911 7.609 1.00 70.81 407 ARG A CA 1
ATOM 3287 C C . ARG A 1 407 ? -14.840 11.626 7.954 1.00 70.81 407 ARG A C 1
ATOM 3289 O O . ARG A 1 407 ? -16.060 11.691 8.027 1.00 70.81 407 ARG A O 1
ATOM 3296 N N . GLN A 1 408 ? -14.147 10.505 8.152 1.00 65.81 408 GLN A N 1
ATOM 3297 C CA . GLN A 1 408 ? -14.770 9.253 8.592 1.00 65.81 408 GLN A CA 1
ATOM 3298 C C . GLN A 1 408 ? -15.311 9.382 10.017 1.00 65.81 408 GLN A C 1
ATOM 3300 O O . GLN A 1 408 ? -16.480 9.077 10.230 1.00 65.81 408 GLN A O 1
ATOM 3305 N N . GLU A 1 409 ? -14.529 9.952 10.938 1.00 68.56 409 GLU A N 1
ATOM 3306 C CA . GLU A 1 409 ? -14.975 10.244 12.308 1.00 68.56 409 GLU A CA 1
ATOM 3307 C C . GLU A 1 409 ? -16.216 11.147 12.315 1.00 68.56 409 GLU A C 1
ATOM 3309 O O . GLU A 1 409 ? -17.218 10.821 12.946 1.00 68.56 409 GLU A O 1
ATOM 3314 N N . ILE A 1 410 ? -16.219 12.229 11.525 1.00 67.12 410 ILE A N 1
ATOM 3315 C CA . ILE A 1 410 ? -17.398 13.101 11.388 1.00 67.12 410 ILE A CA 1
ATOM 3316 C C . ILE A 1 410 ? -18.594 12.340 10.795 1.00 67.12 410 ILE A C 1
ATOM 3318 O O . ILE A 1 410 ? -19.734 12.598 11.169 1.00 67.12 410 ILE A O 1
ATOM 3322 N N . ARG A 1 411 ? -18.374 11.402 9.866 1.00 61.62 411 ARG A N 1
ATOM 3323 C CA . ARG A 1 411 ? -19.459 10.634 9.236 1.00 61.62 411 ARG A CA 1
ATOM 3324 C C . ARG A 1 411 ? -20.097 9.643 10.211 1.00 61.62 411 ARG A C 1
ATOM 3326 O O . ARG A 1 411 ? -21.299 9.414 10.114 1.00 61.62 411 ARG A O 1
ATOM 3333 N N . THR A 1 412 ? -19.327 9.106 11.154 1.00 54.78 412 THR A N 1
ATOM 3334 C CA . THR A 1 412 ? -19.836 8.242 12.228 1.00 54.78 412 THR A CA 1
ATOM 3335 C C . THR A 1 412 ? -20.519 9.020 13.356 1.00 54.78 412 THR A C 1
ATOM 3337 O O . THR A 1 412 ? -21.421 8.485 13.993 1.00 54.78 412 THR A O 1
ATOM 3340 N N . ASP A 1 413 ? -20.161 10.291 13.562 1.00 50.25 413 ASP A N 1
ATOM 3341 C CA . ASP A 1 413 ? -20.630 11.102 14.699 1.00 50.25 413 ASP A CA 1
ATOM 3342 C C . ASP A 1 413 ? -21.971 11.837 14.439 1.00 50.25 413 ASP A C 1
ATOM 3344 O O . ASP A 1 413 ? -22.590 12.386 15.346 1.00 50.25 413 ASP A O 1
ATOM 3348 N N . VAL A 1 414 ? -22.480 11.847 13.196 1.00 51.22 414 VAL A N 1
ATOM 3349 C CA . VAL A 1 414 ? -23.660 12.662 12.817 1.00 51.22 414 VAL A CA 1
ATOM 3350 C C . VAL A 1 414 ? -25.020 12.001 13.111 1.00 51.22 414 VAL A C 1
ATOM 3352 O O . VAL A 1 414 ? -26.043 12.680 13.035 1.00 51.22 414 VAL A O 1
ATOM 3355 N N . THR A 1 415 ? -25.091 10.724 13.507 1.00 49.56 415 THR A N 1
ATOM 3356 C CA . THR A 1 415 ? -26.396 10.016 13.592 1.00 49.56 415 THR A CA 1
ATOM 3357 C C . THR A 1 415 ? -26.961 9.738 14.987 1.00 49.56 415 THR A C 1
ATOM 3359 O O . THR A 1 415 ? -28.107 9.306 15.086 1.00 49.56 415 THR A O 1
ATOM 3362 N N . ARG A 1 416 ? -26.253 10.029 16.079 1.00 48.25 416 ARG A N 1
ATOM 3363 C CA . ARG A 1 416 ? -26.827 9.997 17.439 1.00 48.25 416 ARG A CA 1
ATOM 3364 C C . ARG A 1 416 ? -25.835 10.669 18.390 1.00 48.25 416 ARG A C 1
ATOM 3366 O O . ARG A 1 416 ? -24.651 10.385 18.253 1.00 48.25 416 ARG A O 1
ATOM 3373 N N . PRO A 1 417 ? -26.258 11.510 19.351 1.00 58.00 417 PRO A N 1
ATOM 3374 C CA . PRO A 1 417 ? -25.383 11.896 20.453 1.00 58.00 417 PRO A CA 1
ATOM 3375 C C . PRO A 1 417 ? -24.802 10.618 21.069 1.00 58.00 417 PRO A C 1
ATOM 3377 O O . PRO A 1 417 ? -25.563 9.816 21.607 1.00 58.00 417 PRO A O 1
ATOM 3380 N N . GLY A 1 418 ? -23.494 10.383 20.921 1.00 58.78 418 GLY A N 1
ATOM 3381 C CA . GLY A 1 418 ? -22.839 9.090 21.191 1.00 58.78 418 GLY A CA 1
ATOM 3382 C C . GLY A 1 418 ? -22.906 8.584 22.640 1.00 58.78 418 GLY A C 1
ATOM 3383 O O . GLY A 1 418 ? -22.270 7.595 22.972 1.00 58.78 418 GLY A O 1
ATOM 3384 N N . TRP A 1 419 ? -23.656 9.258 23.510 1.00 66.25 419 TRP A N 1
ATOM 3385 C CA . TRP A 1 419 ? -23.949 8.865 24.889 1.00 66.25 419 TRP A CA 1
ATOM 3386 C C . TRP A 1 419 ? -25.370 8.320 25.087 1.00 66.25 419 TRP A C 1
ATOM 3388 O O . TRP A 1 419 ? -25.707 7.898 26.190 1.00 66.25 419 TRP A O 1
ATOM 3398 N N . LEU A 1 420 ? -26.217 8.329 24.051 1.00 65.31 420 LEU A N 1
ATOM 3399 C CA . LEU A 1 420 ? -27.469 7.575 24.061 1.00 65.31 420 LEU A CA 1
ATOM 3400 C C . LEU A 1 420 ? -27.126 6.103 23.841 1.00 65.31 420 LEU A C 1
ATOM 3402 O O . LEU A 1 420 ? -27.089 5.625 22.704 1.00 65.31 420 LEU A O 1
ATOM 3406 N N . GLU A 1 421 ? -26.828 5.414 24.942 1.00 63.22 421 GLU A N 1
ATOM 3407 C CA . GLU A 1 421 ? -26.738 3.958 24.964 1.00 63.22 421 GLU A CA 1
ATOM 3408 C C . GLU A 1 421 ? -27.993 3.333 24.326 1.00 63.22 421 GLU A C 1
ATOM 3410 O O . GLU A 1 421 ? -29.075 3.937 24.351 1.00 63.22 421 GLU A O 1
ATOM 3415 N N . PRO A 1 422 ? -27.871 2.142 23.714 1.00 62.97 422 PRO A N 1
ATOM 3416 C CA . PRO A 1 422 ? -29.036 1.389 23.262 1.00 62.97 422 PRO A CA 1
ATOM 3417 C C . PRO A 1 422 ? -30.062 1.262 24.400 1.00 62.97 422 PRO A C 1
ATOM 3419 O O . PRO A 1 422 ? -29.683 1.077 25.556 1.00 62.97 422 PRO A O 1
ATOM 3422 N N . GLU A 1 423 ? -31.352 1.371 24.061 1.00 66.81 423 GLU A N 1
ATOM 3423 C CA . GLU A 1 423 ? -32.474 1.435 25.020 1.00 66.81 423 GLU A CA 1
ATOM 3424 C C . GLU A 1 423 ? -32.531 0.245 26.000 1.00 66.81 423 GLU A C 1
ATOM 3426 O O . GLU A 1 423 ? -33.177 0.356 27.035 1.00 66.81 423 GLU A O 1
ATOM 3431 N N . ASP A 1 424 ? -31.796 -0.842 25.732 1.00 78.81 424 ASP A N 1
ATOM 3432 C CA . ASP A 1 424 ? -31.894 -2.115 26.454 1.00 78.81 424 ASP A CA 1
ATOM 3433 C C . ASP A 1 424 ? -30.701 -2.452 27.383 1.00 78.81 424 ASP A C 1
ATOM 3435 O O . ASP A 1 424 ? -30.657 -3.547 27.941 1.00 78.81 424 ASP A O 1
ATOM 3439 N N . GLY A 1 425 ? -29.699 -1.577 27.552 1.00 85.75 425 GLY A N 1
ATOM 3440 C CA . GLY A 1 425 ? -28.556 -1.865 28.446 1.00 85.75 425 GLY A CA 1
ATOM 3441 C C . GLY A 1 425 ? -28.914 -1.729 29.933 1.00 85.75 425 GLY A C 1
ATOM 3442 O O . GLY A 1 425 ? -29.576 -0.763 30.285 1.00 85.75 425 GLY A O 1
ATOM 3443 N N . GLU A 1 426 ? -28.486 -2.632 30.824 1.00 91.94 426 GLU A N 1
ATOM 3444 C CA . GLU A 1 426 ? -28.731 -2.509 32.279 1.00 91.94 426 GLU A CA 1
ATOM 3445 C C . GLU A 1 426 ? -28.179 -1.181 32.841 1.00 91.94 426 GLU A C 1
ATOM 3447 O O . GLU A 1 426 ? -27.038 -0.809 32.565 1.00 91.94 426 GLU A O 1
ATOM 3452 N N . ILE A 1 427 ? -28.980 -0.454 33.634 1.00 92.75 427 ILE A N 1
ATOM 3453 C CA . ILE A 1 427 ? -28.552 0.818 34.240 1.00 92.75 427 ILE A CA 1
ATOM 3454 C C . ILE A 1 427 ? -27.433 0.547 35.246 1.00 92.75 427 ILE A C 1
ATOM 3456 O O . ILE A 1 427 ? -27.615 -0.192 36.213 1.00 92.75 427 ILE A O 1
ATOM 3460 N N . ASN A 1 428 ? -26.296 1.218 35.080 1.00 93.19 428 ASN A N 1
ATOM 3461 C CA . ASN A 1 428 ? -25.255 1.218 36.096 1.00 93.19 428 ASN A CA 1
ATOM 3462 C C . ASN A 1 428 ? -25.663 2.118 37.277 1.00 93.19 428 ASN A C 1
ATOM 3464 O O . ASN A 1 428 ? -25.561 3.343 37.208 1.00 93.19 428 ASN A O 1
ATOM 3468 N N . GLU A 1 429 ? -26.093 1.511 38.383 1.00 93.94 429 GLU A N 1
ATOM 3469 C CA . GLU A 1 429 ? -26.545 2.217 39.593 1.00 93.94 429 GLU A CA 1
ATOM 3470 C C . GLU A 1 429 ? -25.475 3.122 40.230 1.00 93.94 429 GLU A C 1
ATOM 3472 O O . GLU A 1 429 ? -25.809 4.017 41.004 1.00 93.94 429 GLU A O 1
ATOM 3477 N N . GLN A 1 430 ? -24.193 2.908 39.919 1.00 95.88 430 GLN A N 1
ATOM 3478 C CA . GLN A 1 430 ? -23.070 3.690 40.448 1.00 95.88 430 GLN A CA 1
ATOM 3479 C C . GLN A 1 430 ? -22.686 4.867 39.543 1.00 95.88 430 GLN A C 1
ATOM 3481 O O . GLN A 1 430 ? -21.859 5.692 39.935 1.00 95.88 430 GLN A O 1
ATOM 3486 N N . GLU A 1 431 ? -23.250 4.956 38.336 1.00 95.12 431 GLU A N 1
ATOM 3487 C CA . GLU A 1 431 ? -22.964 6.052 37.417 1.00 95.12 431 GLU A CA 1
ATOM 3488 C C . GLU A 1 431 ? -23.517 7.368 37.982 1.00 95.12 431 GLU A C 1
ATOM 3490 O O . GLU A 1 431 ? -24.695 7.472 38.320 1.00 95.12 431 GLU A O 1
ATOM 3495 N N . LEU A 1 432 ? -22.660 8.386 38.081 1.00 97.25 432 LEU A N 1
ATOM 3496 C CA . LEU A 1 432 ? -23.068 9.741 38.436 1.00 97.25 432 LEU A CA 1
ATOM 3497 C C . LEU A 1 432 ? -23.446 10.509 37.172 1.00 97.25 432 LEU A C 1
ATOM 3499 O O . LEU A 1 432 ? -22.637 10.655 36.247 1.00 97.25 432 LEU A O 1
ATOM 3503 N N . ARG A 1 433 ? -24.665 11.048 37.156 1.00 97.25 433 ARG A N 1
ATOM 3504 C CA . ARG A 1 433 ? -25.150 11.925 36.091 1.00 97.25 433 ARG A CA 1
ATOM 3505 C C . ARG A 1 433 ? -25.579 13.274 36.660 1.00 97.25 433 ARG A C 1
ATOM 3507 O O . ARG A 1 433 ? -26.074 13.356 37.782 1.00 97.25 433 ARG A O 1
ATOM 3514 N N . LEU A 1 434 ? -25.348 14.330 35.890 1.00 97.19 434 LEU A N 1
ATOM 3515 C CA . LEU A 1 434 ? -25.728 15.696 36.217 1.00 97.19 434 LEU A CA 1
ATOM 3516 C C . LEU A 1 434 ? -27.206 15.896 35.881 1.00 97.19 434 LEU A C 1
ATOM 3518 O O . LEU A 1 434 ? -27.610 15.736 34.725 1.00 97.19 434 LEU A O 1
ATOM 3522 N N . ASP A 1 435 ? -27.993 16.247 36.890 1.00 97.12 435 ASP A N 1
ATOM 3523 C CA . ASP A 1 435 ? -29.414 16.551 36.761 1.00 97.12 435 ASP A CA 1
ATOM 3524 C C . ASP A 1 435 ? -29.586 17.947 36.122 1.00 97.12 435 ASP A C 1
ATOM 3526 O O . ASP A 1 435 ? -29.084 18.939 36.654 1.00 97.12 435 ASP A O 1
ATOM 3530 N N . PRO A 1 436 ? -30.258 18.072 34.962 1.00 96.56 436 PRO A N 1
ATOM 3531 C CA . PRO A 1 436 ? -30.425 19.356 34.282 1.00 96.56 436 PRO A CA 1
ATOM 3532 C C . PRO A 1 436 ? -31.358 20.339 35.009 1.00 96.56 436 PRO A C 1
ATOM 3534 O O . PRO A 1 436 ? -31.373 21.516 34.647 1.00 96.56 436 PRO A O 1
ATOM 3537 N N . GLN A 1 437 ? -32.162 19.895 35.983 1.00 95.75 437 GLN A N 1
ATOM 3538 C CA . GLN A 1 437 ? -33.092 20.768 36.706 1.00 95.75 437 GLN A CA 1
ATOM 3539 C C . GLN A 1 437 ? -32.411 21.556 37.826 1.00 95.75 437 GLN A C 1
ATOM 3541 O O . GLN A 1 437 ? -32.756 22.720 38.038 1.00 95.75 437 GLN A O 1
ATOM 3546 N N . ASP A 1 438 ? -31.468 20.942 38.545 1.00 96.69 438 ASP A N 1
ATOM 3547 C CA . ASP A 1 438 ? -30.781 21.562 39.687 1.00 96.69 438 ASP A CA 1
ATOM 3548 C C . ASP A 1 438 ? -29.255 21.671 39.524 1.00 96.69 438 ASP A C 1
ATOM 3550 O O . ASP A 1 438 ? -28.624 22.455 40.234 1.00 96.69 438 ASP A O 1
ATOM 3554 N N . GLY A 1 439 ? -28.663 20.957 38.564 1.00 95.56 439 GLY A N 1
ATOM 3555 C CA . GLY A 1 439 ? -27.221 20.918 38.348 1.00 95.56 439 GLY A CA 1
ATOM 3556 C C . GLY A 1 439 ? -26.462 20.088 39.385 1.00 95.56 439 GLY A C 1
ATOM 3557 O O . GLY A 1 439 ? -25.261 20.302 39.554 1.00 95.56 439 GLY A O 1
ATOM 3558 N N . GLU A 1 440 ? -27.122 19.170 40.097 1.00 97.50 440 GLU A N 1
ATOM 3559 C CA . GLU A 1 440 ? -26.470 18.272 41.052 1.00 97.50 440 GLU A CA 1
ATOM 3560 C C . GLU A 1 440 ? -26.125 16.913 40.426 1.00 97.50 440 GLU A C 1
ATOM 3562 O O . GLU A 1 440 ? -26.827 16.391 39.560 1.00 97.50 440 GLU A O 1
ATOM 3567 N N . TRP A 1 441 ? -25.021 16.317 40.882 1.00 97.06 441 TRP A N 1
ATOM 3568 C CA . TRP A 1 441 ? -24.627 14.962 40.501 1.00 97.06 441 TRP A CA 1
ATOM 3569 C C . TRP A 1 441 ? -25.380 13.947 41.348 1.00 97.06 441 TRP A C 1
ATOM 3571 O O . TRP A 1 441 ? -25.287 13.979 42.576 1.00 97.06 441 TRP A O 1
ATOM 3581 N N . ARG A 1 442 ? -26.106 13.039 40.700 1.00 97.94 442 ARG A N 1
ATOM 3582 C CA . ARG A 1 442 ? -26.895 12.001 41.373 1.00 97.94 442 ARG A CA 1
ATOM 3583 C C . ARG A 1 442 ? -26.619 10.646 40.746 1.00 97.94 442 ARG A C 1
ATOM 3585 O O . ARG A 1 442 ? -26.287 10.593 39.567 1.00 97.94 442 ARG A O 1
ATOM 3592 N N . THR A 1 443 ? -26.743 9.578 41.531 1.00 97.94 443 THR A N 1
ATOM 3593 C CA . THR A 1 443 ? -26.864 8.197 41.031 1.00 97.94 443 THR A CA 1
ATOM 3594 C C . THR A 1 443 ? -28.318 7.876 40.677 1.00 97.94 443 THR A C 1
ATOM 3596 O O . THR A 1 443 ? -29.226 8.580 41.125 1.00 97.94 443 THR A O 1
ATOM 3599 N N . PHE A 1 444 ? -28.578 6.799 39.924 1.00 97.25 444 PHE A N 1
ATOM 3600 C CA . PHE A 1 444 ? -29.953 6.446 39.537 1.00 97.25 444 PHE A CA 1
ATOM 3601 C C . PHE A 1 444 ? -30.852 6.228 40.761 1.00 97.25 444 PHE A C 1
ATOM 3603 O O . PHE A 1 444 ? -31.975 6.727 40.809 1.00 97.25 444 PHE A O 1
ATOM 3610 N N . GLN A 1 445 ? -30.316 5.589 41.805 1.00 97.62 445 GLN A N 1
ATOM 3611 C CA . GLN A 1 445 ? -31.011 5.402 43.077 1.00 97.62 445 GLN A CA 1
ATOM 3612 C C . GLN A 1 445 ? -31.360 6.739 43.751 1.00 97.62 445 GLN A C 1
ATOM 3614 O O . GLN A 1 445 ? -32.486 6.929 44.205 1.00 97.62 445 GLN A O 1
ATOM 3619 N N . GLN A 1 446 ? -30.430 7.700 43.776 1.00 97.81 446 GLN A N 1
ATOM 3620 C CA . GLN A 1 446 ? -30.682 9.034 44.340 1.00 97.81 446 GLN A CA 1
ATOM 3621 C C . GLN A 1 446 ? -31.713 9.822 43.523 1.00 97.81 446 GLN A C 1
ATOM 3623 O O . GLN A 1 446 ? -32.497 10.594 44.081 1.00 97.81 446 GLN A O 1
ATOM 3628 N N . THR A 1 447 ? -31.731 9.631 42.204 1.00 97.44 447 THR A N 1
ATOM 3629 C CA . THR A 1 447 ? -32.760 10.184 41.316 1.00 97.44 447 THR A CA 1
ATOM 3630 C C . THR A 1 447 ? -34.119 9.541 41.604 1.00 97.44 447 THR A C 1
ATOM 3632 O O . THR A 1 447 ? -35.121 10.249 41.703 1.00 97.44 447 THR A O 1
ATOM 3635 N N . GLN A 1 448 ? -34.163 8.231 41.851 1.00 97.44 448 GLN A N 1
ATOM 3636 C CA . GLN A 1 448 ? -35.381 7.510 42.223 1.00 97.44 448 GLN A CA 1
ATOM 3637 C C . GLN A 1 448 ? -35.927 7.934 43.588 1.00 97.44 448 GLN A C 1
ATOM 3639 O O . GLN A 1 448 ? -37.133 8.118 43.728 1.00 97.44 448 GLN A O 1
ATOM 3644 N N . GLU A 1 449 ? -35.071 8.172 44.578 1.00 97.31 449 GLU A N 1
ATOM 3645 C CA . GLU A 1 449 ? -35.492 8.699 45.881 1.00 97.31 449 GLU A CA 1
ATOM 3646 C C . GLU A 1 449 ? -36.075 10.115 45.776 1.00 97.31 449 GLU A C 1
ATOM 3648 O O . GLU A 1 449 ? -37.052 10.440 46.454 1.00 97.31 449 GLU A O 1
ATOM 3653 N N . LYS A 1 450 ? -35.503 10.960 44.909 1.00 97.50 450 LYS A N 1
ATOM 3654 C CA . LYS A 1 450 ? -35.935 12.352 44.733 1.00 97.50 450 LYS A CA 1
ATOM 3655 C C . LYS A 1 450 ? -37.240 12.477 43.945 1.00 97.50 450 LYS A C 1
ATOM 3657 O O . LYS A 1 450 ? -38.099 13.277 44.311 1.00 97.50 450 LYS A O 1
ATOM 3662 N N . TYR A 1 451 ? -37.388 11.702 42.874 1.00 97.12 451 TYR A N 1
ATOM 3663 C CA . TYR A 1 451 ? -38.458 11.876 41.886 1.00 97.12 451 TYR A CA 1
ATOM 3664 C C . TYR A 1 451 ? -39.446 10.705 41.817 1.00 97.12 451 TYR A C 1
ATOM 3666 O O . TYR A 1 451 ? -40.524 10.850 41.243 1.00 97.12 451 TYR A O 1
ATOM 3674 N N . GLY A 1 452 ? -39.148 9.562 42.441 1.00 95.19 452 GLY A N 1
ATOM 3675 C CA . GLY A 1 452 ? -39.976 8.351 42.365 1.00 95.19 452 GLY A CA 1
ATOM 3676 C C . GLY A 1 452 ? -41.370 8.482 42.985 1.00 95.19 452 GLY A C 1
ATOM 3677 O O . GLY A 1 452 ? -42.225 7.636 42.753 1.00 95.19 452 GLY A O 1
ATOM 3678 N N . GLY A 1 453 ? -41.634 9.545 43.753 1.00 94.88 453 GLY A N 1
ATOM 3679 C CA . GLY A 1 453 ? -42.983 9.877 44.225 1.00 94.88 453 GLY A CA 1
ATOM 3680 C C . GLY A 1 453 ? -43.845 10.648 43.213 1.00 94.88 453 GLY A C 1
ATOM 3681 O O . GLY A 1 453 ? -45.044 10.789 43.443 1.00 94.88 453 GLY A O 1
ATOM 3682 N N . GLN A 1 454 ? -43.252 11.182 42.139 1.00 95.44 454 GLN A N 1
ATOM 3683 C CA . GLN A 1 454 ? -43.912 12.070 41.168 1.00 95.44 454 GLN A CA 1
ATOM 3684 C C . GLN A 1 454 ? -44.009 11.481 39.756 1.00 95.44 454 GLN A C 1
ATOM 3686 O O . GLN A 1 454 ? -44.906 11.875 39.013 1.00 95.44 454 GLN A O 1
ATOM 3691 N N . SER A 1 455 ? -43.126 10.548 39.403 1.00 95.38 455 SER A N 1
ATOM 3692 C CA . SER A 1 455 ? -43.037 9.949 38.066 1.00 95.38 455 SER A CA 1
ATOM 3693 C C . SER A 1 455 ? -43.121 8.426 38.126 1.00 95.38 455 SER A C 1
ATOM 3695 O O . SER A 1 455 ? -42.741 7.812 39.125 1.00 95.38 455 SER A O 1
ATOM 3697 N N . ASP A 1 456 ? -43.606 7.813 37.045 1.00 96.88 456 ASP A N 1
ATOM 3698 C CA . ASP A 1 456 ? -43.538 6.360 36.854 1.00 96.88 456 ASP A CA 1
ATOM 3699 C C . ASP A 1 456 ? -42.056 5.920 36.809 1.00 96.88 456 ASP A C 1
ATOM 3701 O O . ASP A 1 456 ? -41.251 6.606 36.168 1.00 96.88 456 ASP A O 1
ATOM 3705 N N . PRO A 1 457 ? -41.662 4.801 37.455 1.00 96.12 457 PRO A N 1
ATOM 3706 C CA . PRO A 1 457 ? -40.326 4.220 37.316 1.00 96.12 457 PRO A CA 1
ATOM 3707 C C . PRO A 1 457 ? -39.782 4.187 35.880 1.00 96.12 457 PRO A C 1
ATOM 3709 O O . PRO A 1 457 ? -38.596 4.448 35.683 1.00 96.12 457 PRO A O 1
ATOM 3712 N N . LYS A 1 458 ? -40.632 3.923 34.878 1.00 95.19 458 LYS A N 1
ATOM 3713 C CA . LYS A 1 458 ? -40.203 3.896 33.473 1.00 95.19 458 LYS A CA 1
ATOM 3714 C C . LYS A 1 458 ? -39.882 5.290 32.918 1.00 95.19 458 LYS A C 1
ATOM 3716 O O . LYS A 1 458 ? -38.881 5.463 32.230 1.00 95.19 458 LYS A O 1
ATOM 3721 N N . GLU A 1 459 ? -40.696 6.295 33.242 1.00 95.50 459 GLU A N 1
ATOM 3722 C CA . GLU A 1 459 ? -40.427 7.690 32.855 1.00 95.50 459 GLU A CA 1
ATOM 3723 C C . GLU A 1 459 ? -39.155 8.216 33.531 1.00 95.50 459 GLU A C 1
ATOM 3725 O O . GLU A 1 459 ? -38.404 8.993 32.943 1.00 95.50 459 GLU A O 1
ATOM 3730 N N . LEU A 1 460 ? -38.891 7.762 34.759 1.00 96.56 460 LEU A N 1
ATOM 3731 C CA . LEU A 1 460 ? -37.681 8.108 35.491 1.00 96.56 460 LEU A CA 1
ATOM 3732 C C . LEU A 1 460 ? -36.421 7.526 34.835 1.00 96.56 460 LEU A C 1
ATOM 3734 O O . LEU A 1 460 ? -35.399 8.205 34.736 1.00 96.56 460 LEU A O 1
ATOM 3738 N N . GLU A 1 461 ? -36.494 6.277 34.379 1.00 95.19 461 GLU A N 1
ATOM 3739 C CA . GLU A 1 461 ? -35.422 5.645 33.615 1.00 95.19 461 GLU A CA 1
ATOM 3740 C C . GLU A 1 461 ? -35.168 6.376 32.289 1.00 95.19 461 GLU A C 1
ATOM 3742 O O . GLU A 1 461 ? -34.017 6.683 31.968 1.00 95.19 461 GLU A O 1
ATOM 3747 N N . GLU A 1 462 ? -36.221 6.729 31.546 1.00 93.88 462 GLU A N 1
ATOM 3748 C CA . GLU A 1 462 ? -36.088 7.511 30.311 1.00 93.88 462 GLU A CA 1
ATOM 3749 C C . GLU A 1 462 ? -35.450 8.885 30.573 1.00 93.88 462 GLU A C 1
ATOM 3751 O O . GLU A 1 462 ? -34.544 9.297 29.843 1.00 93.88 462 GLU A O 1
ATOM 3756 N N . TYR A 1 463 ? -35.856 9.569 31.645 1.00 95.38 463 TYR A N 1
ATOM 3757 C CA . TYR A 1 463 ? -35.263 10.837 32.071 1.00 95.38 463 TYR A CA 1
ATOM 3758 C C . TYR A 1 463 ? -33.772 10.694 32.421 1.00 95.38 463 TYR A C 1
ATOM 3760 O O . TYR A 1 463 ? -32.939 11.473 31.949 1.00 95.38 463 TYR A O 1
ATOM 3768 N N . TRP A 1 464 ? -33.410 9.659 33.185 1.00 95.25 464 TRP A N 1
ATOM 3769 C CA . TRP A 1 464 ? -32.023 9.348 33.539 1.00 95.25 464 TRP A CA 1
ATOM 3770 C C . TRP A 1 464 ? -31.150 9.087 32.306 1.00 95.25 464 TRP A C 1
ATOM 3772 O O . TRP A 1 464 ? -30.031 9.598 32.205 1.00 95.25 464 TRP A O 1
ATOM 3782 N N . ARG A 1 465 ? -31.659 8.308 31.344 1.00 93.12 465 ARG A N 1
ATOM 3783 C CA . ARG A 1 465 ? -30.918 7.951 30.127 1.00 93.12 465 ARG A CA 1
ATOM 3784 C C . ARG A 1 465 ? -30.781 9.119 29.159 1.00 93.12 465 ARG A C 1
ATOM 3786 O O . ARG A 1 465 ? -29.708 9.293 28.581 1.00 93.12 465 ARG A O 1
ATOM 3793 N N . ARG A 1 466 ? -31.856 9.884 28.956 1.00 91.81 466 ARG A N 1
ATOM 3794 C CA . ARG A 1 466 ? -31.945 10.882 27.884 1.00 91.81 466 ARG A CA 1
ATOM 3795 C C . ARG A 1 466 ? -31.500 12.273 28.313 1.00 91.81 466 ARG A C 1
ATOM 3797 O O . ARG A 1 466 ? -30.803 12.943 27.553 1.00 91.81 466 ARG A O 1
ATOM 3804 N N . ASP A 1 467 ? -31.925 12.705 29.495 1.00 94.19 467 ASP A N 1
ATOM 3805 C CA . ASP A 1 467 ? -31.836 14.107 29.900 1.00 94.19 467 ASP A CA 1
ATOM 3806 C C . ASP A 1 467 ? -30.705 14.344 30.922 1.00 94.19 467 ASP A C 1
ATOM 3808 O O . ASP A 1 467 ? -30.106 15.423 30.925 1.00 94.19 467 ASP A O 1
ATOM 3812 N N . MET A 1 468 ? -30.344 13.343 31.739 1.00 95.88 468 MET A N 1
ATOM 3813 C CA . MET A 1 468 ? -29.197 13.443 32.653 1.00 95.88 468 MET A CA 1
ATOM 3814 C C . MET A 1 468 ? -27.874 13.119 31.948 1.00 95.88 468 MET A C 1
ATOM 3816 O O . MET A 1 468 ? -27.731 12.098 31.273 1.00 95.88 468 MET A O 1
ATOM 3820 N N . ARG A 1 469 ? -26.874 13.993 32.117 1.00 94.19 469 ARG A N 1
ATOM 3821 C CA . ARG A 1 469 ? -25.571 13.870 31.439 1.00 94.19 469 ARG A CA 1
ATOM 3822 C C . ARG A 1 469 ? -24.557 13.126 32.308 1.00 94.19 469 ARG A C 1
ATOM 3824 O O . ARG A 1 469 ? -24.303 13.583 33.421 1.00 94.19 469 ARG A O 1
ATOM 3831 N N . PRO A 1 470 ? -23.919 12.049 31.830 1.00 95.00 470 PRO A N 1
ATOM 3832 C CA . PRO A 1 470 ? -22.938 11.329 32.631 1.00 95.00 470 PRO A CA 1
ATOM 3833 C C . PRO A 1 470 ? -21.613 12.083 32.776 1.00 95.00 470 PRO A C 1
ATOM 3835 O O . PRO A 1 470 ? -21.215 12.869 31.911 1.00 95.00 470 PRO A O 1
ATOM 3838 N N . GLU A 1 471 ? -20.915 11.836 33.887 1.00 93.31 471 GLU A N 1
ATOM 3839 C CA . GLU A 1 471 ? -19.719 12.594 34.283 1.00 93.31 471 GLU A CA 1
ATOM 3840 C C . GLU A 1 471 ? -18.583 12.532 33.263 1.00 93.31 471 GLU A C 1
ATOM 3842 O O . GLU A 1 471 ? -17.950 13.545 32.952 1.00 93.31 471 GLU A O 1
ATOM 3847 N N . TRP A 1 472 ? -18.345 11.349 32.705 1.00 92.06 472 TRP A N 1
ATOM 3848 C CA . TRP A 1 472 ? -17.297 11.142 31.713 1.00 92.06 472 TRP A CA 1
ATOM 3849 C C . TRP A 1 472 ? -17.521 11.999 30.460 1.00 92.06 472 TRP A C 1
ATOM 3851 O O . TRP A 1 472 ? -16.552 12.508 29.900 1.00 92.06 472 TRP A O 1
ATOM 3861 N N . LYS A 1 473 ? -18.780 12.249 30.068 1.00 87.88 473 LYS A N 1
ATOM 3862 C CA . LYS A 1 473 ? -19.090 13.068 28.892 1.00 87.88 473 LYS A CA 1
ATOM 3863 C C . LYS A 1 473 ? -18.787 14.542 29.124 1.00 87.88 473 LYS A C 1
ATOM 3865 O O . LYS A 1 473 ? -18.260 15.211 28.241 1.00 87.88 473 LYS A O 1
ATOM 3870 N N . LEU A 1 474 ? -19.063 15.040 30.328 1.00 88.38 474 LEU A N 1
ATOM 3871 C CA . LEU A 1 474 ? -18.713 16.410 30.699 1.00 88.38 474 LEU A CA 1
ATOM 3872 C C . LEU A 1 474 ? -17.193 16.600 30.814 1.00 88.38 474 LEU A C 1
ATOM 3874 O O . LEU A 1 474 ? -16.687 17.638 30.387 1.00 88.38 474 LEU A O 1
ATOM 3878 N N . ARG A 1 475 ? -16.452 15.593 31.303 1.00 87.19 475 ARG A N 1
ATOM 3879 C CA . ARG A 1 475 ? -14.977 15.604 31.276 1.00 87.19 475 ARG A CA 1
ATOM 3880 C C . ARG A 1 475 ? -14.430 15.654 29.848 1.00 87.19 475 ARG A C 1
ATOM 3882 O O . ARG A 1 475 ? -13.557 16.469 29.569 1.00 87.19 475 ARG A O 1
ATOM 3889 N N . GLU A 1 476 ? -14.983 14.849 28.945 1.00 87.31 476 GLU A N 1
ATOM 3890 C CA . GLU A 1 476 ? -14.598 14.826 27.529 1.00 87.31 476 GLU A CA 1
ATOM 3891 C C . GLU A 1 476 ? -14.874 16.174 26.832 1.00 87.31 476 GLU A C 1
ATOM 3893 O O . GLU A 1 476 ? -14.016 16.704 26.124 1.00 87.31 476 GLU A O 1
ATOM 3898 N N . GLU A 1 477 ? -16.040 16.788 27.073 1.00 88.38 477 GLU A N 1
ATOM 3899 C CA . GLU A 1 477 ? -16.365 18.129 26.563 1.00 88.38 477 GLU A CA 1
ATOM 3900 C C . GLU A 1 477 ? -15.412 19.204 27.122 1.00 88.38 477 GLU A C 1
ATOM 3902 O O . GLU A 1 477 ? -15.004 20.117 26.397 1.00 88.38 477 GLU A O 1
ATOM 3907 N N . GLU A 1 478 ? -15.023 19.106 28.398 1.00 90.81 478 GLU A N 1
ATOM 3908 C CA . GLU A 1 478 ? -14.070 20.033 29.010 1.00 90.81 478 GLU A CA 1
ATOM 3909 C C . GLU A 1 478 ? -12.656 19.873 28.432 1.00 90.81 478 GLU A C 1
ATOM 3911 O O . GLU A 1 478 ? -11.993 20.873 28.144 1.00 90.81 478 GLU A O 1
ATOM 3916 N N . GLU A 1 479 ? -12.192 18.639 28.229 1.00 89.19 479 GLU A N 1
ATOM 3917 C CA . GLU A 1 479 ? -10.913 18.351 27.573 1.00 89.19 479 GLU A CA 1
ATOM 3918 C C . GLU A 1 479 ? -10.898 18.860 26.133 1.00 89.19 479 GLU A C 1
ATOM 3920 O O . GLU A 1 479 ? -9.947 19.535 25.732 1.00 89.19 479 GLU A O 1
ATOM 3925 N N . LYS A 1 480 ? -11.985 18.643 25.384 1.00 86.88 480 LYS A N 1
ATOM 3926 C CA . LYS A 1 480 ? -12.148 19.190 24.034 1.00 86.88 480 LYS A CA 1
ATOM 3927 C C . LYS A 1 480 ? -12.071 20.716 24.035 1.00 86.88 480 LYS A C 1
ATOM 3929 O O . LYS A 1 480 ? -11.338 21.290 23.232 1.00 86.88 480 LYS A O 1
ATOM 3934 N N . ARG A 1 481 ? -12.743 21.384 24.979 1.00 90.44 481 ARG A N 1
ATOM 3935 C CA . ARG A 1 481 ? -12.667 22.847 25.129 1.00 90.44 481 ARG A CA 1
ATOM 3936 C C . ARG A 1 481 ? -11.246 23.316 25.451 1.00 90.44 481 ARG A C 1
ATOM 3938 O O . ARG A 1 481 ? -10.793 24.301 24.873 1.00 90.44 481 ARG A O 1
ATOM 3945 N N . LYS A 1 482 ? -10.531 22.620 26.342 1.00 92.06 482 LYS A N 1
ATOM 3946 C CA . LYS A 1 482 ? -9.122 22.919 26.663 1.00 92.06 482 LYS A CA 1
ATOM 3947 C C . LYS A 1 482 ? -8.219 22.747 25.444 1.00 92.06 482 LYS A C 1
ATOM 3949 O O . LYS A 1 482 ? -7.319 23.558 25.247 1.00 92.06 482 LYS A O 1
ATOM 3954 N N . LEU A 1 483 ? -8.462 21.728 24.621 1.00 86.44 483 LEU A N 1
ATOM 3955 C CA . LEU A 1 483 ? -7.706 21.488 23.394 1.00 86.44 483 LEU A CA 1
ATOM 3956 C C . LEU A 1 483 ? -7.946 22.593 22.356 1.00 86.44 483 LEU A C 1
ATOM 3958 O O . LEU A 1 483 ? -6.986 23.124 21.802 1.00 86.44 483 LEU A O 1
ATOM 3962 N N . GLU A 1 484 ? -9.204 22.984 22.136 1.00 83.56 484 GLU A N 1
ATOM 3963 C CA . GLU A 1 484 ? -9.568 24.097 21.248 1.00 83.56 484 GLU A CA 1
ATOM 3964 C C . GLU A 1 484 ? -8.983 25.433 21.738 1.00 83.56 484 GLU A C 1
ATOM 3966 O O . GLU A 1 484 ? -8.490 26.238 20.945 1.00 83.56 484 GLU A O 1
ATOM 3971 N N . GLU A 1 485 ? -8.983 25.672 23.052 1.00 90.75 485 GLU A N 1
ATOM 3972 C CA . GLU A 1 485 ? -8.366 26.856 23.653 1.00 90.75 485 GLU A CA 1
ATOM 3973 C C . GLU A 1 485 ? -6.838 26.842 23.507 1.00 90.75 485 GLU A C 1
ATOM 3975 O O . GLU A 1 485 ? -6.255 27.852 23.109 1.00 90.75 485 GLU A O 1
ATOM 3980 N N . ALA A 1 486 ? -6.188 25.701 23.745 1.00 86.12 486 ALA A N 1
ATOM 3981 C CA . ALA A 1 486 ? -4.754 25.528 23.528 1.00 86.12 486 ALA A CA 1
ATOM 3982 C C . ALA A 1 486 ? -4.375 25.721 22.052 1.00 86.12 486 ALA A C 1
ATOM 3984 O O . ALA A 1 486 ? -3.359 26.345 21.745 1.00 86.12 486 ALA A O 1
ATOM 3985 N N . GLU A 1 487 ? -5.208 25.246 21.125 1.00 78.38 487 GLU A N 1
ATOM 3986 C CA . GLU A 1 487 ? -5.026 25.478 19.696 1.00 78.38 487 GLU A CA 1
ATOM 3987 C C . GLU A 1 487 ? -5.184 26.956 19.327 1.00 78.38 487 GLU A C 1
ATOM 3989 O O . GLU A 1 487 ? -4.380 27.502 18.567 1.00 78.38 487 GLU A O 1
ATOM 3994 N N . ARG A 1 488 ? -6.162 27.643 19.922 1.00 83.56 488 ARG A N 1
ATOM 3995 C CA . ARG A 1 488 ? -6.337 29.088 19.757 1.00 83.56 488 ARG A CA 1
ATOM 3996 C C . ARG A 1 488 ? -5.186 29.892 20.369 1.00 83.56 488 ARG A C 1
ATOM 3998 O O . ARG A 1 488 ? -4.885 30.976 19.867 1.00 83.56 488 ARG A O 1
ATOM 4005 N N . ALA A 1 489 ? -4.550 29.365 21.414 1.00 83.50 489 ALA A N 1
ATOM 4006 C CA . ALA A 1 489 ? -3.391 29.947 22.083 1.00 83.50 489 ALA A CA 1
ATOM 4007 C C . ALA A 1 489 ? -2.056 29.683 21.362 1.00 83.50 489 ALA A C 1
ATOM 4009 O O . ALA A 1 489 ? -1.037 30.249 21.767 1.00 83.50 489 ALA A O 1
ATOM 4010 N N . LYS A 1 490 ? -2.035 28.873 20.288 1.00 86.00 490 LYS A N 1
ATOM 4011 C CA . LYS A 1 490 ? -0.834 28.704 19.456 1.00 86.00 490 LYS A CA 1
ATOM 4012 C C . LYS A 1 490 ? -0.353 30.065 18.926 1.00 86.00 490 LYS A C 1
ATOM 4014 O O . LYS A 1 490 ? -1.182 30.939 18.642 1.00 86.00 490 LYS A O 1
ATOM 4019 N N . PRO A 1 491 ? 0.971 30.277 18.791 1.00 86.94 491 PRO A N 1
ATOM 4020 C CA . PRO A 1 491 ? 1.537 31.564 18.409 1.00 86.94 491 PRO A CA 1
ATOM 4021 C C . PRO A 1 491 ? 0.907 32.110 17.129 1.00 86.94 491 PRO A C 1
ATOM 4023 O O . PRO A 1 491 ? 0.679 31.385 16.160 1.00 86.94 491 PRO A O 1
ATOM 4026 N N . LYS A 1 492 ? 0.672 33.424 17.106 1.00 77.88 492 LYS A N 1
ATOM 4027 C CA . LYS A 1 492 ? 0.055 34.121 15.969 1.00 77.88 492 LYS A CA 1
ATOM 4028 C C . LYS A 1 492 ? 0.795 33.869 14.648 1.00 77.88 492 LYS A C 1
ATOM 4030 O O . LYS A 1 492 ? 0.158 33.852 13.604 1.00 77.88 492 LYS A O 1
ATOM 4035 N N . GLU A 1 493 ? 2.103 33.610 14.698 1.00 70.50 493 GLU A N 1
ATOM 4036 C CA . GLU A 1 493 ? 2.930 33.253 13.537 1.00 70.50 493 GLU A CA 1
ATOM 4037 C C . GLU A 1 493 ? 2.512 31.929 12.874 1.00 70.50 493 GLU A C 1
ATOM 4039 O O . GLU A 1 493 ? 2.509 31.847 11.646 1.00 70.50 493 GLU A O 1
ATOM 4044 N N . GLU A 1 494 ? 2.080 30.916 13.636 1.00 66.38 494 GLU A N 1
ATOM 4045 C CA . GLU A 1 494 ? 1.558 29.662 13.067 1.00 66.38 494 GLU A CA 1
ATOM 4046 C C . GLU A 1 494 ? 0.171 29.863 12.446 1.00 66.38 494 GLU A C 1
ATOM 4048 O O . GLU A 1 494 ? -0.109 29.355 11.357 1.00 66.38 494 GLU A O 1
ATOM 4053 N N . GLN A 1 495 ? -0.684 30.671 13.083 1.00 69.75 495 GLN A N 1
ATOM 4054 C CA . GLN A 1 495 ? -1.991 31.035 12.525 1.00 69.75 495 GLN A CA 1
ATOM 4055 C C . GLN A 1 495 ? -1.847 31.884 11.250 1.00 69.75 495 GLN A C 1
ATOM 4057 O O . GLN A 1 495 ? -2.567 31.673 10.272 1.00 69.75 495 GLN A O 1
ATOM 4062 N N . GLU A 1 496 ? -0.890 32.815 11.214 1.00 77.44 496 GLU A N 1
ATOM 4063 C CA . GLU A 1 496 ? -0.572 33.618 10.032 1.00 77.44 496 GLU A CA 1
ATOM 4064 C C . GLU A 1 496 ? 0.030 32.771 8.911 1.00 77.44 496 GLU A C 1
ATOM 4066 O O . GLU A 1 496 ? -0.316 32.978 7.743 1.00 77.44 496 GLU A O 1
ATOM 4071 N N . TRP A 1 497 ? 0.872 31.789 9.243 1.00 80.50 497 TRP A N 1
ATOM 4072 C CA . TRP A 1 497 ? 1.384 30.817 8.281 1.00 80.50 497 TRP A CA 1
ATOM 4073 C C . TRP A 1 497 ? 0.246 29.996 7.667 1.00 80.50 497 TRP A C 1
ATOM 4075 O O . TRP A 1 497 ? 0.144 29.929 6.440 1.00 80.50 497 TRP A O 1
ATOM 4085 N N . TYR A 1 498 ? -0.671 29.474 8.487 1.00 61.03 498 TYR A N 1
ATOM 4086 C CA . TYR A 1 498 ? -1.828 28.704 8.025 1.00 61.03 498 TYR A CA 1
ATOM 4087 C C . TYR A 1 498 ? -2.780 29.543 7.157 1.00 61.03 498 TYR A C 1
ATOM 4089 O O . TYR A 1 498 ? -3.190 29.114 6.079 1.00 61.03 498 TYR A O 1
ATOM 4097 N N . GLN A 1 499 ? -3.058 30.796 7.531 1.00 73.38 499 GLN A N 1
ATOM 4098 C CA . GLN A 1 499 ? -3.846 31.703 6.687 1.00 73.38 499 GLN A CA 1
ATOM 4099 C C . GLN A 1 499 ? -3.120 32.114 5.398 1.00 73.38 499 GLN A C 1
ATOM 4101 O O . GLN A 1 499 ? -3.749 32.374 4.372 1.00 73.38 499 GLN A O 1
ATOM 4106 N N . LYS A 1 500 ? -1.788 32.220 5.412 1.00 74.25 500 LYS A N 1
ATOM 4107 C CA . LYS A 1 500 ? -0.989 32.492 4.206 1.00 74.25 500 LYS A CA 1
ATOM 4108 C C . LYS A 1 500 ? -0.953 31.276 3.279 1.00 74.25 500 LYS A C 1
ATOM 4110 O O . LYS A 1 500 ? -0.956 31.451 2.062 1.00 74.25 500 LYS A O 1
ATOM 4115 N N . TRP A 1 501 ? -0.973 30.071 3.842 1.00 79.12 501 TRP A N 1
ATOM 4116 C CA . TRP A 1 501 ? -1.125 28.819 3.110 1.00 79.12 501 TRP A CA 1
ATOM 4117 C C . TRP A 1 501 ? -2.524 28.697 2.488 1.00 79.12 501 TRP A C 1
ATOM 4119 O O . TRP A 1 501 ? -2.617 28.477 1.282 1.00 79.12 501 TRP A O 1
ATOM 4129 N N . LEU A 1 502 ? -3.593 28.982 3.243 1.00 66.88 502 LEU A N 1
ATOM 4130 C CA . LEU A 1 502 ? -4.963 29.029 2.711 1.00 66.88 502 LEU A CA 1
ATOM 4131 C C . LEU A 1 502 ? -5.106 30.063 1.589 1.00 66.88 502 LEU A C 1
ATOM 4133 O O . LEU A 1 502 ? -5.639 29.736 0.537 1.00 66.88 502 LEU A O 1
ATOM 4137 N N . ARG A 1 503 ? -4.535 31.267 1.742 1.00 75.94 503 ARG A N 1
ATOM 4138 C CA . ARG A 1 503 ? -4.502 32.275 0.664 1.00 75.94 503 ARG A CA 1
ATOM 4139 C C . ARG A 1 503 ? -3.712 31.818 -0.562 1.00 75.94 503 ARG A C 1
ATOM 4141 O O . ARG A 1 503 ? -4.060 32.195 -1.673 1.00 75.94 503 ARG A O 1
ATOM 4148 N N . ARG A 1 504 ? -2.652 31.018 -0.399 1.00 65.69 504 ARG A N 1
ATOM 4149 C CA . ARG A 1 504 ? -1.923 30.420 -1.534 1.00 65.69 504 ARG A CA 1
ATOM 4150 C C . ARG A 1 504 ? -2.742 29.345 -2.238 1.00 65.69 504 ARG A C 1
ATOM 4152 O O . ARG A 1 504 ? -2.685 29.293 -3.460 1.00 65.69 504 ARG A O 1
ATOM 4159 N N . GLN A 1 505 ? -3.484 28.527 -1.497 1.00 57.19 505 GLN A N 1
ATOM 4160 C CA . GLN A 1 505 ? -4.397 27.535 -2.071 1.00 57.19 505 GLN A CA 1
ATOM 4161 C C . GLN A 1 505 ? -5.555 28.215 -2.803 1.00 57.19 505 GLN A C 1
ATOM 4163 O O . GLN A 1 505 ? -5.799 27.928 -3.968 1.00 57.19 505 GLN A O 1
ATOM 4168 N N . GLU A 1 506 ? -6.171 29.219 -2.186 1.00 68.69 506 GLU A N 1
ATOM 4169 C CA . GLU A 1 506 ? -7.221 30.021 -2.808 1.00 68.69 506 GLU A CA 1
ATOM 4170 C C . GLU A 1 506 ? -6.701 30.775 -4.041 1.00 68.69 506 GLU A C 1
ATOM 4172 O O . GLU A 1 506 ? -7.395 30.847 -5.044 1.00 68.69 506 GLU A O 1
ATOM 4177 N N . PHE A 1 507 ? -5.453 31.258 -4.041 1.00 64.44 507 PHE A N 1
ATOM 4178 C CA . PHE A 1 507 ? -4.823 31.858 -5.226 1.00 64.44 507 PHE A CA 1
ATOM 4179 C C . PHE A 1 507 ? -4.468 30.827 -6.310 1.00 64.44 507 PHE A C 1
ATOM 4181 O O . PHE A 1 507 ? -4.474 31.158 -7.493 1.00 64.44 507 PHE A O 1
ATOM 4188 N N . LYS A 1 508 ? -4.155 29.582 -5.931 1.00 57.97 508 LYS A N 1
ATOM 4189 C CA . LYS A 1 508 ? -3.927 28.468 -6.866 1.00 57.97 508 LYS A CA 1
ATOM 4190 C C . LYS A 1 508 ? -5.237 28.062 -7.551 1.00 57.97 508 LYS A C 1
ATOM 4192 O O . LYS A 1 508 ? -5.222 27.765 -8.737 1.00 57.97 508 LYS A O 1
ATOM 4197 N N . GLU A 1 509 ? -6.347 28.136 -6.826 1.00 50.47 509 GLU A N 1
ATOM 4198 C CA . GLU A 1 509 ? -7.695 27.799 -7.302 1.00 50.47 509 GLU A CA 1
ATOM 4199 C C . GLU A 1 509 ? -8.411 28.962 -7.994 1.00 50.47 509 GLU A C 1
ATOM 4201 O O . GLU A 1 509 ? -9.202 28.744 -8.903 1.00 50.47 509 GLU A O 1
ATOM 4206 N N . SER A 1 510 ? -8.101 30.202 -7.612 1.00 51.22 510 SER A N 1
ATOM 4207 C CA . SER A 1 510 ? -8.642 31.424 -8.224 1.00 51.22 510 SER A CA 1
ATOM 4208 C C . SER A 1 510 ? -7.816 31.902 -9.417 1.00 51.22 510 SER A C 1
ATOM 4210 O O . SER A 1 510 ? -8.115 32.952 -9.985 1.00 51.22 510 SER A O 1
ATOM 4212 N N . ARG A 1 511 ? -6.757 31.178 -9.812 1.00 49.06 511 ARG A N 1
ATOM 4213 C CA . ARG A 1 511 ? -6.136 31.396 -11.120 1.00 49.06 511 ARG A CA 1
ATOM 4214 C C . ARG A 1 511 ? -7.113 30.865 -12.171 1.00 49.06 511 ARG A C 1
ATOM 4216 O O . ARG A 1 511 ? -7.263 29.649 -12.256 1.00 49.06 511 ARG A O 1
ATOM 4223 N N . PRO A 1 512 ? -7.747 31.726 -12.990 1.00 46.16 512 PRO A N 1
ATOM 4224 C CA . PRO A 1 512 ? -8.454 31.235 -14.159 1.00 46.16 512 PRO A CA 1
ATOM 4225 C C . PRO A 1 512 ? -7.454 30.452 -15.003 1.00 46.16 512 PRO A C 1
ATOM 4227 O O . PRO A 1 512 ? -6.282 30.843 -15.113 1.00 46.16 512 PRO A O 1
ATOM 4230 N N . ASN A 1 513 ? -7.926 29.323 -15.521 1.00 43.72 513 ASN A N 1
ATOM 4231 C CA . ASN A 1 513 ? -7.171 28.368 -16.312 1.00 43.72 513 ASN A CA 1
ATOM 4232 C C . ASN A 1 513 ? -6.208 29.122 -17.243 1.00 43.72 513 ASN A C 1
ATOM 4234 O O . ASN A 1 513 ? -6.628 29.930 -18.073 1.00 43.72 513 ASN A O 1
ATOM 4238 N N . PHE A 1 514 ? -4.897 28.930 -17.073 1.00 40.44 514 PHE A N 1
ATOM 4239 C CA . PHE A 1 514 ? -3.878 29.651 -17.852 1.00 40.44 514 PHE A CA 1
ATOM 4240 C C . PHE A 1 514 ? -4.044 29.413 -19.371 1.00 40.44 514 PHE A C 1
ATOM 4242 O O . PHE A 1 514 ? -3.603 30.229 -20.181 1.00 40.44 514 PHE A O 1
ATOM 4249 N N . THR A 1 515 ? -4.774 28.358 -19.742 1.00 49.53 515 THR A N 1
ATOM 4250 C CA . THR A 1 515 ? -5.222 28.011 -21.094 1.00 49.53 515 THR A CA 1
ATOM 4251 C C . THR A 1 515 ? -6.264 28.976 -21.686 1.00 49.53 515 THR A C 1
ATOM 4253 O O . THR A 1 515 ? -6.257 29.200 -22.896 1.00 49.53 515 THR A O 1
ATOM 4256 N N . GLU A 1 516 ? -7.105 29.647 -20.890 1.00 46.88 516 GLU A N 1
ATOM 4257 C CA . GLU A 1 516 ? -8.096 30.602 -21.422 1.00 46.88 516 GLU A CA 1
ATOM 4258 C C . GLU A 1 516 ? -7.491 31.958 -21.804 1.00 46.88 516 GLU A C 1
ATOM 4260 O O . GLU A 1 516 ? -7.950 32.620 -22.741 1.00 46.88 516 GLU A O 1
ATOM 4265 N N . ARG A 1 517 ? -6.396 32.367 -21.149 1.00 40.34 517 ARG A N 1
ATOM 4266 C CA . ARG A 1 517 ? -5.704 33.619 -21.496 1.00 40.34 517 ARG A CA 1
ATOM 4267 C C . ARG A 1 517 ? -5.021 33.557 -22.868 1.00 40.34 517 ARG A C 1
ATOM 4269 O O . ARG A 1 517 ? -4.816 34.609 -23.473 1.00 40.34 517 ARG A O 1
ATOM 4276 N N . TRP A 1 518 ? -4.714 32.359 -23.370 1.00 47.31 518 TRP A N 1
ATOM 4277 C CA . TRP A 1 518 ? -4.241 32.158 -24.744 1.00 47.31 518 TRP A CA 1
ATOM 4278 C C . TRP A 1 518 ? -5.388 32.152 -25.762 1.00 47.31 518 TRP A C 1
ATOM 4280 O O . TRP A 1 518 ? -5.243 32.765 -26.815 1.00 47.31 518 TRP A O 1
ATOM 4290 N N . LYS A 1 519 ? -6.569 31.616 -25.420 1.00 47.41 519 LYS A N 1
ATOM 4291 C CA . LYS A 1 519 ? -7.767 31.724 -26.279 1.00 47.41 519 LYS A CA 1
ATOM 4292 C C . LYS A 1 519 ? -8.256 33.172 -26.450 1.00 47.41 519 LYS A C 1
ATOM 4294 O O . LYS A 1 519 ? -8.712 33.546 -27.525 1.00 47.41 519 LYS A O 1
ATOM 4299 N N . SER A 1 520 ? -8.091 34.024 -25.434 1.00 47.78 520 SER A N 1
ATOM 4300 C CA . SER A 1 520 ? -8.499 35.444 -25.494 1.00 47.78 520 SER A CA 1
ATOM 4301 C C . SER A 1 520 ? -7.501 36.384 -26.192 1.00 47.78 520 SER A C 1
ATOM 4303 O O . SER A 1 520 ? -7.791 37.567 -26.365 1.00 47.78 520 SER A O 1
ATOM 4305 N N . LYS A 1 521 ? -6.327 35.902 -26.621 1.00 46.00 521 LYS A N 1
ATOM 4306 C CA . LYS A 1 521 ? -5.390 36.676 -27.454 1.00 46.00 521 LYS A CA 1
ATOM 4307 C C . LYS A 1 521 ? -5.074 35.944 -28.759 1.00 46.00 521 LYS A C 1
ATOM 4309 O O . LYS A 1 521 ? -3.921 35.704 -29.086 1.00 46.00 521 LYS A O 1
ATOM 4314 N N . GLY A 1 522 ? -6.132 35.691 -29.526 1.00 48.62 522 GLY A N 1
ATOM 4315 C CA . GLY A 1 522 ? -6.061 35.494 -30.973 1.00 48.62 522 GLY A CA 1
ATOM 4316 C C . GLY A 1 522 ? -6.595 34.145 -31.435 1.00 48.62 522 GLY A C 1
ATOM 4317 O O . GLY A 1 522 ? -5.905 33.143 -31.308 1.00 48.62 522 GLY A O 1
ATOM 4318 N N . GLY A 1 523 ? -7.783 34.145 -32.050 1.00 45.72 523 GLY A N 1
ATOM 4319 C CA . GLY A 1 523 ? -8.103 33.128 -33.059 1.00 45.72 523 GLY A CA 1
ATOM 4320 C C . GLY A 1 523 ? -9.423 32.366 -32.954 1.00 45.72 523 GLY A C 1
ATOM 4321 O O . GLY A 1 523 ? -9.544 31.369 -33.648 1.00 45.72 523 GLY A O 1
ATOM 4322 N N . ALA A 1 524 ? -10.412 32.779 -32.154 1.00 45.47 524 ALA A N 1
ATOM 4323 C CA . ALA A 1 524 ? -11.668 32.014 -32.046 1.00 45.47 524 ALA A CA 1
ATOM 4324 C C . ALA A 1 524 ? -12.954 32.858 -32.123 1.00 45.47 524 ALA A C 1
ATOM 4326 O O . ALA A 1 524 ? -13.945 32.521 -31.488 1.00 45.47 524 ALA A O 1
ATOM 4327 N N . GLN A 1 525 ? -12.959 33.963 -32.879 1.00 42.41 525 GLN A N 1
ATOM 4328 C CA . GLN A 1 525 ? -14.158 34.811 -32.993 1.00 42.41 525 GLN A CA 1
ATOM 4329 C C . GLN A 1 525 ? -14.544 35.226 -34.425 1.00 42.41 525 GLN A C 1
ATOM 4331 O O . GLN A 1 525 ? -15.168 36.265 -34.601 1.00 42.41 525 GLN A O 1
ATOM 4336 N N . ALA A 1 526 ? -14.197 34.446 -35.460 1.00 49.47 526 ALA A N 1
ATOM 4337 C CA . ALA A 1 526 ? -14.480 34.847 -36.851 1.00 49.47 526 ALA A CA 1
ATOM 4338 C C . ALA A 1 526 ? -15.034 33.764 -37.803 1.00 49.47 526 ALA A C 1
ATOM 4340 O O . ALA A 1 526 ? -15.093 34.023 -39.001 1.00 49.47 526 ALA A O 1
ATOM 4341 N N . GLU A 1 527 ? -15.441 32.576 -37.341 1.00 53.31 527 GLU A N 1
ATOM 4342 C CA . GLU A 1 527 ? -15.884 31.502 -38.263 1.00 53.31 527 GLU A CA 1
ATOM 4343 C C . GLU A 1 527 ? -17.354 31.068 -38.108 1.00 53.31 527 GLU A C 1
ATOM 4345 O O . GLU A 1 527 ? -17.875 30.396 -38.997 1.00 53.31 527 GLU A O 1
ATOM 4350 N N . GLU A 1 528 ? -18.079 31.514 -37.074 1.00 51.59 528 GLU A N 1
ATOM 4351 C CA . GLU A 1 528 ? -19.549 31.419 -37.054 1.00 51.59 528 GLU A CA 1
ATOM 4352 C C . GLU A 1 528 ? -20.141 32.513 -37.956 1.00 51.59 528 GLU A C 1
ATOM 4354 O O . GLU A 1 528 ? -20.513 33.592 -37.504 1.00 51.59 528 GLU A O 1
ATOM 4359 N N . GLY A 1 529 ? -20.153 32.260 -39.266 1.00 57.03 529 GLY A N 1
ATOM 4360 C CA . GLY A 1 529 ? -20.772 33.150 -40.254 1.00 57.03 529 GLY A CA 1
ATOM 4361 C C . GLY A 1 529 ? -20.051 33.264 -41.596 1.00 57.03 529 GLY A C 1
ATOM 4362 O O . GLY A 1 529 ? -20.316 34.203 -42.342 1.00 57.03 529 GLY A O 1
ATOM 4363 N N . PHE A 1 530 ? -19.122 32.364 -41.934 1.00 65.19 530 PHE A N 1
ATOM 4364 C CA . PHE A 1 530 ? -18.503 32.404 -43.260 1.00 65.19 530 PHE A CA 1
ATOM 4365 C C . PHE A 1 530 ? -19.485 31.909 -44.340 1.00 65.19 530 PHE A C 1
ATOM 4367 O O . PHE A 1 530 ? -19.576 30.714 -44.603 1.00 65.19 530 PHE A O 1
ATOM 4374 N N . GLU A 1 531 ? -20.191 32.840 -44.990 1.00 76.56 531 GLU A N 1
ATOM 4375 C CA . GLU A 1 531 ? -21.095 32.604 -46.138 1.00 76.56 531 GLU A CA 1
ATOM 4376 C C . GLU A 1 531 ? -20.353 32.365 -47.478 1.00 76.56 531 GLU A C 1
ATOM 4378 O O . GLU A 1 531 ? -20.938 32.454 -48.557 1.00 76.56 531 GLU A O 1
ATOM 4383 N N . GLY A 1 532 ? -19.045 32.089 -47.449 1.00 88.69 532 GLY A N 1
ATOM 4384 C CA . GLY A 1 532 ? -18.241 31.865 -48.653 1.00 88.69 532 GLY A CA 1
ATOM 4385 C C . GLY A 1 532 ? -18.221 30.406 -49.121 1.00 88.69 532 GLY A C 1
ATOM 4386 O O . GLY A 1 532 ? -18.486 29.479 -48.355 1.00 88.69 532 GLY A O 1
ATOM 4387 N N . ARG A 1 533 ? -17.860 30.190 -50.393 1.00 96.50 533 ARG A N 1
ATOM 4388 C CA . ARG A 1 533 ? -17.672 28.844 -50.955 1.00 96.50 533 ARG A CA 1
ATOM 4389 C C . ARG A 1 533 ? -16.352 28.212 -50.493 1.00 96.50 533 ARG A C 1
ATOM 4391 O O . ARG A 1 533 ? -15.332 28.898 -50.395 1.00 96.50 533 ARG A O 1
ATOM 4398 N N . LYS A 1 534 ? -16.357 26.901 -50.249 1.00 96.56 534 LYS A N 1
ATOM 4399 C CA . LYS A 1 534 ? -15.174 26.088 -49.941 1.00 96.56 534 LYS A CA 1
ATOM 4400 C C . LYS A 1 534 ? -15.003 24.961 -50.964 1.00 96.56 534 LYS A C 1
ATOM 4402 O O . LYS A 1 534 ? -15.988 24.430 -51.464 1.00 96.56 534 LYS A O 1
ATOM 4407 N N . ILE A 1 535 ? -13.761 24.633 -51.301 1.00 96.88 535 ILE A N 1
ATOM 4408 C CA . ILE A 1 535 ? -13.375 23.609 -52.273 1.00 96.88 535 ILE A CA 1
ATOM 4409 C C . ILE A 1 535 ? -13.301 22.252 -51.570 1.00 96.88 535 ILE A C 1
ATOM 4411 O O . ILE A 1 535 ? -12.600 22.109 -50.566 1.00 96.88 535 ILE A O 1
ATOM 4415 N N . GLU A 1 536 ? -14.027 21.266 -52.100 1.00 96.44 536 GLU A N 1
ATOM 4416 C CA . GLU A 1 536 ? -13.968 19.879 -51.635 1.00 96.44 536 GLU A CA 1
ATOM 4417 C C . GLU A 1 536 ? -12.643 19.240 -52.075 1.00 96.44 536 GLU A C 1
ATOM 4419 O O . GLU A 1 536 ? -12.350 19.249 -53.276 1.00 96.44 536 GLU A O 1
ATOM 4424 N N . PRO A 1 537 ? -11.839 18.680 -51.156 1.00 94.88 537 PRO A N 1
ATOM 4425 C CA . PRO A 1 537 ? -10.519 18.146 -51.487 1.00 94.88 537 PRO A CA 1
ATOM 4426 C C . PRO A 1 537 ? -10.570 16.968 -52.470 1.00 94.88 537 PRO A C 1
ATOM 4428 O O . PRO A 1 537 ? -9.638 16.797 -53.253 1.00 94.88 537 PRO A O 1
ATOM 4431 N N . GLU A 1 538 ? -11.654 16.187 -52.481 1.00 91.94 538 GLU A N 1
ATOM 4432 C CA . GLU A 1 538 ? -11.751 14.997 -53.334 1.00 91.94 538 GLU A CA 1
ATOM 4433 C C . GLU A 1 538 ? -12.144 15.308 -54.781 1.00 91.94 538 GLU A C 1
ATOM 4435 O O . GLU A 1 538 ? -11.588 14.728 -55.714 1.00 91.94 538 GLU A O 1
ATOM 4440 N N . CYS A 1 539 ? -13.088 16.230 -54.998 1.00 92.56 539 CYS A N 1
ATOM 4441 C CA . CYS A 1 539 ? -13.589 16.526 -56.343 1.00 92.56 539 CYS A CA 1
ATOM 4442 C C . CYS A 1 539 ? -13.145 17.891 -56.894 1.00 92.56 539 CYS A C 1
ATOM 4444 O O . CYS A 1 539 ? -13.376 18.182 -58.071 1.00 92.56 539 CYS A O 1
ATOM 4446 N N . GLY A 1 540 ? -12.528 18.739 -56.065 1.00 94.94 540 GLY A N 1
ATOM 4447 C CA . GLY A 1 540 ? -12.049 20.071 -56.439 1.00 94.94 540 GLY A CA 1
ATOM 4448 C C . GLY A 1 540 ? -13.154 21.082 -56.761 1.00 94.94 540 GLY A C 1
ATOM 4449 O O . GLY A 1 540 ? -12.862 22.158 -57.286 1.00 94.94 540 GLY A O 1
ATOM 4450 N N . LYS A 1 541 ? -14.428 20.770 -56.487 1.00 97.06 541 LYS A N 1
ATOM 4451 C CA . LYS A 1 541 ? -15.549 21.694 -56.707 1.00 97.06 541 LYS A CA 1
ATOM 4452 C C . LYS A 1 541 ? -15.749 22.587 -55.490 1.00 97.06 541 LYS A C 1
ATOM 4454 O O . LYS A 1 541 ? -15.632 22.145 -54.352 1.00 97.06 541 LYS A O 1
ATOM 4459 N N . ALA A 1 542 ? -16.078 23.848 -55.749 1.00 96.62 542 ALA A N 1
ATOM 4460 C CA . ALA A 1 542 ? -16.426 24.804 -54.711 1.00 96.62 542 ALA A CA 1
ATOM 4461 C C . ALA A 1 542 ? -17.923 24.704 -54.383 1.00 96.62 542 ALA A C 1
ATOM 4463 O O . ALA A 1 542 ? -18.758 25.003 -55.238 1.00 96.62 542 ALA A O 1
ATOM 4464 N N . PHE A 1 543 ? -18.245 24.325 -53.153 1.00 97.06 543 PHE A N 1
ATOM 4465 C CA . PHE A 1 543 ? -19.606 24.273 -52.620 1.00 97.06 543 PHE A CA 1
ATOM 4466 C C . PHE A 1 543 ? -19.829 25.421 -51.641 1.00 97.06 543 PHE A C 1
ATOM 4468 O O . PHE A 1 543 ? -18.870 25.951 -51.095 1.00 97.06 543 PHE A O 1
ATOM 4475 N N . THR A 1 544 ? -21.077 25.821 -51.417 1.00 96.69 544 THR A N 1
ATOM 4476 C CA . THR A 1 544 ? -21.547 26.444 -50.164 1.00 96.69 544 THR A CA 1
ATOM 4477 C C . THR A 1 544 ? -21.969 25.348 -49.178 1.00 96.69 544 THR A C 1
ATOM 4479 O O . THR A 1 544 ? -22.209 24.218 -49.600 1.00 96.69 544 THR A O 1
ATOM 4482 N N . PHE A 1 545 ? -22.089 25.649 -47.879 1.00 95.19 545 PHE A N 1
ATOM 4483 C CA . PHE A 1 545 ? -22.482 24.623 -46.902 1.00 95.19 545 PHE A CA 1
ATOM 4484 C C . PHE A 1 545 ? -23.863 24.025 -47.220 1.00 95.19 545 PHE A C 1
ATOM 4486 O O . PHE A 1 545 ? -24.054 22.818 -47.116 1.00 95.19 545 PHE A O 1
ATOM 4493 N N . GLU A 1 546 ? -24.796 24.850 -47.702 1.00 96.06 546 GLU A N 1
ATOM 4494 C CA . GLU A 1 546 ? -26.114 24.394 -48.159 1.00 96.06 546 GLU A CA 1
ATOM 4495 C C . GLU A 1 546 ? -26.029 23.518 -49.421 1.00 96.06 546 GLU A C 1
ATOM 4497 O O . GLU A 1 546 ? -26.736 22.518 -49.514 1.00 96.06 546 GLU A O 1
ATOM 4502 N N . GLU A 1 547 ? -25.142 23.831 -50.378 1.00 96.75 547 GLU A N 1
ATOM 4503 C CA . GLU A 1 547 ? -24.920 22.979 -51.561 1.00 96.75 547 GLU A CA 1
ATOM 4504 C C . GLU A 1 547 ? -24.269 21.638 -51.177 1.00 96.75 547 GLU A C 1
ATOM 4506 O O . GLU A 1 547 ? -24.694 20.599 -51.678 1.00 96.75 547 GLU A O 1
ATOM 4511 N N . LEU A 1 548 ? -23.299 21.635 -50.252 1.00 96.75 548 LEU A N 1
ATOM 4512 C CA . LEU A 1 548 ? -22.693 20.405 -49.726 1.00 96.75 548 LEU A CA 1
ATOM 4513 C C . LEU A 1 548 ? -23.743 19.551 -48.998 1.00 96.75 548 LEU A C 1
ATOM 4515 O O . LEU A 1 548 ? -23.829 18.343 -49.207 1.00 96.75 548 LEU A O 1
ATOM 4519 N N . LYS A 1 549 ? -24.582 20.186 -48.174 1.00 97.00 549 LYS A N 1
ATOM 4520 C CA . LYS A 1 549 ? -25.681 19.527 -47.463 1.00 97.00 549 LYS A CA 1
ATOM 4521 C C . LYS A 1 549 ? -26.731 18.966 -48.419 1.00 97.00 549 LYS A C 1
ATOM 4523 O O . LYS A 1 549 ? -27.265 17.893 -48.158 1.00 97.00 549 LYS A O 1
ATOM 4528 N N . ALA A 1 550 ? -27.023 19.648 -49.522 1.00 96.88 550 ALA A N 1
ATOM 4529 C CA . ALA A 1 550 ? -27.949 19.145 -50.531 1.00 96.88 550 ALA A CA 1
ATOM 4530 C C . ALA A 1 550 ? -27.391 17.924 -51.285 1.00 96.88 550 ALA A C 1
ATOM 4532 O O . ALA A 1 550 ? -28.151 16.997 -51.562 1.00 96.88 550 ALA A O 1
ATOM 4533 N N . GLU A 1 551 ? -26.090 17.914 -51.591 1.00 97.06 551 GLU A N 1
ATOM 4534 C CA . GLU A 1 551 ? -25.443 16.822 -52.331 1.00 97.06 551 GLU A CA 1
ATOM 4535 C C . GLU A 1 551 ? -25.221 15.580 -51.449 1.00 97.06 551 GLU A C 1
ATOM 4537 O O . GLU A 1 551 ? -25.537 14.466 -51.862 1.00 97.06 551 GLU A O 1
ATOM 4542 N N . TYR A 1 552 ? -24.748 15.767 -50.210 1.00 95.50 552 TYR A N 1
ATOM 4543 C CA . TYR A 1 552 ? -24.289 14.672 -49.340 1.00 95.50 552 TYR A CA 1
ATOM 4544 C C . TYR A 1 552 ? -25.148 14.440 -48.089 1.00 95.50 552 TYR A C 1
ATOM 4546 O O . TYR A 1 552 ? -24.973 13.442 -47.390 1.00 95.50 552 TYR A O 1
ATOM 4554 N N . GLY A 1 553 ? -26.124 15.304 -47.800 1.00 94.94 553 GLY A N 1
ATOM 4555 C CA . GLY A 1 553 ? -26.978 15.195 -46.606 1.00 94.94 553 GLY A CA 1
ATOM 4556 C C . GLY A 1 553 ? -27.924 13.996 -46.595 1.00 94.94 553 GLY A C 1
ATOM 4557 O O . GLY A 1 553 ? -28.622 13.778 -45.608 1.00 94.94 553 GLY A O 1
ATOM 4558 N N . ARG A 1 554 ? -27.973 13.213 -47.681 1.00 94.06 554 ARG A N 1
ATOM 4559 C CA . ARG A 1 554 ? -28.689 11.933 -47.705 1.00 94.06 554 ARG A CA 1
ATOM 4560 C C . ARG A 1 554 ? -27.914 10.824 -46.992 1.00 94.06 554 ARG A C 1
ATOM 4562 O O . ARG A 1 554 ? -28.548 9.960 -46.391 1.00 94.06 554 ARG A O 1
ATOM 4569 N N . ASP A 1 555 ? -26.586 10.874 -47.064 1.00 95.62 555 ASP A N 1
ATOM 4570 C CA . ASP A 1 555 ? -25.698 9.820 -46.567 1.00 95.62 555 ASP A CA 1
ATOM 4571 C C . ASP A 1 555 ? -24.995 10.216 -45.258 1.00 95.62 555 ASP A C 1
ATOM 4573 O O . ASP A 1 555 ? -24.574 9.342 -44.503 1.00 95.62 555 ASP A O 1
ATOM 4577 N N . PHE A 1 556 ? -24.922 11.516 -44.950 1.00 94.56 556 PHE A N 1
ATOM 4578 C CA . PHE A 1 556 ? -24.223 12.041 -43.776 1.00 94.56 556 PHE 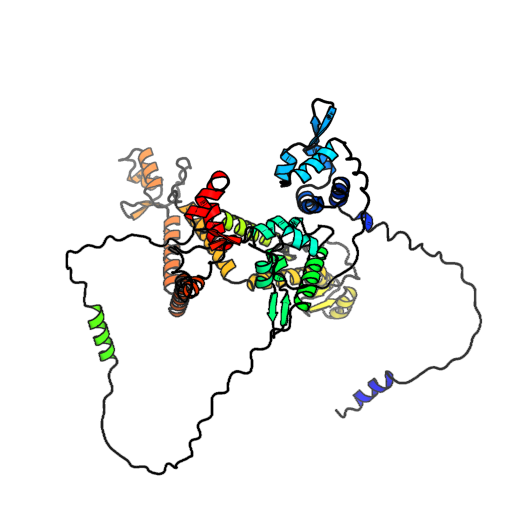A CA 1
ATOM 4579 C C . PHE A 1 556 ? -25.099 12.978 -42.944 1.00 94.56 556 PHE A C 1
ATOM 4581 O O . PHE A 1 556 ? -25.941 13.711 -43.472 1.00 94.56 556 PHE A O 1
ATOM 4588 N N . SER A 1 557 ? -24.889 12.964 -41.624 1.00 94.44 557 SER A N 1
ATOM 4589 C CA . SER A 1 557 ? -25.590 13.867 -40.714 1.00 94.44 557 SER A CA 1
ATOM 4590 C C . SER A 1 557 ? -25.126 15.316 -40.913 1.00 94.44 557 SER A C 1
ATOM 4592 O O . SER A 1 557 ? -24.011 15.582 -41.365 1.00 94.44 557 SER A O 1
ATOM 4594 N N . GLU A 1 558 ? -25.972 16.286 -40.560 1.00 93.06 558 GLU A N 1
ATOM 4595 C CA . GLU A 1 558 ? -25.601 17.703 -40.662 1.00 93.06 558 GLU A CA 1
ATOM 4596 C C . GLU A 1 558 ? -24.384 18.050 -39.788 1.00 93.06 558 GLU A C 1
ATOM 4598 O O . GLU A 1 558 ? -23.595 18.917 -40.156 1.00 93.06 558 GLU A O 1
ATOM 4603 N N . GLU A 1 559 ? -24.215 17.371 -38.654 1.00 91.19 559 GLU A N 1
ATOM 4604 C CA . GLU A 1 559 ? -23.104 17.589 -37.726 1.00 91.19 559 GLU A CA 1
ATOM 4605 C C . GLU A 1 559 ? -21.777 17.087 -38.311 1.00 91.19 559 GLU A C 1
ATOM 4607 O O . GLU A 1 559 ? -20.779 17.813 -38.286 1.00 91.19 559 GLU A O 1
ATOM 4612 N N . ASP A 1 560 ? -21.793 15.913 -38.950 1.00 94.19 560 ASP A N 1
ATOM 4613 C CA . ASP A 1 560 ? -20.632 15.372 -39.666 1.00 94.19 560 ASP A CA 1
ATOM 4614 C C . ASP A 1 560 ? -20.257 16.260 -40.852 1.00 94.19 560 ASP A C 1
ATOM 4616 O O . ASP A 1 560 ? -19.085 16.592 -41.040 1.00 94.19 560 ASP A O 1
ATOM 4620 N N . LEU A 1 561 ? -21.256 16.734 -41.605 1.00 95.69 561 LEU A N 1
ATOM 4621 C CA . LEU A 1 561 ? -21.037 17.656 -42.716 1.00 95.69 561 LEU A CA 1
ATOM 4622 C C . LEU A 1 561 ? -20.487 19.004 -42.239 1.00 95.69 561 LEU A C 1
ATOM 4624 O O . LEU A 1 561 ? -19.613 19.557 -42.903 1.00 95.69 561 LEU A O 1
ATOM 4628 N N . ARG A 1 562 ? -20.934 19.541 -41.092 1.00 94.00 562 ARG A N 1
ATOM 4629 C CA . ARG A 1 562 ? -20.355 20.767 -40.500 1.00 94.00 562 ARG A CA 1
ATOM 4630 C C . ARG A 1 562 ? -18.910 20.555 -40.080 1.00 94.00 562 ARG A C 1
ATOM 4632 O O . ARG A 1 562 ? -18.071 21.413 -40.350 1.00 94.00 562 ARG A O 1
ATOM 4639 N N . SER A 1 563 ? -18.624 19.425 -39.438 1.00 93.38 563 SER A N 1
ATOM 4640 C CA . SER A 1 563 ? -17.273 19.051 -39.016 1.00 93.38 563 SER A CA 1
ATOM 4641 C C . SER A 1 563 ? -16.343 18.949 -40.229 1.00 93.38 563 SER A C 1
ATOM 4643 O O . SER A 1 563 ? -15.294 19.593 -40.256 1.00 93.38 563 SER A O 1
ATOM 4645 N N . TYR A 1 564 ? -16.777 18.250 -41.282 1.00 95.25 564 TYR A N 1
ATOM 4646 C CA . TYR A 1 564 ? -16.052 18.122 -42.546 1.00 95.25 564 TYR A CA 1
ATOM 4647 C C . TYR A 1 564 ? -15.853 19.475 -43.247 1.00 95.25 564 TYR A C 1
ATOM 4649 O O . TYR A 1 564 ? -14.740 19.834 -43.629 1.00 95.25 564 TYR A O 1
ATOM 4657 N N . TRP A 1 565 ? -16.905 20.293 -43.331 1.00 94.88 565 TRP A N 1
ATOM 4658 C CA . TRP A 1 565 ? -16.856 21.641 -43.901 1.00 94.88 565 TRP A CA 1
ATOM 4659 C C . TRP A 1 565 ? -15.865 22.562 -43.178 1.00 94.88 565 TRP A C 1
ATOM 4661 O O . TRP A 1 565 ? -15.230 23.418 -43.801 1.00 94.88 565 TRP A O 1
ATOM 4671 N N . GLN A 1 566 ? -15.735 22.434 -41.857 1.00 93.06 566 GLN A N 1
ATOM 4672 C CA . GLN A 1 566 ? -14.816 23.247 -41.060 1.00 93.06 566 GLN A CA 1
ATOM 4673 C C . GLN A 1 566 ? -13.375 22.743 -41.126 1.00 93.06 566 GLN A C 1
ATOM 4675 O O . GLN A 1 566 ? -12.473 23.570 -41.254 1.00 93.06 566 GLN A O 1
ATOM 4680 N N . LYS A 1 567 ? -13.168 21.425 -41.040 1.00 93.56 567 LYS A N 1
ATOM 4681 C CA . LYS A 1 567 ? -11.839 20.818 -40.902 1.00 93.56 567 LYS A CA 1
ATOM 4682 C C . LYS A 1 567 ? -11.158 20.537 -42.239 1.00 93.56 567 LYS A C 1
ATOM 4684 O O . LYS A 1 567 ? -9.983 20.851 -42.384 1.00 93.56 567 LYS A O 1
ATOM 4689 N N . GLU A 1 568 ? -11.894 19.995 -43.207 1.00 95.75 568 GLU A N 1
ATOM 4690 C CA . GLU A 1 568 ? -11.308 19.396 -44.415 1.00 95.75 568 GLU A CA 1
ATOM 4691 C C . GLU A 1 568 ? -11.464 20.271 -45.667 1.00 95.75 568 GLU A C 1
ATOM 4693 O O . GLU A 1 568 ? -10.622 20.242 -46.565 1.00 95.75 568 GLU A O 1
ATOM 4698 N N . MET A 1 569 ? -12.520 21.086 -45.754 1.00 96.25 569 MET A N 1
ATOM 4699 C CA . MET A 1 569 ? -12.727 21.940 -46.927 1.00 96.25 569 MET A CA 1
ATOM 4700 C C . MET A 1 569 ? -11.935 23.251 -46.842 1.00 96.25 569 MET A C 1
ATOM 4702 O O . MET A 1 569 ? -11.964 23.974 -45.839 1.00 96.25 569 MET A O 1
ATOM 4706 N N . THR A 1 570 ? -11.277 23.615 -47.943 1.00 95.38 570 THR A N 1
ATOM 4707 C CA . THR A 1 570 ? -10.456 24.835 -48.037 1.00 95.38 570 THR A CA 1
ATOM 4708 C C . THR A 1 570 ? -11.261 25.996 -48.609 1.00 95.38 570 THR A C 1
ATOM 4710 O O . THR A 1 570 ? -12.111 25.803 -49.469 1.00 95.38 570 THR A O 1
ATOM 4713 N N . ARG A 1 571 ? -11.045 27.232 -48.139 1.00 94.88 571 ARG A N 1
ATOM 4714 C CA . ARG A 1 571 ? -11.755 28.400 -48.695 1.00 94.88 571 ARG A CA 1
ATOM 4715 C C . ARG A 1 571 ? -11.393 28.570 -50.171 1.00 94.88 571 ARG A C 1
ATOM 4717 O O . ARG A 1 571 ? -10.214 28.588 -50.507 1.00 94.88 571 ARG A O 1
ATOM 4724 N N . ALA A 1 572 ? -12.400 28.712 -51.032 1.00 91.75 572 ALA A N 1
ATOM 4725 C CA . ALA A 1 572 ? -12.158 29.075 -52.419 1.00 91.75 572 ALA A CA 1
ATOM 4726 C C . ALA A 1 572 ? -11.664 30.527 -52.443 1.00 91.75 572 ALA A C 1
ATOM 4728 O O . ALA A 1 572 ? -12.401 31.434 -52.052 1.00 91.75 572 ALA A O 1
ATOM 4729 N N . GLU A 1 573 ? -10.412 30.747 -52.840 1.00 82.38 573 GLU A N 1
ATOM 4730 C CA . GLU A 1 573 ? -9.913 32.098 -53.093 1.00 82.38 573 GLU A CA 1
ATOM 4731 C C . GLU A 1 573 ? -10.669 32.659 -54.305 1.00 82.38 573 GLU A C 1
ATOM 4733 O O . GLU A 1 573 ? -10.630 32.080 -55.392 1.00 82.38 573 GLU A O 1
ATOM 4738 N N . GLY A 1 574 ? -11.452 33.715 -54.067 1.00 59.47 574 GLY A N 1
ATOM 4739 C CA . GLY A 1 574 ? -12.246 34.405 -55.086 1.00 59.47 574 GLY A CA 1
ATOM 4740 C C . GLY A 1 574 ? -11.426 35.3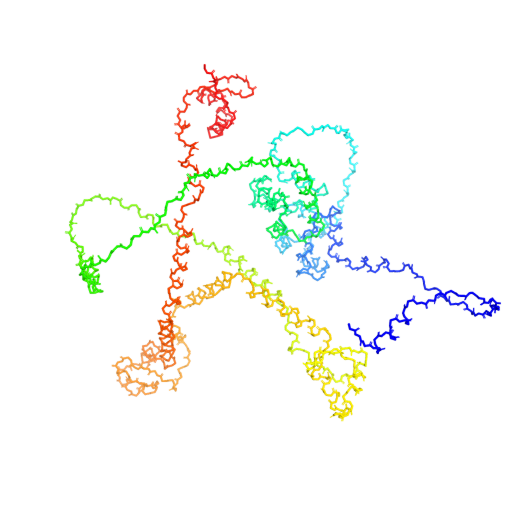57 -55.938 1.00 59.47 574 GLY A C 1
ATOM 4741 O O . GLY A 1 574 ? -10.470 35.956 -55.393 1.00 59.47 574 GLY A O 1
#

pLDDT: mean 76.74, std 23.02, range [31.39, 98.31]

Radius of gyration: 41.54 Å; chains: 1; bounding box: 110×116×103 Å

Secondary structure (DSSP, 8-state):
---TTSSTTTTTSS-----------PPP-PPPPPP-TTSTTTTTGGGS-HHHHHHHHH-TTSGGGGGHHHHHHH-S-HHHHHHHHEEE-TTS-EEE-THHHHHHT---HHHHHHHHHHHTT-----------PPPP-------------HHHHHHHH-TT-TTGGGHHHHHHH-SSHHHHHHHHEEEETTEEEE-THHHHHTT---HHHHHHHHHHHHHHHHHSPP---PPPPPPPP-----------------------HHHHHHHHHHHH--PPPP-------------PPPPPPHHHHHHHHHHHHHHHHTSPPPGGGT----SPPP-TT-EEEETTTTEEEEHHHHHHHHTTTS-HHHHHHHHHHTEEEHHHHHHHHHHHHHHHHHHHS-HHHHHHHHHHHHHHHHHHHTSS-TT---TTSPP-TT--EE-TTT--EE-HHHHHHHHTTTS-HHHHHHHHHHTSEEHHHHHHHHHHHHHHHHHHTS-HHHHHHHHHHHHHHHHHHSS--TTHHHHTTSSSSS-TT--S-EE-TTT--EE-HHHHHHHHTTTS-HHHHHHHHHHTPEE---